Protein AF-A0A1C3F585-F1 (afdb_monomer)

Radius of gyration: 30.3 Å; Cα contacts (8 Å, |Δi|>4): 1136; chains: 1; bounding box: 67×45×94 Å

Nearest PDB structures (foldseek):
  4rqz-assembly1_B  TM=9.147E-01  e=1.320E-16  Escherichia coli
  2rce-assembly3_I  TM=8.773E-01  e=1.178E-16  Escherichia coli
  3lh3-assembly1_A  TM=8.457E-01  e=7.907E-17  Escherichia coli K-12
  2r3y-assembly1_B  TM=9.034E-01  e=1.808E-15  Escherichia coli
  3gdu-assembly1_B  TM=8.525E-01  e=7.701E-16  Escherichia coli K-12

pLDDT: mean 83.52, std 14.52, range [30.03, 98.19]

Sequence (488 aa):
MKKTYVIGDSSTIEDSVAKQFTNPERIVGADKYELNTVINKEFDDNFNSDSLCLATGEGFADALTGAAYAAKISAPILLVNSVSPTNTKDYYQQRLPNTKNIYVFGGTGVVSDRLIQGLSDLTQDNYPCSNKILSGREIAKLLKPSIVYIEIFDREGNDLGAASGVIATKDGKIFTNYHVIDGVSSAKATLADGRVLDVTNISGYNPKYDAVVLKVNAHDLQPAKFNFSSSAQIGDKIYTLGNPLGLEDTISDGLISTINRVINGMTFIQISAPISPGSSGGALINEQGEVIGITAAGLADGQNLNFAIPYEDFNVIKDQNLNMSLGSTPNQHPIPTSSLAKPVDLNVSQTLEVNGFDSNYSAEVTVEQVIRGAQALTMVKNANESNTLPKSGYEYLLAKINFKLLDIGGGKSLYVFGESDFNLVSQNGLVYNQTGEVEPDPQLDARLYKGASNEGWVVFLVKPDDTKPKISYGVNYDGTGGIWFKAY

Foldseek 3Di:
DDEAEAQEDCVVPNPVRQVVDDNYDYQYDPDPQRSLLSVCVVCVVQADLQEEEEFEPVDCPQVVVVVVVCVVRRYRYHHADPQRDPSSLVSCQVSVVSYNDYHYTPPCVGCNPVRVVNSHPPDCPPDPDDQDQDDLVRLLVQQLLQKKKKWFAAPVRDTPFIAMWGQADQQFKIKFFLVRLQNTQWMWIQGSVRDIWTFQAWFFDDNVQRITITGTGHGRGDGFAADDDPPQDFFAKKKWWGQHPNVRTDIWIWTFHDQFDADPNYGWGWIQTDDDHRHGNTFIAGSSSHGQFGWHPPPDPDHSGTTTRGCVNHVVGNNSGDRHGSNRPPLQQQQALVQADDADEAPDKDKDFFDDPQKTWIKIKGFHDKDKAPVQVVQLCVLPVPFDAADPQKIKMKTKMKMWTADIDDPDFKDWDALVQKWKAFSRRRIFDFDPGRFGPPHGTDIDGHGDMDIGMGMTIDGPPRPWIKMFGSADSSRHDGHIHTND

Solvent-accessible surface area (backbone atoms only — not comparable to full-atom values): 25928 Å² total; per-residue (Å²): 130,76,73,36,80,41,81,46,46,62,88,78,50,43,65,78,61,48,69,75,47,58,66,57,45,76,44,59,46,97,45,75,50,46,30,42,46,48,52,46,62,77,46,45,90,72,33,44,56,46,36,42,30,39,19,37,64,88,56,56,67,41,40,62,59,42,46,61,54,27,59,74,65,29,24,49,72,47,49,35,50,95,81,43,60,68,63,44,27,54,53,46,47,72,44,48,88,56,37,78,43,79,45,71,34,67,46,61,93,62,49,33,69,66,47,58,54,71,33,58,74,72,65,79,84,82,62,100,72,85,79,61,77,47,53,72,68,53,35,50,67,67,43,44,64,15,38,26,31,33,42,30,19,41,89,88,64,50,80,74,52,50,24,11,21,29,27,64,32,37,65,26,37,29,37,28,38,27,75,76,46,55,71,23,40,42,40,36,38,33,40,68,87,68,53,76,39,57,51,68,25,33,22,22,68,38,76,82,65,41,20,27,24,38,27,34,93,47,68,84,47,52,42,54,51,74,55,71,55,98,75,76,47,69,66,40,61,34,34,39,44,22,20,31,82,76,47,77,69,48,69,32,58,33,30,30,70,33,77,69,43,71,56,98,90,29,64,23,31,28,26,47,31,74,77,45,85,19,25,28,8,7,38,27,26,42,44,65,56,26,32,36,21,31,26,41,49,86,82,51,97,53,90,66,54,31,41,20,34,48,42,61,69,43,58,74,28,57,76,64,67,45,85,38,46,44,65,60,42,62,57,49,58,60,22,48,67,88,46,57,70,81,55,38,58,64,67,45,74,45,75,48,78,43,84,49,100,87,42,34,34,31,35,38,40,24,44,64,46,71,40,52,42,74,64,26,46,52,45,35,38,69,50,30,77,84,42,76,77,62,58,92,79,40,28,34,35,33,37,34,36,40,41,32,35,64,40,63,38,85,88,50,71,70,45,83,47,45,57,88,59,52,43,45,28,38,73,78,20,40,54,41,60,73,52,98,53,58,55,33,87,49,57,37,66,42,82,37,40,70,68,34,68,50,50,15,37,36,57,30,50,40,46,81,86,60,72,52,29,30,35,34,36,72,51,44,86,75,36,42,76,50,50,40,27,53,57,106

Mean predicted aligned error: 18.36 Å

Structure (mmCIF, N/CA/C/O backbone):
data_AF-A0A1C3F585-F1
#
_entry.id   AF-A0A1C3F585-F1
#
loop_
_atom_site.group_PDB
_atom_site.id
_atom_site.type_symbol
_atom_site.label_atom_id
_atom_site.label_alt_id
_atom_site.label_comp_id
_atom_site.label_asym_id
_atom_site.label_entity_id
_atom_site.label_seq_id
_atom_site.pdbx_PDB_ins_code
_atom_site.Cartn_x
_atom_site.Cartn_y
_atom_site.Cartn_z
_atom_site.occupancy
_atom_site.B_iso_or_equiv
_atom_site.auth_seq_id
_atom_site.auth_comp_id
_atom_site.auth_asym_id
_atom_site.auth_atom_id
_atom_site.pdbx_PDB_model_num
ATOM 1 N N . MET A 1 1 ? -21.261 14.047 62.425 1.00 61.91 1 MET A N 1
ATOM 2 C CA . MET A 1 1 ? -19.874 13.618 62.727 1.00 61.91 1 MET A CA 1
ATOM 3 C C . MET A 1 1 ? -19.077 13.653 61.430 1.00 61.91 1 MET A C 1
ATOM 5 O O . MET A 1 1 ? -19.695 13.499 60.385 1.00 61.91 1 MET A O 1
ATOM 9 N N . LYS A 1 2 ? -17.762 13.917 61.462 1.00 80.06 2 LYS A N 1
ATOM 10 C CA . LYS A 1 2 ? -16.938 13.865 60.240 1.00 80.06 2 LYS A CA 1
ATOM 11 C C . LYS A 1 2 ? -16.886 12.412 59.750 1.00 80.06 2 LYS A C 1
ATOM 13 O O . LYS A 1 2 ? -16.613 11.528 60.555 1.00 80.06 2 LYS A O 1
ATOM 18 N N . LYS A 1 3 ? -17.209 12.203 58.477 1.00 87.31 3 LYS A N 1
ATOM 19 C CA . LYS A 1 3 ? -17.190 10.916 57.772 1.00 87.31 3 LYS A CA 1
ATOM 20 C C . LYS A 1 3 ? -15.819 10.743 57.111 1.00 87.31 3 LYS A C 1
ATOM 22 O O . LYS A 1 3 ? -15.286 11.724 56.589 1.00 87.31 3 LYS A O 1
ATOM 27 N N . THR A 1 4 ? -15.250 9.541 57.142 1.00 94.00 4 THR A N 1
ATOM 28 C CA . THR A 1 4 ? -13.999 9.226 56.434 1.00 94.00 4 THR A CA 1
ATOM 29 C C . THR A 1 4 ? -14.289 8.262 55.298 1.00 94.00 4 THR A C 1
ATOM 31 O O . THR A 1 4 ? -14.881 7.214 55.523 1.00 94.00 4 THR A O 1
ATOM 34 N N . TYR A 1 5 ? -13.846 8.600 54.090 1.00 94.06 5 TYR A N 1
ATOM 35 C CA . TYR A 1 5 ? -13.958 7.721 52.932 1.00 94.06 5 TYR A CA 1
ATOM 36 C C . TYR A 1 5 ? -12.679 6.910 52.745 1.00 94.06 5 TYR A C 1
ATOM 38 O O . TYR A 1 5 ? -11.582 7.469 52.743 1.00 94.06 5 TYR A O 1
ATOM 46 N N . VAL A 1 6 ? -12.826 5.600 52.577 1.00 95.19 6 VAL A N 1
ATOM 47 C CA . VAL A 1 6 ? -11.735 4.670 52.273 1.00 95.19 6 VAL A CA 1
ATOM 48 C C . VAL A 1 6 ? -11.924 4.184 50.843 1.00 95.19 6 VAL A C 1
ATOM 50 O O . VAL A 1 6 ? -12.917 3.530 50.540 1.00 95.19 6 VAL A O 1
ATOM 53 N N . ILE A 1 7 ? -10.998 4.535 49.954 1.00 94.44 7 ILE A N 1
ATOM 54 C CA . ILE A 1 7 ? -11.112 4.255 48.520 1.00 94.44 7 ILE A CA 1
ATOM 55 C C . ILE A 1 7 ? -10.305 3.003 48.173 1.00 94.44 7 ILE A C 1
ATOM 57 O O . ILE A 1 7 ? -9.100 2.965 48.416 1.00 94.44 7 ILE A O 1
ATOM 61 N N . GLY A 1 8 ? -10.964 2.003 47.592 1.00 88.81 8 GLY A N 1
ATOM 62 C CA . GLY A 1 8 ? -10.365 0.716 47.245 1.00 88.81 8 GLY A CA 1
ATOM 63 C C . GLY A 1 8 ? -10.782 -0.411 48.191 1.00 88.81 8 GLY A C 1
ATOM 64 O O . GLY A 1 8 ? -11.332 -0.196 49.277 1.00 88.81 8 GLY A O 1
ATOM 65 N N . ASP A 1 9 ? -10.545 -1.643 47.753 1.00 89.88 9 ASP A N 1
ATOM 66 C CA . ASP A 1 9 ? -10.907 -2.847 48.497 1.00 89.88 9 ASP A CA 1
ATOM 67 C C . ASP A 1 9 ? -9.975 -3.113 49.697 1.00 89.88 9 ASP A C 1
ATOM 69 O O . ASP A 1 9 ? -9.021 -2.375 49.973 1.00 89.88 9 ASP A O 1
ATOM 73 N N . SER A 1 10 ? -10.262 -4.187 50.435 1.00 92.12 10 SER A N 1
ATOM 74 C CA . SER A 1 10 ? -9.471 -4.591 51.601 1.00 92.12 10 SER A CA 1
ATOM 75 C C . SER A 1 10 ? -8.071 -5.110 51.244 1.00 92.12 10 SER A C 1
ATOM 77 O O . SER A 1 10 ? -7.253 -5.254 52.148 1.00 92.12 10 SER A O 1
ATOM 79 N N . SER A 1 11 ? -7.780 -5.364 49.960 1.00 88.25 11 SER A N 1
ATOM 80 C CA . SER A 1 11 ? -6.429 -5.692 49.485 1.00 88.25 11 SER A CA 1
ATOM 81 C C . SER A 1 11 ? -5.568 -4.440 49.281 1.00 88.25 11 SER A C 1
ATOM 83 O O . SER A 1 11 ? -4.351 -4.496 49.434 1.00 88.25 11 SER A O 1
ATOM 85 N N . THR A 1 12 ? -6.205 -3.299 48.999 1.00 89.00 12 THR A N 1
ATOM 86 C CA . THR A 1 12 ? -5.543 -1.997 48.841 1.00 89.00 12 THR A CA 1
ATOM 87 C C . THR A 1 12 ? -5.352 -1.296 50.187 1.00 89.00 12 THR A C 1
ATOM 89 O O . THR A 1 12 ? -4.272 -0.793 50.489 1.00 89.00 12 THR A O 1
ATOM 92 N N . ILE A 1 13 ? -6.406 -1.258 51.009 1.00 91.50 13 ILE A N 1
ATOM 93 C CA . ILE A 1 13 ? -6.377 -0.707 52.370 1.00 91.50 13 ILE A CA 1
ATOM 94 C C . ILE A 1 13 ? -7.101 -1.690 53.277 1.00 91.50 13 ILE A C 1
ATOM 96 O O . ILE A 1 13 ? -8.321 -1.805 53.189 1.00 91.50 13 ILE A O 1
ATOM 100 N N . GLU A 1 14 ? -6.385 -2.360 54.177 1.00 95.12 14 GLU A N 1
ATOM 101 C CA . GLU A 1 14 ? -6.978 -3.341 55.089 1.00 95.12 14 GLU A CA 1
ATOM 102 C C . GLU A 1 14 ? -8.099 -2.750 55.967 1.00 95.12 14 GLU A C 1
ATOM 104 O O . GLU A 1 14 ? -8.071 -1.584 56.374 1.00 95.12 14 GLU A O 1
ATOM 109 N N . ASP A 1 15 ? -9.081 -3.575 56.339 1.00 93.88 15 ASP A N 1
ATOM 110 C CA . ASP A 1 15 ? -10.180 -3.156 57.225 1.00 93.88 15 ASP A CA 1
ATOM 111 C C . ASP A 1 15 ? -9.699 -2.774 58.630 1.00 93.88 15 ASP A C 1
ATOM 113 O O . ASP A 1 15 ? -10.333 -1.970 59.314 1.00 93.88 15 ASP A O 1
ATOM 117 N N . SER A 1 16 ? -8.573 -3.348 59.059 1.00 95.19 16 SER A N 1
ATOM 118 C CA . SER A 1 16 ? -7.879 -3.006 60.303 1.00 95.19 16 SER A CA 1
ATOM 119 C C . SER A 1 16 ? -7.441 -1.534 60.313 1.00 95.19 16 SER A C 1
ATOM 121 O O . SER A 1 16 ? -7.570 -0.864 61.337 1.00 95.19 16 SER A O 1
ATOM 123 N N . VAL A 1 17 ? -6.982 -1.020 59.168 1.00 94.00 17 VAL A N 1
ATOM 124 C CA . VAL A 1 17 ? -6.558 0.370 58.961 1.00 94.00 17 VAL A CA 1
ATOM 125 C C . VAL A 1 17 ? -7.773 1.284 58.832 1.00 94.00 17 VAL A C 1
ATOM 127 O O . VAL A 1 17 ? -7.838 2.312 59.501 1.00 94.00 17 VAL A O 1
ATOM 130 N N . ALA A 1 18 ? -8.780 0.888 58.049 1.00 92.81 18 ALA A N 1
ATOM 131 C CA . ALA A 1 18 ? -10.013 1.662 57.879 1.00 92.81 18 ALA A CA 1
ATOM 132 C C . ALA A 1 18 ? -10.719 1.954 59.218 1.00 92.81 18 ALA A C 1
ATOM 134 O O . ALA A 1 18 ? -11.160 3.077 59.460 1.00 92.81 18 ALA A O 1
ATOM 135 N N . LYS A 1 19 ? -10.769 0.967 60.125 1.00 93.75 19 LYS A N 1
ATOM 136 C CA . LYS A 1 19 ? -11.399 1.082 61.456 1.00 93.75 19 LYS A CA 1
ATOM 137 C C . LYS A 1 19 ? -10.699 2.056 62.411 1.00 93.75 19 LYS A C 1
ATOM 139 O O . LYS A 1 19 ? -11.266 2.365 63.456 1.00 93.75 19 LYS A O 1
ATOM 144 N N . GLN A 1 20 ? -9.500 2.541 62.079 1.00 94.50 20 GLN A N 1
ATOM 145 C CA . GLN A 1 20 ? -8.796 3.551 62.879 1.00 94.50 20 GLN A CA 1
ATOM 146 C C . GLN A 1 20 ? -9.375 4.961 62.690 1.00 94.50 20 GLN A C 1
ATOM 148 O O . GLN A 1 20 ? -9.107 5.847 63.500 1.00 94.50 20 GLN A O 1
ATOM 153 N N . PHE A 1 21 ? -10.171 5.178 61.640 1.00 91.31 21 PHE A N 1
ATOM 154 C CA . PHE A 1 21 ? -10.785 6.467 61.341 1.00 91.31 21 PHE A CA 1
ATOM 155 C C . PHE A 1 21 ? -12.214 6.568 61.885 1.00 91.31 21 PHE A C 1
ATOM 157 O O . PHE A 1 21 ? -12.907 5.572 62.086 1.00 91.31 21 PHE A O 1
ATOM 164 N N . THR A 1 22 ? -12.678 7.796 62.116 1.00 91.62 22 THR A N 1
ATOM 165 C CA . THR A 1 22 ? -14.035 8.061 62.608 1.00 91.62 22 THR A CA 1
ATOM 166 C C . THR A 1 22 ? -15.065 7.821 61.503 1.00 91.62 22 THR A C 1
ATOM 168 O O . THR A 1 22 ? -15.020 8.485 60.473 1.00 91.62 22 THR A O 1
ATOM 171 N N . ASN A 1 23 ? -16.030 6.927 61.749 1.00 93.06 23 ASN A N 1
ATOM 172 C CA . ASN A 1 23 ? -17.125 6.602 60.823 1.00 93.06 23 ASN A CA 1
ATOM 173 C C . ASN A 1 23 ? -16.633 6.305 59.384 1.00 93.06 23 ASN A C 1
ATOM 175 O O . ASN A 1 23 ? -16.937 7.084 58.471 1.00 93.06 23 ASN A O 1
ATOM 179 N N . PRO A 1 24 ? -15.823 5.241 59.193 1.00 93.75 24 PRO A N 1
ATOM 180 C CA . PRO A 1 24 ? -15.245 4.924 57.899 1.00 93.75 24 PRO A CA 1
ATOM 181 C C . PRO A 1 24 ? -16.301 4.315 56.976 1.00 93.75 24 PRO A C 1
ATOM 183 O O . PRO A 1 24 ? -16.970 3.347 57.336 1.00 93.75 24 PRO A O 1
ATOM 186 N N . GLU A 1 25 ? -16.405 4.846 55.765 1.00 94.31 25 GLU A N 1
ATOM 187 C CA . GLU A 1 25 ? -17.199 4.271 54.686 1.00 94.31 25 GLU A CA 1
ATOM 188 C C . GLU A 1 25 ? -16.290 3.922 53.515 1.00 94.31 25 GLU A C 1
ATOM 190 O O . GLU A 1 25 ? -15.507 4.747 53.039 1.00 94.31 25 GLU A O 1
ATOM 195 N N . ARG A 1 26 ? -16.363 2.665 53.081 1.00 94.50 26 ARG A N 1
ATOM 196 C CA . ARG A 1 26 ? -15.505 2.144 52.024 1.00 94.50 26 ARG A CA 1
ATOM 197 C C . ARG A 1 26 ? -16.215 2.226 50.680 1.00 94.50 26 ARG A C 1
ATOM 199 O O . ARG A 1 26 ? -17.339 1.753 50.551 1.00 94.50 26 ARG A O 1
ATOM 206 N N . ILE A 1 27 ? -15.514 2.756 49.685 1.00 95.94 27 ILE A N 1
ATOM 207 C CA . ILE A 1 27 ? -15.936 2.772 48.287 1.00 95.94 27 ILE A CA 1
ATOM 208 C C . ILE A 1 27 ? -15.078 1.767 47.523 1.00 95.94 27 ILE A C 1
ATOM 210 O O . ILE A 1 27 ? -13.849 1.855 47.536 1.00 95.94 27 ILE A O 1
ATOM 214 N N . VAL A 1 28 ? -15.732 0.812 46.868 1.00 94.31 28 VAL A N 1
ATOM 215 C CA . VAL A 1 28 ? -15.095 -0.276 46.117 1.00 94.31 28 VAL A CA 1
ATOM 216 C C . VAL A 1 28 ? -15.593 -0.298 44.673 1.00 94.31 28 VAL A C 1
ATOM 218 O O . VAL A 1 28 ? -16.687 0.179 44.382 1.00 94.31 28 VAL A O 1
ATOM 221 N N . GLY A 1 29 ? -14.790 -0.875 43.785 1.00 90.19 29 GLY A N 1
ATOM 222 C CA . GLY A 1 29 ? -15.149 -1.213 42.409 1.00 90.19 29 GLY A CA 1
ATOM 223 C C . GLY A 1 29 ? -14.294 -2.395 41.954 1.00 90.19 29 GLY A C 1
ATOM 224 O O . GLY A 1 29 ? -13.194 -2.576 42.480 1.00 90.19 29 GLY A O 1
ATOM 225 N N . ALA A 1 30 ? -14.793 -3.216 41.029 1.00 84.81 30 ALA A N 1
ATOM 226 C CA . ALA A 1 30 ? -14.084 -4.400 40.540 1.00 84.81 30 ALA A CA 1
ATOM 227 C C . ALA A 1 30 ? -12.834 -4.040 39.724 1.00 84.81 30 ALA A C 1
ATOM 229 O O . ALA A 1 30 ? -11.882 -4.815 39.662 1.00 84.81 30 ALA A O 1
ATOM 230 N N . ASP A 1 31 ? -12.825 -2.852 39.121 1.00 86.50 31 ASP A N 1
ATOM 231 C CA . ASP A 1 31 ? -11.667 -2.270 38.461 1.00 86.50 31 ASP A CA 1
ATOM 232 C C . ASP A 1 31 ? -11.598 -0.749 38.691 1.00 86.50 31 ASP A C 1
ATOM 234 O O . ASP A 1 31 ? -12.435 -0.145 39.369 1.00 86.50 31 ASP A O 1
ATOM 238 N N . LYS A 1 32 ? -10.571 -0.108 38.123 1.00 88.75 32 LYS A N 1
ATOM 239 C CA . LYS A 1 32 ? -10.354 1.341 38.247 1.00 88.75 32 LYS A CA 1
ATOM 240 C C . LYS A 1 32 ? -11.444 2.196 37.587 1.00 88.75 32 LYS A C 1
ATOM 242 O O . LYS A 1 32 ? -11.634 3.332 38.015 1.00 88.75 32 LYS A O 1
ATOM 247 N N . TYR A 1 33 ? -12.136 1.691 36.564 1.00 92.00 33 TYR A N 1
ATOM 248 C CA . TYR A 1 33 ? -13.211 2.409 35.874 1.00 92.00 33 TYR A CA 1
ATOM 249 C C . TYR A 1 33 ? -14.495 2.341 36.697 1.00 92.00 33 TYR A C 1
ATOM 251 O O . TYR A 1 33 ? -15.119 3.369 36.955 1.00 92.00 33 TYR A O 1
ATOM 259 N N . GLU A 1 34 ? -14.831 1.161 37.218 1.00 91.50 34 GLU A N 1
ATOM 260 C CA . GLU A 1 34 ? -15.943 1.005 38.148 1.00 91.50 34 GLU A CA 1
ATOM 261 C C . GLU A 1 34 ? -15.727 1.839 39.401 1.00 91.50 34 GLU A C 1
ATOM 263 O O . GLU A 1 34 ? -16.580 2.659 39.735 1.00 91.50 34 GLU A O 1
ATOM 268 N N . LEU A 1 35 ? -14.555 1.726 40.027 1.00 94.00 35 LEU A N 1
ATOM 269 C CA . LEU A 1 35 ? -14.208 2.521 41.198 1.00 94.00 35 LEU A CA 1
ATOM 270 C C . LEU A 1 35 ? -14.336 4.026 40.916 1.00 94.00 35 LEU A C 1
ATOM 272 O O . LEU A 1 35 ? -14.920 4.748 41.721 1.00 94.00 35 LEU A O 1
ATOM 276 N N . ASN A 1 36 ? -13.861 4.501 39.757 1.00 95.69 36 ASN A N 1
ATOM 277 C CA . ASN A 1 36 ? -14.018 5.897 39.346 1.00 95.69 36 ASN A CA 1
ATOM 278 C C . ASN A 1 36 ? -15.495 6.310 39.228 1.00 95.69 36 ASN A C 1
ATOM 280 O O . ASN A 1 36 ? -15.870 7.356 39.753 1.00 95.69 36 ASN A O 1
ATOM 284 N N . THR A 1 37 ? -16.345 5.492 38.602 1.00 95.69 37 THR A N 1
ATOM 285 C CA . THR A 1 37 ? -17.778 5.808 38.466 1.00 95.69 37 THR A CA 1
ATOM 286 C C . THR A 1 37 ? -18.526 5.770 39.798 1.00 95.69 37 THR A C 1
ATOM 288 O O . THR A 1 37 ? -19.399 6.605 40.015 1.00 95.69 37 THR A O 1
ATOM 291 N N . VAL A 1 38 ? -18.179 4.863 40.718 1.00 96.31 38 VAL A N 1
ATOM 292 C CA . VAL A 1 38 ? -18.796 4.802 42.054 1.00 96.31 38 VAL A CA 1
ATOM 293 C C . VAL A 1 38 ? -18.395 6.020 42.888 1.00 96.31 38 VAL A C 1
ATOM 295 O O . VAL A 1 38 ? -19.259 6.634 43.508 1.00 96.31 38 VAL A O 1
ATOM 298 N N . ILE A 1 39 ? -17.118 6.421 42.857 1.00 95.69 39 ILE A N 1
ATOM 299 C CA . ILE A 1 39 ? -16.656 7.660 43.503 1.00 95.69 39 ILE A CA 1
ATOM 300 C C . ILE A 1 39 ? -17.412 8.859 42.934 1.00 95.69 39 ILE A C 1
ATOM 302 O O . ILE A 1 39 ? -17.941 9.670 43.689 1.00 95.69 39 ILE A O 1
ATOM 306 N N . ASN A 1 40 ? -17.486 8.963 41.608 1.00 95.94 40 ASN A N 1
ATOM 307 C CA . ASN A 1 40 ? -18.169 10.074 40.962 1.00 95.94 40 ASN A CA 1
ATOM 308 C C . ASN A 1 40 ? -19.660 10.139 41.354 1.00 95.94 40 ASN A C 1
ATOM 310 O O . ASN A 1 40 ? -20.155 11.224 41.637 1.00 95.94 40 ASN A O 1
ATOM 314 N N . LYS A 1 41 ? -20.345 8.992 41.462 1.00 94.94 41 LYS A N 1
ATOM 315 C CA . LYS A 1 41 ? -21.744 8.908 41.920 1.00 94.94 41 LYS A CA 1
ATOM 316 C C . LYS A 1 41 ? -21.925 9.278 43.397 1.00 94.94 41 LYS A C 1
ATOM 318 O O . LYS A 1 41 ? -22.900 9.942 43.725 1.00 94.94 41 LYS A O 1
ATOM 323 N N . GLU A 1 42 ? -21.008 8.884 44.284 1.00 95.25 42 GLU A N 1
ATOM 324 C CA . GLU A 1 42 ? -21.070 9.246 45.716 1.00 95.25 42 GLU A CA 1
ATOM 325 C C . GLU A 1 42 ? -20.967 10.764 45.931 1.00 95.25 42 GLU A C 1
ATOM 327 O O . GLU A 1 42 ? -21.567 11.305 46.858 1.00 95.25 42 GLU A O 1
ATOM 332 N N . PHE A 1 43 ? -20.212 11.461 45.078 1.00 93.81 43 PHE A N 1
ATOM 333 C CA . PHE A 1 43 ? -19.974 12.903 45.188 1.00 93.81 43 PHE A CA 1
ATOM 334 C C . PHE A 1 43 ? -20.731 13.733 44.144 1.00 93.81 43 PHE A C 1
ATOM 336 O O . PHE A 1 43 ? -20.396 14.900 43.946 1.00 93.81 43 PHE A O 1
ATOM 343 N N . ASP A 1 44 ? -21.749 13.164 43.496 1.00 91.75 44 ASP A N 1
ATOM 344 C CA . ASP A 1 44 ? -22.427 13.782 42.351 1.00 91.75 44 ASP A CA 1
ATOM 345 C C . ASP A 1 44 ? -23.046 15.153 42.691 1.00 91.75 44 ASP A C 1
ATOM 347 O O . ASP A 1 44 ? -22.932 16.100 41.909 1.00 91.75 44 ASP A O 1
ATOM 351 N N . ASP A 1 45 ? -23.580 15.285 43.912 1.00 92.38 45 ASP A N 1
ATOM 352 C CA . ASP A 1 45 ? -24.161 16.518 44.469 1.00 92.38 45 ASP A CA 1
ATOM 353 C C . ASP A 1 45 ? -23.133 17.647 44.680 1.00 92.38 45 ASP A C 1
ATOM 355 O O . ASP A 1 45 ? -23.497 18.821 44.774 1.00 92.38 45 ASP A O 1
ATOM 359 N N . ASN A 1 46 ? -21.839 17.316 44.752 1.00 93.12 46 ASN A N 1
ATOM 360 C CA . ASN A 1 46 ? -20.766 18.301 44.908 1.00 93.12 46 ASN A CA 1
ATOM 361 C C . ASN A 1 46 ? -20.282 18.851 43.563 1.00 93.12 46 ASN A C 1
ATOM 363 O O . ASN A 1 46 ? -19.515 19.820 43.533 1.00 93.12 46 ASN A O 1
ATOM 367 N N . PHE A 1 47 ? -20.677 18.220 42.458 1.00 94.81 47 PHE A N 1
ATOM 368 C CA . PHE A 1 47 ? -20.204 18.580 41.138 1.00 94.81 47 PHE A CA 1
ATOM 369 C C . PHE A 1 47 ? -21.163 19.529 40.421 1.00 94.81 47 PHE A C 1
ATOM 371 O O . PHE A 1 47 ? -22.371 19.309 40.354 1.00 94.81 47 PHE A O 1
ATOM 378 N N . ASN A 1 48 ? -20.596 20.537 39.765 1.00 92.00 48 ASN A N 1
ATOM 379 C CA . ASN A 1 48 ? -21.284 21.347 38.776 1.00 92.00 48 ASN A CA 1
ATOM 380 C C . ASN A 1 48 ? -21.850 20.444 37.666 1.00 92.00 48 ASN A C 1
ATOM 382 O O . ASN A 1 48 ? -21.133 19.621 37.087 1.00 92.00 48 ASN A O 1
ATOM 386 N N . SER A 1 49 ? -23.140 20.595 37.368 1.00 89.31 49 SER A N 1
ATOM 387 C CA . SER A 1 49 ? -23.825 19.843 36.318 1.00 89.31 49 SER A CA 1
ATOM 388 C C . SER A 1 49 ? -23.420 20.278 34.907 1.00 89.31 49 SER A C 1
ATOM 390 O O . SER A 1 49 ? -23.488 19.469 33.992 1.00 89.31 49 SER A O 1
ATOM 392 N N . ASP A 1 50 ? -22.958 21.522 34.731 1.00 93.00 50 ASP A N 1
ATOM 393 C CA . ASP A 1 50 ? -22.632 22.109 33.425 1.00 93.00 50 ASP A CA 1
ATOM 394 C C . ASP A 1 50 ? -21.324 21.567 32.819 1.00 93.00 50 ASP A C 1
ATOM 396 O O . ASP A 1 50 ? -21.016 21.884 31.668 1.00 93.00 50 ASP A O 1
ATOM 400 N N . SER A 1 51 ? -20.507 20.828 33.574 1.00 92.75 51 SER A N 1
ATOM 401 C CA . SER A 1 51 ? -19.156 20.436 33.154 1.00 92.75 51 SER A CA 1
ATOM 402 C C . SER A 1 51 ? -18.843 18.971 33.437 1.00 92.75 51 SER A C 1
ATOM 404 O O . SER A 1 51 ? -19.139 18.456 34.514 1.00 92.75 51 SER A O 1
ATOM 406 N N . LEU A 1 52 ? -18.165 18.330 32.485 1.00 94.44 52 LEU A N 1
ATOM 407 C CA . LEU A 1 52 ? -17.643 16.971 32.603 1.00 94.44 52 LEU A CA 1
ATOM 408 C C . LEU A 1 52 ? -16.198 16.933 32.100 1.00 94.44 52 LEU A C 1
ATOM 410 O O . LEU A 1 52 ? -15.905 17.436 31.016 1.00 94.44 52 LEU A O 1
ATOM 414 N N . CYS A 1 53 ? -15.293 16.334 32.871 1.00 95.62 53 CYS A N 1
ATOM 415 C CA . CYS A 1 53 ? -13.913 16.125 32.451 1.00 95.62 53 CYS A CA 1
ATOM 416 C C . CYS A 1 53 ? -13.672 14.662 32.066 1.00 95.62 53 CYS A C 1
ATOM 418 O O . CYS A 1 53 ? -14.111 13.759 32.774 1.00 95.62 53 CYS A O 1
ATOM 420 N N . LEU A 1 54 ? -12.928 14.429 30.986 1.00 94.50 54 LEU A N 1
ATOM 421 C CA . LEU A 1 54 ? -12.531 13.109 30.499 1.00 94.50 54 LEU A CA 1
ATOM 422 C C . LEU A 1 54 ? -11.005 12.981 30.500 1.00 94.50 54 LEU A C 1
ATOM 424 O O . LEU A 1 54 ? -10.300 13.901 30.078 1.00 94.50 54 LEU A O 1
ATOM 428 N N . ALA A 1 55 ? -10.499 11.826 30.925 1.00 94.12 55 ALA A N 1
ATOM 429 C CA . ALA A 1 55 ? -9.091 11.455 30.788 1.00 94.12 55 ALA A CA 1
ATOM 430 C C . ALA A 1 55 ? -8.949 9.945 30.576 1.00 94.12 55 ALA A C 1
ATOM 432 O O . ALA A 1 55 ? -9.771 9.167 31.064 1.00 94.12 55 ALA A O 1
ATOM 433 N N . THR A 1 56 ? -7.892 9.516 29.883 1.00 89.19 56 THR A N 1
ATOM 434 C CA . THR A 1 56 ? -7.607 8.082 29.755 1.00 89.19 56 THR A CA 1
ATOM 435 C C . THR A 1 56 ? -7.349 7.452 31.126 1.00 89.19 56 THR A C 1
ATOM 437 O O . THR A 1 56 ? -6.680 8.036 31.977 1.00 89.19 56 THR A O 1
ATOM 440 N N . GLY A 1 57 ? -7.870 6.247 31.343 1.00 86.81 57 GLY A N 1
ATOM 441 C CA . GLY A 1 57 ? -7.490 5.396 32.463 1.00 86.81 57 GLY A CA 1
ATOM 442 C C . GLY A 1 57 ? -6.242 4.560 32.175 1.00 86.81 57 GLY A C 1
ATOM 443 O O . GLY A 1 57 ? -5.722 3.929 33.092 1.00 86.81 57 GLY A O 1
ATOM 444 N N . GLU A 1 58 ? -5.755 4.509 30.931 1.00 83.06 58 GLU A N 1
ATOM 445 C CA . GLU A 1 58 ? -4.610 3.677 30.513 1.00 83.06 58 GLU A CA 1
ATOM 446 C C . GLU A 1 58 ? -3.251 4.332 30.803 1.00 83.06 58 GLU A C 1
ATOM 448 O O . GLU A 1 58 ? -2.243 3.639 30.916 1.00 83.06 58 GLU A O 1
ATOM 453 N N . GLY A 1 59 ? -3.245 5.646 31.033 1.00 79.31 59 GLY A N 1
ATOM 454 C CA . GLY A 1 59 ? -2.133 6.418 31.585 1.00 79.31 59 GLY A CA 1
ATOM 455 C C . GLY A 1 59 ? -2.614 7.329 32.718 1.00 79.31 59 GLY A C 1
ATOM 456 O O . GLY A 1 59 ? -3.812 7.462 32.941 1.00 79.31 59 GLY A O 1
ATOM 457 N N . PHE A 1 60 ? -1.695 7.952 33.463 1.00 80.19 60 PHE A N 1
ATOM 458 C CA . PHE A 1 60 ? -2.055 8.767 34.638 1.00 80.19 60 PHE A CA 1
ATOM 459 C C . PHE A 1 60 ? -1.683 10.252 34.530 1.00 80.19 60 PHE A C 1
ATOM 461 O O . PHE A 1 60 ? -2.204 11.047 35.305 1.00 80.19 60 PHE A O 1
ATOM 468 N N . ALA A 1 61 ? -0.802 10.650 33.606 1.00 86.06 61 ALA A N 1
ATOM 469 C CA . ALA A 1 61 ? -0.271 12.017 33.558 1.00 86.06 61 ALA A CA 1
ATOM 470 C C . ALA A 1 61 ? -1.366 13.072 33.302 1.00 86.06 61 ALA A C 1
ATOM 472 O O . ALA A 1 61 ? -1.449 14.075 34.018 1.00 86.06 61 ALA A O 1
ATOM 473 N N . ASP A 1 62 ? -2.248 12.807 32.338 1.00 89.19 62 ASP A N 1
ATOM 474 C CA . ASP A 1 62 ? -3.344 13.710 31.972 1.00 89.19 62 ASP A CA 1
ATOM 475 C C . ASP A 1 62 ? -4.444 13.744 33.032 1.00 89.19 62 ASP A C 1
ATOM 477 O O . ASP A 1 62 ? -4.950 14.810 33.369 1.00 89.19 62 ASP A O 1
ATOM 481 N N . ALA A 1 63 ? -4.779 12.593 33.622 1.00 89.06 63 ALA A N 1
ATOM 482 C CA . ALA A 1 63 ? -5.744 12.529 34.716 1.00 89.06 63 ALA A CA 1
ATOM 483 C C . ALA A 1 63 ? -5.227 13.260 35.967 1.00 89.06 63 ALA A C 1
ATOM 485 O O . ALA A 1 63 ? -5.973 14.005 36.601 1.00 89.06 63 ALA A O 1
ATOM 486 N N . LEU A 1 64 ? -3.942 13.096 36.301 1.00 89.69 64 LEU A N 1
ATOM 487 C CA . LEU A 1 64 ? -3.313 13.718 37.467 1.00 89.69 64 LEU A CA 1
ATOM 488 C C . LEU A 1 64 ? -3.273 15.245 37.346 1.00 89.69 64 LEU A C 1
ATOM 490 O O . LEU A 1 64 ? -3.613 15.955 38.291 1.00 89.69 64 LEU A O 1
ATOM 494 N N . THR A 1 65 ? -2.874 15.755 36.182 1.00 88.81 65 THR A N 1
ATOM 495 C CA . THR A 1 65 ? -2.821 17.202 35.925 1.00 88.81 65 THR A CA 1
ATOM 496 C C . THR A 1 65 ? -4.218 17.792 35.717 1.00 88.81 65 THR A C 1
ATOM 498 O O . THR A 1 65 ? -4.539 18.842 36.278 1.00 88.81 65 THR A O 1
ATOM 501 N N . GLY A 1 66 ? -5.086 17.087 34.990 1.00 91.75 66 GLY A N 1
ATOM 502 C CA . GLY A 1 66 ? -6.473 17.462 34.738 1.00 91.75 66 GLY A CA 1
ATOM 503 C C . GLY A 1 66 ? -7.338 17.518 35.997 1.00 91.75 66 GLY A C 1
ATOM 504 O O . GLY A 1 66 ? -8.201 18.389 36.100 1.00 91.75 66 GLY A O 1
ATOM 505 N N . ALA A 1 67 ? -7.072 16.676 37.002 1.00 93.19 67 ALA A N 1
ATOM 506 C CA . ALA A 1 67 ? -7.808 16.676 38.269 1.00 93.19 67 ALA A CA 1
ATOM 507 C C . ALA A 1 67 ? -7.734 18.024 39.010 1.00 93.19 67 ALA A C 1
ATOM 509 O O . ALA A 1 67 ? -8.722 18.451 39.608 1.00 93.19 67 ALA A O 1
ATOM 510 N N . ALA A 1 68 ? -6.606 18.740 38.927 1.00 94.56 68 ALA A N 1
ATOM 511 C CA . ALA A 1 68 ? -6.485 20.076 39.513 1.00 94.56 68 ALA A CA 1
ATOM 512 C C . ALA A 1 68 ? -7.424 21.090 38.832 1.00 94.56 68 ALA A C 1
ATOM 514 O O . ALA A 1 68 ? -8.032 21.929 39.499 1.00 94.56 68 ALA A O 1
ATOM 515 N N . TYR A 1 69 ? -7.575 20.997 37.506 1.00 93.94 69 TYR A N 1
ATOM 516 C CA . TYR A 1 69 ? -8.521 21.826 36.760 1.00 93.94 69 TYR A CA 1
ATOM 517 C C . TYR A 1 69 ? -9.971 21.413 37.030 1.00 93.94 69 TYR A C 1
ATOM 519 O O . TYR A 1 69 ? -10.798 22.279 37.306 1.00 93.94 69 TYR A O 1
ATOM 527 N N . ALA A 1 70 ? -10.265 20.109 37.029 1.00 95.94 70 ALA A N 1
ATOM 528 C CA . ALA A 1 70 ? -11.587 19.568 37.338 1.00 95.94 70 ALA A CA 1
ATOM 529 C C . ALA A 1 70 ? -12.074 20.041 38.718 1.00 95.94 70 ALA A C 1
ATOM 531 O O . ALA A 1 70 ? -13.182 20.558 38.837 1.00 95.94 70 ALA A O 1
ATOM 532 N N . ALA A 1 71 ? -11.208 20.002 39.737 1.00 95.00 71 ALA A N 1
ATOM 533 C CA . ALA A 1 71 ? -11.509 20.527 41.068 1.00 95.00 71 ALA A CA 1
ATOM 534 C C . ALA A 1 71 ? -11.811 22.037 41.059 1.00 95.00 71 ALA A C 1
ATOM 536 O O . ALA A 1 71 ? -12.743 22.482 41.728 1.00 95.00 71 ALA A O 1
ATOM 537 N N . LYS A 1 72 ? -11.066 22.830 40.273 1.00 95.19 72 LYS A N 1
ATOM 538 C CA . LYS A 1 72 ? -11.276 24.283 40.144 1.00 95.19 72 LYS A CA 1
ATOM 539 C C . LYS A 1 72 ? -12.650 24.634 39.568 1.00 95.19 72 LYS A C 1
ATOM 541 O O . LYS A 1 72 ? -13.215 25.652 39.957 1.00 95.19 72 LYS A O 1
ATOM 546 N N . ILE A 1 73 ? -13.162 23.827 38.640 1.00 95.25 73 ILE A N 1
ATOM 547 C CA . ILE A 1 73 ? -14.483 24.030 38.021 1.00 95.25 73 ILE A CA 1
ATOM 548 C C . ILE A 1 73 ? -15.587 23.187 38.677 1.00 95.25 73 ILE A C 1
ATOM 550 O O . ILE A 1 73 ? -16.718 23.173 38.191 1.00 95.25 73 ILE A O 1
ATOM 554 N N . SER A 1 74 ? -15.252 22.487 39.766 1.00 95.69 74 SER A N 1
ATOM 555 C CA . SER A 1 74 ? -16.126 21.540 40.458 1.00 95.69 74 SER A CA 1
ATOM 556 C C . SER A 1 74 ? -16.727 20.487 39.516 1.00 95.69 74 SER A C 1
ATOM 558 O O . SER A 1 74 ? -17.892 20.150 39.650 1.00 95.69 74 SER A O 1
ATOM 560 N N . ALA A 1 75 ? -15.969 19.973 38.547 1.00 96.25 75 ALA A N 1
ATOM 561 C CA . ALA A 1 75 ? -16.421 18.926 37.627 1.00 96.25 75 ALA A CA 1
ATOM 562 C C . ALA A 1 75 ? -15.897 17.542 38.050 1.00 96.25 75 ALA A C 1
ATOM 564 O O . ALA A 1 75 ? -14.789 17.452 38.590 1.00 96.25 75 ALA A O 1
ATOM 565 N N . PRO A 1 76 ? -16.637 16.454 37.764 1.00 96.50 76 PRO A N 1
ATOM 566 C CA . PRO A 1 76 ? -16.103 15.108 37.906 1.00 96.50 76 PRO A CA 1
ATOM 567 C C . PRO A 1 76 ? -15.076 14.834 36.807 1.00 96.50 76 PRO A C 1
ATOM 569 O O . PRO A 1 76 ? -15.198 15.348 35.691 1.00 96.50 76 PRO A O 1
ATOM 572 N N . ILE A 1 77 ? -14.108 13.963 37.104 1.00 95.50 77 ILE A N 1
ATOM 573 C CA . ILE A 1 77 ? -13.233 13.366 36.092 1.00 95.50 77 ILE A CA 1
ATOM 574 C C . ILE A 1 77 ? -13.651 11.916 35.853 1.00 95.50 77 ILE A C 1
ATOM 576 O O . ILE A 1 77 ? -13.634 11.079 36.760 1.00 95.50 77 ILE A O 1
ATOM 580 N N . LEU A 1 78 ? -14.068 11.632 34.626 1.00 95.75 78 LEU A N 1
ATOM 581 C CA . LEU A 1 78 ? -14.450 10.305 34.181 1.00 95.75 78 LEU A CA 1
ATOM 582 C C . LEU A 1 78 ? -13.267 9.656 33.460 1.00 95.75 78 LEU A C 1
ATOM 584 O O . LEU A 1 78 ? -12.748 10.198 32.480 1.00 95.75 78 LEU A O 1
ATOM 588 N N . LEU A 1 79 ? -12.847 8.496 33.959 1.00 94.38 79 LEU A N 1
ATOM 589 C CA . LEU A 1 79 ? -11.807 7.694 33.331 1.00 94.38 79 LEU A CA 1
ATOM 590 C C . LEU A 1 79 ? -12.396 6.873 32.188 1.00 94.38 79 LEU A C 1
ATOM 592 O O . LEU A 1 79 ? -13.377 6.150 32.363 1.00 94.38 79 LEU A O 1
ATOM 596 N N . VAL A 1 80 ? -11.756 6.969 31.029 1.00 90.69 80 VAL A N 1
ATOM 597 C CA . VAL A 1 80 ? -12.170 6.307 29.788 1.00 90.69 80 VAL A CA 1
ATOM 598 C C . VAL A 1 80 ? -11.038 5.449 29.230 1.00 90.69 80 VAL A C 1
ATOM 600 O O . VAL A 1 80 ? -9.868 5.688 29.514 1.00 90.69 80 VAL A O 1
ATOM 603 N N . ASN A 1 81 ? -11.357 4.448 28.421 1.00 80.75 81 ASN A N 1
ATOM 604 C CA . ASN A 1 81 ? -10.371 3.748 27.591 1.00 80.75 81 ASN A CA 1
ATOM 605 C C . ASN A 1 81 ? -10.950 3.426 26.216 1.00 80.75 81 ASN A C 1
ATOM 607 O O . ASN A 1 81 ? -12.123 3.703 25.958 1.00 80.75 81 ASN A O 1
ATOM 611 N N . SER A 1 82 ? -10.129 2.830 25.351 1.00 65.56 82 SER A N 1
ATOM 612 C CA . SER A 1 82 ? -10.444 2.543 23.944 1.00 65.56 82 SER A CA 1
ATOM 613 C C . SER A 1 82 ? -11.816 1.892 23.714 1.00 65.56 82 SER A C 1
ATOM 615 O O . SER A 1 82 ? -12.453 2.175 22.702 1.00 65.56 82 SER A O 1
ATOM 617 N N . VAL A 1 83 ? -12.303 1.081 24.663 1.00 64.25 83 VAL A N 1
ATOM 618 C CA . VAL A 1 83 ? -13.609 0.399 24.582 1.00 64.25 83 VAL A CA 1
ATOM 619 C C . VAL A 1 83 ? -14.628 0.897 25.625 1.00 64.25 83 VAL A C 1
ATOM 621 O O . VAL A 1 83 ? -15.801 0.571 25.493 1.00 64.25 83 VAL A O 1
ATOM 624 N N . SER A 1 84 ? -14.199 1.713 26.598 1.00 71.12 84 SER A N 1
ATOM 625 C CA . SER A 1 84 ? -14.915 2.267 27.768 1.00 71.12 84 SER A CA 1
ATOM 626 C C . SER A 1 84 ? -16.003 1.349 28.349 1.00 71.12 84 SER A C 1
ATOM 628 O O . SER A 1 84 ? -17.069 1.218 27.748 1.00 71.12 84 SER A O 1
ATOM 630 N N . PRO A 1 85 ? -15.795 0.725 29.525 1.00 73.94 85 PRO A N 1
ATOM 631 C CA . PRO A 1 85 ? -16.751 -0.235 30.076 1.00 73.94 85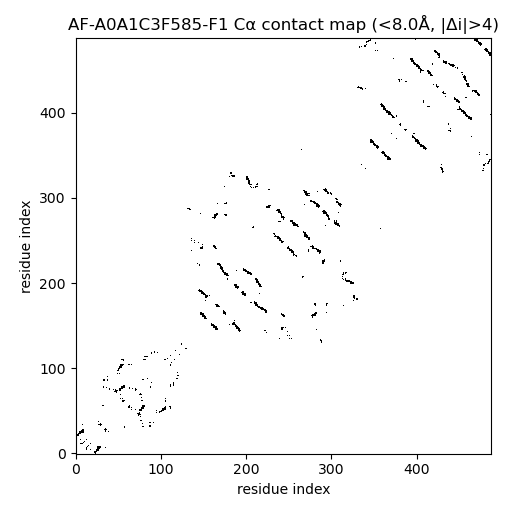 PRO A CA 1
ATOM 632 C C . PRO A 1 85 ? -18.150 0.367 30.300 1.00 73.94 85 PRO A C 1
ATOM 634 O O . PRO A 1 85 ? -18.315 1.584 30.404 1.00 73.94 85 PRO A O 1
ATOM 637 N N . THR A 1 86 ? -19.174 -0.490 30.371 1.00 80.62 86 THR A N 1
ATOM 638 C CA . THR A 1 86 ? -20.591 -0.079 30.421 1.00 80.62 86 THR A CA 1
ATOM 639 C C . THR A 1 86 ? -20.880 0.947 31.517 1.00 80.62 86 THR A C 1
ATOM 641 O O . THR A 1 86 ? -21.514 1.957 31.255 1.00 80.62 86 THR A O 1
ATOM 644 N N . ASN A 1 87 ? -20.331 0.763 32.717 1.00 84.25 87 ASN A N 1
ATOM 645 C CA . ASN A 1 87 ? -20.489 1.700 33.834 1.00 84.25 87 ASN A CA 1
ATOM 646 C C . ASN A 1 87 ? -19.978 3.126 33.534 1.00 84.25 87 ASN A C 1
ATOM 648 O O . ASN A 1 87 ? -20.598 4.101 33.966 1.00 84.25 87 ASN A O 1
ATOM 652 N N . THR A 1 88 ? -18.875 3.259 32.794 1.00 91.00 88 THR A N 1
ATOM 653 C CA . THR A 1 88 ? -18.324 4.540 32.340 1.00 91.00 88 THR A CA 1
ATOM 654 C C . THR A 1 88 ? -19.278 5.203 31.352 1.00 91.00 88 THR A C 1
ATOM 656 O O . THR A 1 88 ? -19.541 6.401 31.474 1.00 91.00 88 THR A O 1
ATOM 659 N N . LYS A 1 89 ? -19.833 4.433 30.407 1.00 87.44 89 LYS A N 1
ATOM 660 C CA . LYS A 1 89 ? -20.832 4.926 29.446 1.00 87.44 89 LYS A CA 1
ATOM 661 C C . LYS A 1 89 ? -22.107 5.379 30.148 1.00 87.44 89 LYS A C 1
ATOM 663 O O . LYS A 1 89 ? -22.529 6.513 29.947 1.00 87.44 89 LYS A O 1
ATOM 668 N N . ASP A 1 90 ? -22.642 4.553 31.042 1.00 88.75 90 ASP A N 1
ATOM 669 C CA . ASP A 1 90 ? -23.856 4.852 31.802 1.00 88.75 90 ASP A CA 1
ATOM 670 C C . ASP A 1 90 ? -23.708 6.162 32.586 1.00 88.75 90 ASP A C 1
ATOM 672 O O . ASP A 1 90 ? -24.592 7.018 32.564 1.00 88.75 90 ASP A O 1
ATOM 676 N N . TYR A 1 91 ? -22.566 6.355 33.258 1.00 92.94 91 TYR A N 1
ATOM 677 C CA . TYR A 1 91 ? -22.298 7.588 33.997 1.00 92.94 91 TYR A CA 1
ATOM 678 C C . TYR A 1 91 ? -22.178 8.806 33.068 1.00 92.94 91 TYR A C 1
ATOM 680 O O . TYR A 1 91 ? -22.744 9.862 33.356 1.00 92.94 91 TYR A O 1
ATOM 688 N N . TYR A 1 92 ? -21.470 8.668 31.941 1.00 93.00 92 TYR A N 1
ATOM 689 C CA . TYR A 1 92 ? -21.368 9.730 30.939 1.00 93.00 92 TYR A CA 1
ATOM 690 C C . TYR A 1 92 ? -22.756 10.157 30.441 1.00 93.00 92 TYR A C 1
ATOM 692 O O . TYR A 1 92 ? -23.085 11.342 30.459 1.00 93.00 92 TYR A O 1
ATOM 700 N N . GLN A 1 93 ? -23.595 9.194 30.059 1.00 89.88 93 GLN A N 1
ATOM 701 C CA . GLN A 1 93 ? -24.939 9.431 29.528 1.00 89.88 93 GLN A CA 1
ATOM 702 C C . GLN A 1 93 ? -25.885 10.021 30.561 1.00 89.88 93 GLN A C 1
ATOM 704 O O . GLN A 1 93 ? -26.683 10.892 30.230 1.00 89.88 93 GLN A O 1
ATOM 709 N N . GLN A 1 94 ? -25.783 9.589 31.818 1.00 90.31 94 GLN A N 1
ATOM 710 C CA . GLN A 1 94 ? -26.566 10.154 32.911 1.00 90.31 94 GLN A CA 1
ATOM 711 C C . GLN A 1 94 ? -26.294 11.657 33.080 1.00 90.31 94 GLN A C 1
ATOM 713 O O . GLN A 1 94 ? -27.206 12.424 33.394 1.00 90.31 94 GLN A O 1
ATOM 718 N N . ARG A 1 95 ? -25.046 12.088 32.865 1.00 90.56 95 ARG A N 1
ATOM 719 C CA . ARG A 1 95 ? -24.608 13.467 33.111 1.00 90.56 95 ARG A CA 1
ATOM 720 C C . ARG A 1 95 ? -24.710 14.370 31.879 1.00 90.56 95 ARG A C 1
ATOM 722 O O . ARG A 1 95 ? -24.910 15.581 32.019 1.00 90.56 95 ARG A O 1
ATOM 729 N N . LEU A 1 96 ? -24.626 13.788 30.682 1.00 89.69 96 LEU A N 1
ATOM 730 C CA . LEU A 1 96 ? -24.637 14.492 29.398 1.00 89.69 96 LEU A CA 1
ATOM 731 C C . LEU A 1 96 ? -25.811 15.484 29.224 1.00 89.69 96 LEU A C 1
ATOM 733 O O . LEU A 1 96 ? -25.532 16.606 28.808 1.00 89.69 96 LEU A O 1
ATOM 737 N N . PRO A 1 97 ? -27.079 15.176 29.585 1.00 89.38 97 PRO A N 1
ATOM 738 C CA . PRO A 1 97 ? -28.211 16.088 29.376 1.00 89.38 97 PRO A CA 1
ATOM 739 C C . PRO A 1 97 ? -28.078 17.448 30.068 1.00 89.38 97 PRO A C 1
ATOM 741 O O . PRO A 1 97 ? -28.651 18.431 29.604 1.00 89.38 97 PRO A O 1
ATOM 744 N N . ASN A 1 98 ? -27.329 17.506 31.172 1.00 88.75 98 ASN A N 1
ATOM 745 C CA . ASN A 1 98 ? -27.118 18.731 31.941 1.00 88.75 98 ASN A CA 1
ATOM 746 C C . ASN A 1 98 ? -25.751 19.376 31.663 1.00 88.75 98 ASN A C 1
ATOM 748 O O . ASN A 1 98 ? -25.494 20.487 32.124 1.00 88.75 98 ASN A O 1
ATOM 752 N N . THR A 1 99 ? -24.884 18.699 30.905 1.00 89.62 99 THR A N 1
ATOM 753 C CA . THR A 1 99 ? -23.513 19.134 30.634 1.00 89.62 99 THR A CA 1
ATOM 754 C C . THR A 1 99 ? -23.480 20.090 29.444 1.00 89.62 99 THR A C 1
ATOM 756 O O . THR A 1 99 ? -23.934 19.761 28.352 1.00 89.62 99 THR A O 1
ATOM 759 N N . LYS A 1 100 ? -22.884 21.272 29.627 1.00 91.56 100 LYS A N 1
ATOM 760 C CA . LYS A 1 100 ? -22.652 22.256 28.554 1.00 91.56 100 LYS A CA 1
ATOM 761 C C . LYS A 1 100 ? -21.239 22.171 27.990 1.00 91.56 100 LYS A C 1
ATOM 763 O O . LYS A 1 100 ? -21.040 22.429 26.808 1.00 91.56 100 LYS A O 1
ATOM 768 N N . ASN A 1 101 ? -20.266 21.836 28.837 1.00 89.31 101 ASN A N 1
ATOM 769 C CA . ASN A 1 101 ? -18.852 21.802 28.484 1.00 89.31 101 ASN A CA 1
ATOM 770 C C . ASN A 1 101 ? -18.249 20.432 28.801 1.00 89.31 101 ASN A C 1
ATOM 772 O O . ASN A 1 101 ? -18.320 19.962 29.937 1.00 89.31 101 ASN A O 1
ATOM 776 N N . ILE A 1 102 ? -17.604 19.824 27.807 1.00 91.00 102 ILE A N 1
ATOM 777 C CA . ILE A 1 102 ? -16.806 18.610 27.985 1.00 91.00 102 ILE A CA 1
ATOM 778 C C . ILE A 1 102 ? -15.338 18.988 27.816 1.00 91.00 102 ILE A C 1
ATOM 780 O O . ILE A 1 102 ? -14.936 19.497 26.771 1.00 91.00 102 ILE A O 1
ATOM 784 N N . TYR A 1 103 ? -14.540 18.740 28.849 1.00 91.25 103 TYR A N 1
ATOM 785 C CA . TYR A 1 103 ? -13.103 18.991 28.850 1.00 91.25 103 TYR A CA 1
ATOM 786 C C . TYR A 1 103 ? -12.358 17.672 28.699 1.00 91.25 103 TYR A C 1
ATOM 788 O O . TYR A 1 103 ? -12.562 16.755 29.489 1.00 91.25 103 TYR A O 1
ATOM 796 N N . VAL A 1 104 ? -11.482 17.577 27.703 1.00 91.81 104 VAL A N 1
ATOM 797 C CA . VAL A 1 104 ? -10.753 16.346 27.377 1.00 91.81 104 VAL A CA 1
ATOM 798 C C . VAL A 1 104 ? -9.265 16.564 27.618 1.00 91.81 104 VAL A C 1
ATOM 800 O O . VAL A 1 104 ? -8.659 17.442 27.004 1.00 91.81 104 VAL A O 1
ATOM 803 N N . PHE A 1 105 ? -8.672 15.777 28.514 1.00 88.56 105 PHE A N 1
ATOM 804 C CA . PHE A 1 105 ? -7.247 15.852 28.837 1.00 88.56 105 PHE A CA 1
ATOM 805 C C . PHE A 1 105 ? -6.442 14.815 28.036 1.00 88.56 105 PHE A C 1
ATOM 807 O O . PHE A 1 105 ? -6.894 13.686 27.855 1.00 88.56 105 PHE A O 1
ATOM 814 N N . GLY A 1 106 ? -5.257 15.205 27.550 1.00 76.44 106 GLY A N 1
ATOM 815 C CA . GLY A 1 106 ? -4.369 14.364 26.723 1.00 76.44 106 GLY A CA 1
ATOM 816 C C . GLY A 1 106 ? -4.522 14.534 25.203 1.00 76.44 106 GLY A C 1
ATOM 817 O O . GLY A 1 106 ? -3.714 14.015 24.437 1.00 76.44 106 GLY A O 1
ATOM 818 N N . GLY A 1 107 ? -5.516 15.304 24.745 1.00 75.56 107 GLY A N 1
ATOM 819 C CA . GLY A 1 107 ? -5.777 15.541 23.320 1.00 75.56 107 GLY A CA 1
ATOM 820 C C . GLY A 1 107 ? -6.397 14.342 22.588 1.00 75.56 107 GLY A C 1
ATOM 821 O O . GLY A 1 107 ? -6.587 13.264 23.153 1.00 75.56 107 GLY A O 1
ATOM 822 N N . THR A 1 108 ? -6.706 14.525 21.300 1.00 72.56 108 THR A N 1
ATOM 823 C CA . THR A 1 108 ? -7.448 13.540 20.483 1.00 72.56 108 THR A CA 1
ATOM 824 C C . THR A 1 108 ? -6.662 12.264 20.168 1.00 72.56 108 THR A C 1
ATOM 826 O O . THR A 1 108 ? -7.258 11.258 19.790 1.00 72.56 108 THR A O 1
ATOM 829 N N . GLY A 1 109 ? -5.338 12.273 20.357 1.00 61.56 109 GLY A N 1
ATOM 830 C CA . GLY A 1 109 ? -4.496 11.076 20.257 1.00 61.56 109 GLY A CA 1
ATOM 831 C C . GLY A 1 109 ? -4.599 10.137 21.465 1.00 61.56 109 GLY A C 1
ATOM 832 O O . GLY A 1 109 ? -4.258 8.967 21.342 1.00 61.56 109 GLY A O 1
ATOM 833 N N . VAL A 1 110 ? -5.076 10.630 22.615 1.00 75.31 110 VAL A N 1
ATOM 834 C CA . VAL A 1 110 ? -5.196 9.864 23.872 1.00 75.31 110 VAL A CA 1
ATOM 835 C C . VAL A 1 110 ? -6.661 9.578 24.209 1.00 75.31 110 VAL A C 1
ATOM 837 O O . VAL A 1 110 ? -7.003 8.478 24.639 1.00 75.31 110 VAL A O 1
ATOM 840 N N . VAL A 1 111 ? -7.542 10.553 23.979 1.00 79.31 111 VAL A N 1
ATOM 841 C CA . VAL A 1 111 ? -8.997 10.409 24.084 1.00 79.31 111 VAL A CA 1
ATOM 842 C C . VAL A 1 111 ? -9.599 10.878 22.763 1.00 79.31 111 VAL A C 1
ATOM 844 O O . VAL A 1 111 ? -9.786 12.073 22.543 1.00 79.31 111 VAL A O 1
ATOM 847 N N . SER A 1 112 ? -9.846 9.935 21.856 1.00 71.38 112 SER A N 1
ATOM 848 C CA . SER A 1 112 ? -10.292 10.242 20.495 1.00 71.38 112 SER A CA 1
ATOM 849 C C . SER A 1 112 ? -11.751 10.691 20.438 1.00 71.38 112 SER A C 1
ATOM 851 O O . SER A 1 112 ? -12.582 10.278 21.250 1.00 71.38 112 SER A O 1
ATOM 853 N N . ASP A 1 113 ? -12.101 11.468 19.412 1.00 72.56 113 ASP A N 1
ATOM 854 C CA . ASP A 1 113 ? -13.489 11.881 19.172 1.00 72.56 113 ASP A CA 1
ATOM 855 C C . ASP A 1 113 ? -14.423 10.669 19.028 1.00 72.56 113 ASP A C 1
ATOM 857 O O . ASP A 1 113 ? -15.557 10.693 19.502 1.00 72.56 113 ASP A O 1
ATOM 861 N N . ARG A 1 114 ? -13.924 9.564 18.451 1.00 63.25 114 ARG A N 1
ATOM 862 C CA . ARG A 1 114 ? -14.652 8.288 18.337 1.00 63.25 114 ARG A CA 1
ATOM 863 C C . ARG A 1 114 ? -14.970 7.684 19.702 1.00 63.25 114 ARG A C 1
ATOM 865 O O . ARG A 1 114 ? -16.067 7.165 19.894 1.00 63.25 114 ARG A O 1
ATOM 872 N N . LEU A 1 115 ? -14.026 7.743 20.639 1.00 73.19 115 LEU A N 1
ATOM 873 C CA . LEU A 1 115 ? -14.254 7.290 22.007 1.00 73.19 115 LEU A CA 1
ATOM 874 C C . LEU A 1 115 ? -15.369 8.119 22.647 1.00 73.19 115 LEU A C 1
ATOM 876 O O . LEU A 1 115 ? -16.302 7.544 23.195 1.00 73.19 115 LEU A O 1
ATOM 880 N N . ILE A 1 116 ? -15.307 9.450 22.524 1.00 76.88 116 ILE A N 1
ATOM 881 C CA . ILE A 1 116 ? -16.303 10.366 23.105 1.00 76.88 116 ILE A CA 1
ATOM 882 C C . ILE A 1 116 ? -17.689 10.108 22.502 1.00 76.88 116 ILE A C 1
ATOM 884 O O . ILE A 1 116 ? -18.674 10.012 23.231 1.00 76.88 116 ILE A O 1
ATOM 888 N N . GLN A 1 117 ? -17.764 9.910 21.185 1.00 66.12 117 GLN A N 1
ATOM 889 C CA . GLN A 1 117 ? -18.995 9.507 20.500 1.00 66.12 117 GLN A CA 1
ATOM 890 C C . GLN A 1 117 ? -19.539 8.183 21.055 1.00 66.12 117 GLN A C 1
ATOM 892 O O . GLN A 1 117 ? -20.727 8.089 21.364 1.00 66.12 117 GLN A O 1
ATOM 897 N N . GLY A 1 118 ? -18.668 7.189 21.252 1.00 67.00 118 GLY A N 1
ATOM 898 C CA . GLY A 1 118 ? -19.014 5.875 21.798 1.00 67.00 118 GLY A CA 1
ATOM 899 C C . GLY A 1 118 ? -19.490 5.876 23.255 1.00 67.00 118 GLY A C 1
ATOM 900 O O . GLY A 1 118 ? -20.007 4.855 23.708 1.00 67.00 118 GLY A O 1
ATOM 901 N N . LEU A 1 119 ? -19.341 6.989 23.983 1.00 78.50 119 LEU A N 1
ATOM 902 C CA . LEU A 1 119 ? -19.909 7.157 25.322 1.00 78.50 119 LEU A CA 1
ATOM 903 C C . LEU A 1 119 ? -21.383 7.590 25.288 1.00 78.50 119 LEU A C 1
ATOM 905 O O . LEU A 1 119 ? -22.100 7.347 26.249 1.00 78.50 119 LEU A O 1
ATOM 909 N N . SER A 1 120 ? -21.851 8.228 24.211 1.00 64.75 120 SER A N 1
ATOM 910 C CA . SER A 1 120 ? -23.125 8.968 24.182 1.00 64.75 120 SER A CA 1
ATOM 911 C C . SER A 1 120 ? -24.376 8.168 23.773 1.00 64.75 120 SER A C 1
ATOM 913 O O . SER A 1 120 ? -25.452 8.757 23.743 1.00 64.75 120 SER A O 1
ATOM 915 N N . ASP A 1 121 ? -24.259 6.871 23.443 1.00 57.41 121 ASP A N 1
ATOM 916 C CA . ASP A 1 121 ? -25.332 6.001 22.903 1.00 57.41 121 ASP A CA 1
ATOM 917 C C . ASP A 1 121 ? -26.315 6.703 21.950 1.00 57.41 121 ASP A C 1
ATOM 919 O O . ASP A 1 121 ? -27.522 6.447 21.929 1.00 57.41 121 ASP A O 1
ATOM 923 N N . LEU A 1 122 ? -25.788 7.577 21.090 1.00 43.06 122 LEU A N 1
ATOM 924 C CA . LEU A 1 122 ? -26.510 8.015 19.909 1.00 43.06 122 LEU A CA 1
ATOM 925 C C . LEU A 1 122 ? -26.720 6.780 19.027 1.00 43.06 122 LEU A C 1
ATOM 927 O O . LEU A 1 122 ? -25.826 6.342 18.303 1.00 43.06 122 LEU A O 1
ATOM 931 N N . THR A 1 123 ? -27.905 6.181 19.153 1.00 36.00 123 THR A N 1
ATOM 932 C CA . THR A 1 123 ? -28.386 5.107 18.278 1.00 36.00 123 THR A CA 1
ATOM 933 C C . THR A 1 123 ? -28.130 5.476 16.815 1.00 36.00 123 THR A C 1
ATOM 935 O O . THR A 1 123 ? -28.326 6.624 16.412 1.00 36.00 123 THR A O 1
ATOM 938 N N . GLN A 1 124 ? -27.671 4.497 16.032 1.00 36.72 124 GLN A N 1
ATOM 939 C CA . GLN A 1 124 ? -27.154 4.653 14.664 1.00 36.72 124 GLN A CA 1
ATOM 940 C C . GLN A 1 124 ? -28.156 5.202 13.625 1.00 36.72 124 GLN A C 1
ATOM 942 O O . GLN A 1 124 ? -27.812 5.296 12.449 1.00 36.72 124 GLN A O 1
ATOM 947 N N . ASP A 1 125 ? -29.369 5.585 14.022 1.00 31.09 125 ASP A N 1
ATOM 948 C CA . ASP A 1 125 ? -30.487 5.750 13.094 1.00 31.09 125 ASP A CA 1
ATOM 949 C C . ASP A 1 125 ? -30.767 7.195 12.648 1.00 31.09 125 ASP A C 1
ATOM 951 O O . ASP A 1 125 ? -31.564 7.378 11.735 1.00 31.09 125 ASP A O 1
ATOM 955 N N . ASN A 1 126 ? -30.119 8.229 13.209 1.00 30.03 126 ASN A N 1
ATOM 956 C CA . ASN A 1 126 ? -30.446 9.627 12.853 1.00 30.03 126 ASN A CA 1
ATOM 957 C C . ASN A 1 126 ? -29.283 10.554 12.456 1.00 30.03 126 ASN A C 1
ATOM 959 O O . ASN A 1 126 ? -29.507 11.750 12.295 1.00 30.03 126 ASN A O 1
ATOM 963 N N . TYR A 1 127 ? -28.086 10.028 12.184 1.00 30.19 127 TYR A N 1
ATOM 964 C CA . TYR A 1 127 ? -27.090 10.703 11.335 1.00 30.19 127 TYR A CA 1
ATOM 965 C C . TYR A 1 127 ? -26.318 9.663 10.501 1.00 30.19 127 TYR A C 1
ATOM 967 O O . TYR A 1 127 ? -25.971 8.600 11.016 1.00 30.19 127 TYR A O 1
ATOM 975 N N . PRO A 1 128 ? -26.049 9.928 9.209 1.00 31.28 128 PRO A N 1
ATOM 976 C CA . PRO A 1 128 ? -25.546 8.929 8.277 1.00 31.28 128 PRO A CA 1
ATOM 977 C C . PRO A 1 128 ? -24.037 8.736 8.458 1.00 31.28 128 PRO A C 1
ATOM 979 O O . PRO A 1 128 ? -23.262 9.415 7.801 1.00 31.28 128 PRO A O 1
ATOM 982 N N . CYS A 1 129 ? -23.614 7.833 9.345 1.00 32.66 129 CYS A N 1
ATOM 983 C CA . CYS A 1 129 ? -22.308 7.161 9.265 1.00 32.66 129 CYS A CA 1
ATOM 984 C C . CYS A 1 129 ? -22.240 5.983 10.253 1.00 32.66 129 CYS A C 1
ATOM 986 O O . CYS A 1 129 ? -21.846 6.114 11.409 1.00 32.66 129 CYS A O 1
ATOM 988 N N . SER A 1 130 ? -22.626 4.805 9.771 1.00 37.38 130 SER A N 1
ATOM 989 C CA . SER A 1 130 ? -22.448 3.516 10.435 1.00 37.38 130 SER A CA 1
ATOM 990 C C . SER A 1 130 ? -20.961 3.128 10.491 1.00 37.38 130 SER A C 1
ATOM 992 O O . SER A 1 130 ? -20.397 2.773 9.459 1.00 37.38 130 SER A O 1
ATOM 994 N N . ASN A 1 131 ? -20.332 3.096 11.668 1.00 51.53 131 ASN A N 1
ATOM 995 C CA . ASN A 1 131 ? -19.019 2.449 11.842 1.00 51.53 131 ASN A CA 1
ATOM 996 C C . ASN A 1 131 ? -19.169 1.113 12.578 1.00 51.53 131 ASN A C 1
ATOM 998 O O . ASN A 1 131 ? -18.623 0.898 13.661 1.00 51.53 131 ASN A O 1
ATOM 1002 N N . LYS A 1 132 ? -19.944 0.210 11.966 1.00 64.88 132 LYS A N 1
ATOM 1003 C CA . LYS A 1 132 ? -19.953 -1.218 12.298 1.00 64.88 132 LYS A CA 1
ATOM 1004 C C . LYS A 1 132 ? -18.535 -1.767 12.085 1.00 64.88 132 LYS A C 1
ATOM 1006 O O . LYS A 1 132 ? -18.000 -1.636 10.990 1.00 64.88 132 LYS A O 1
ATOM 1011 N N . ILE A 1 133 ? -17.941 -2.367 13.117 1.00 78.19 133 ILE A N 1
ATOM 1012 C CA . ILE A 1 133 ? -16.713 -3.158 12.965 1.00 78.19 133 ILE A CA 1
ATOM 1013 C C . ILE A 1 133 ? -17.107 -4.499 12.351 1.00 78.19 133 ILE A C 1
ATOM 1015 O O . ILE A 1 133 ? -17.990 -5.189 12.863 1.00 78.19 133 ILE A O 1
ATOM 1019 N N . LEU A 1 134 ? -16.494 -4.827 11.223 1.00 78.62 134 LEU A N 1
ATOM 1020 C CA . LEU A 1 134 ? -16.754 -6.031 10.457 1.00 78.62 134 LEU A CA 1
ATOM 1021 C C . LEU A 1 134 ? -15.690 -7.080 10.773 1.00 78.62 134 LEU A C 1
ATOM 1023 O O . LEU A 1 134 ? -14.495 -6.795 10.812 1.00 78.62 134 LEU A O 1
ATOM 1027 N N . SER A 1 135 ? -16.123 -8.324 10.950 1.00 86.69 135 SER A N 1
ATOM 1028 C CA . SER A 1 135 ? -15.208 -9.466 10.935 1.00 86.69 135 SER A CA 1
ATOM 1029 C C . SER A 1 135 ? -14.581 -9.643 9.547 1.00 86.69 135 SER A C 1
ATOM 1031 O O . SER A 1 135 ? -15.190 -9.279 8.540 1.00 86.69 135 SER A O 1
ATOM 1033 N N . GLY A 1 136 ? -13.422 -10.304 9.455 1.00 85.25 136 GLY A N 1
ATOM 1034 C CA . GLY A 1 136 ? -12.807 -10.631 8.158 1.00 85.25 136 GLY A CA 1
ATOM 1035 C C . GLY A 1 136 ? -13.762 -11.353 7.194 1.00 85.25 136 GLY A C 1
ATOM 1036 O O . GLY A 1 136 ? -13.781 -11.068 6.001 1.00 85.25 136 GLY A O 1
ATOM 1037 N N . ARG A 1 137 ? -14.656 -12.209 7.710 1.00 87.00 137 ARG A N 1
ATOM 1038 C CA . ARG A 1 137 ? -15.714 -12.854 6.910 1.00 87.00 137 ARG A CA 1
ATOM 1039 C C . ARG A 1 137 ? -16.694 -11.842 6.315 1.00 87.00 137 ARG A C 1
ATOM 1041 O O . ARG A 1 137 ? -17.098 -11.978 5.162 1.00 87.00 137 ARG A O 1
ATOM 1048 N N . GLU A 1 138 ? -17.138 -10.879 7.114 1.00 88.06 138 GLU A N 1
ATOM 1049 C CA . GLU A 1 138 ? -18.059 -9.841 6.651 1.00 88.06 138 GLU A CA 1
ATOM 1050 C C . GLU A 1 138 ? -17.380 -8.904 5.656 1.00 88.06 138 GLU A C 1
ATOM 1052 O O . GLU A 1 138 ? -18.011 -8.547 4.667 1.00 88.06 138 GLU A O 1
ATOM 1057 N N . ILE A 1 139 ? -16.101 -8.581 5.868 1.00 91.38 139 ILE A N 1
ATOM 1058 C CA . ILE A 1 139 ? -15.287 -7.796 4.933 1.00 91.38 139 ILE A CA 1
ATOM 1059 C C . ILE A 1 139 ? -15.142 -8.523 3.598 1.00 91.38 139 ILE A C 1
ATOM 1061 O O . ILE A 1 139 ? -15.450 -7.939 2.563 1.00 91.38 139 ILE A O 1
ATOM 1065 N N . ALA A 1 140 ? -14.759 -9.804 3.610 1.00 91.12 140 ALA A N 1
ATOM 1066 C CA . ALA A 1 140 ? -14.659 -10.610 2.395 1.00 91.12 140 ALA A CA 1
ATOM 1067 C C . ALA A 1 140 ? -15.989 -10.625 1.631 1.00 91.12 140 ALA A C 1
ATOM 1069 O O . ALA A 1 140 ? -16.031 -10.352 0.435 1.00 91.12 140 ALA A O 1
ATOM 1070 N N . LYS A 1 141 ? -17.104 -10.872 2.331 1.00 90.94 141 LYS A N 1
ATOM 1071 C CA . LYS A 1 141 ? -18.438 -10.876 1.716 1.00 90.94 141 LYS A CA 1
ATOM 1072 C C . LYS A 1 141 ? -18.826 -9.507 1.149 1.00 90.94 141 LYS A C 1
ATOM 1074 O O . LYS A 1 141 ? -19.477 -9.456 0.109 1.00 90.94 141 LYS A O 1
ATOM 1079 N N . LEU A 1 142 ? -18.479 -8.430 1.850 1.00 91.44 142 LEU A N 1
ATOM 1080 C CA . LEU A 1 142 ? -18.802 -7.063 1.459 1.00 91.44 142 LEU A CA 1
ATOM 1081 C C . LEU A 1 142 ? -18.011 -6.627 0.224 1.00 91.44 142 LEU A C 1
ATOM 1083 O O . LEU A 1 142 ? -18.600 -6.048 -0.682 1.00 91.44 142 LEU A O 1
ATOM 1087 N N . LEU A 1 143 ? -16.702 -6.892 0.194 1.00 94.06 143 LEU A N 1
ATOM 1088 C CA . LEU A 1 143 ? -15.815 -6.374 -0.847 1.00 94.06 143 LEU A CA 1
ATOM 1089 C C . LEU A 1 143 ? -15.555 -7.329 -2.004 1.00 94.06 143 LEU A C 1
ATOM 1091 O O . LEU A 1 143 ? -15.115 -6.848 -3.041 1.00 94.06 143 LEU A O 1
ATOM 1095 N N . LYS A 1 144 ? -15.873 -8.626 -1.900 1.00 92.75 144 LYS A N 1
ATOM 1096 C CA . LYS A 1 144 ? -15.738 -9.578 -3.019 1.00 92.75 144 LYS A CA 1
ATOM 1097 C C . LYS A 1 144 ? -16.282 -9.024 -4.353 1.00 92.75 144 LYS A C 1
ATOM 1099 O O . LYS A 1 144 ? -15.548 -9.067 -5.334 1.00 92.75 144 LYS A O 1
ATOM 1104 N N . PRO A 1 145 ? -17.489 -8.422 -4.431 1.00 94.06 145 PRO A N 1
ATOM 1105 C CA . PRO A 1 145 ? -17.999 -7.845 -5.683 1.00 94.06 145 PRO A CA 1
ATOM 1106 C C . PRO A 1 145 ? -17.188 -6.665 -6.241 1.00 94.06 145 PRO A C 1
ATOM 1108 O O . PRO A 1 145 ? -17.363 -6.308 -7.405 1.00 94.06 145 PRO A O 1
ATOM 1111 N N . SER A 1 146 ? -16.347 -6.038 -5.415 1.00 96.38 146 SER A N 1
ATOM 1112 C CA . SER A 1 146 ? -15.493 -4.900 -5.764 1.00 96.38 146 SER A CA 1
ATOM 1113 C C . SER A 1 146 ? -14.063 -5.294 -6.137 1.00 96.38 146 SER A C 1
ATOM 1115 O O . SER A 1 146 ? -13.300 -4.409 -6.518 1.00 96.38 146 SER A O 1
ATOM 1117 N N . ILE A 1 147 ? -13.677 -6.567 -6.019 1.00 95.56 147 ILE A N 1
ATOM 1118 C CA . ILE A 1 147 ? -12.336 -7.047 -6.374 1.00 95.56 147 ILE A CA 1
ATOM 1119 C C . ILE A 1 147 ? -12.389 -7.762 -7.721 1.00 95.56 147 ILE A C 1
ATOM 1121 O O . ILE A 1 147 ? -13.329 -8.502 -8.014 1.00 95.56 147 ILE A O 1
ATOM 1125 N N . VAL A 1 148 ? -11.377 -7.527 -8.551 1.00 94.88 148 VAL A N 1
ATOM 1126 C CA . VAL A 1 148 ? -11.240 -8.153 -9.868 1.00 94.88 148 VAL A CA 1
ATOM 1127 C C . VAL A 1 148 ? -9.917 -8.893 -9.990 1.00 94.88 148 VAL A C 1
ATOM 1129 O O . VAL A 1 148 ? -8.915 -8.500 -9.392 1.00 94.88 148 VAL A O 1
ATOM 1132 N N . TYR A 1 149 ? -9.925 -9.947 -10.798 1.00 94.38 149 TYR A N 1
ATOM 1133 C CA . TYR A 1 149 ? -8.725 -10.616 -11.287 1.00 94.38 149 TYR A CA 1
ATOM 1134 C C . TYR A 1 149 ? -8.310 -9.988 -12.615 1.00 94.38 149 TYR A C 1
ATOM 1136 O O . TYR A 1 149 ? -9.159 -9.817 -13.488 1.00 94.38 149 TYR A O 1
ATOM 1144 N N . ILE A 1 150 ? -7.043 -9.614 -12.762 1.00 93.69 150 ILE A N 1
ATOM 1145 C CA . ILE A 1 150 ? -6.515 -8.976 -13.969 1.00 93.69 150 ILE A CA 1
ATOM 1146 C C . ILE A 1 150 ? -5.514 -9.917 -14.626 1.00 93.69 150 ILE A C 1
ATOM 1148 O O . ILE A 1 150 ? -4.484 -10.218 -14.035 1.00 93.69 150 ILE A O 1
ATOM 1152 N N . GLU A 1 151 ? -5.800 -10.325 -15.857 1.00 91.62 151 GLU A N 1
ATOM 1153 C CA . GLU A 1 151 ? -4.885 -11.069 -16.728 1.00 91.62 151 GLU A CA 1
ATOM 1154 C C . GLU A 1 151 ? -4.252 -10.104 -17.724 1.00 91.62 151 GLU A C 1
ATOM 1156 O O . GLU A 1 151 ? -4.950 -9.256 -18.295 1.00 91.62 151 GLU A O 1
ATOM 1161 N N . ILE A 1 152 ? -2.946 -10.227 -17.943 1.00 88.12 152 ILE A N 1
ATOM 1162 C CA . ILE A 1 152 ? -2.179 -9.332 -18.811 1.00 88.12 152 ILE A CA 1
ATOM 1163 C C . ILE A 1 152 ? -1.519 -10.107 -19.948 1.00 88.12 152 ILE A C 1
ATOM 1165 O O . ILE A 1 152 ? -1.014 -11.209 -19.760 1.00 88.12 152 ILE A O 1
ATOM 1169 N N . PHE A 1 153 ? -1.516 -9.514 -21.140 1.00 82.38 153 PHE A N 1
ATOM 1170 C CA . PHE A 1 153 ? -1.074 -10.176 -22.362 1.00 82.38 153 PHE A CA 1
ATOM 1171 C C . PHE A 1 153 ? -0.113 -9.307 -23.175 1.00 82.38 153 PHE A C 1
ATOM 1173 O O . PHE A 1 153 ? -0.231 -8.072 -23.230 1.00 82.38 153 PHE A O 1
ATOM 1180 N N . ASP A 1 154 ? 0.820 -9.965 -23.861 1.00 74.88 154 ASP A N 1
ATOM 1181 C CA . ASP A 1 154 ? 1.689 -9.329 -24.850 1.00 74.88 154 ASP A CA 1
ATOM 1182 C C . ASP A 1 154 ? 0.960 -9.055 -26.185 1.00 74.88 154 ASP A C 1
ATOM 1184 O O . ASP A 1 154 ? -0.257 -9.217 -26.315 1.00 74.88 154 ASP A O 1
ATOM 1188 N N . ARG A 1 155 ? 1.699 -8.582 -27.199 1.00 72.00 155 ARG A N 1
ATOM 1189 C CA . ARG A 1 155 ? 1.143 -8.285 -28.536 1.00 72.00 155 ARG A CA 1
ATOM 1190 C C . ARG A 1 155 ? 0.717 -9.528 -29.311 1.00 72.00 155 ARG A C 1
ATOM 1192 O O . ARG A 1 155 ? -0.082 -9.409 -30.236 1.00 72.00 155 ARG A O 1
ATOM 1199 N N . GLU A 1 156 ? 1.295 -10.676 -28.986 1.00 70.00 156 GLU A N 1
ATOM 1200 C CA . GLU A 1 156 ? 1.022 -11.964 -29.621 1.00 70.00 156 GLU A CA 1
ATOM 1201 C C . GLU A 1 156 ? -0.150 -12.685 -28.931 1.00 70.00 156 GLU A C 1
ATOM 1203 O O . GLU A 1 156 ? -0.684 -13.650 -29.474 1.00 70.00 156 GLU A O 1
ATOM 1208 N N . GLY A 1 157 ? -0.602 -12.163 -27.785 1.00 73.50 157 GLY A N 1
ATOM 1209 C CA . GLY A 1 157 ? -1.686 -12.709 -26.979 1.00 73.50 157 GLY A CA 1
ATOM 1210 C C . GLY A 1 157 ? -1.220 -13.745 -25.958 1.00 73.50 157 GLY A C 1
ATOM 1211 O O . GLY A 1 157 ? -2.060 -14.452 -25.405 1.00 73.50 157 GLY A O 1
ATOM 1212 N N . ASN A 1 158 ? 0.088 -13.852 -25.708 1.00 74.44 158 ASN A N 1
ATOM 1213 C CA . ASN A 1 158 ? 0.616 -14.730 -24.671 1.00 74.44 158 ASN A CA 1
ATOM 1214 C C . ASN A 1 158 ? 0.375 -14.113 -23.290 1.00 74.44 158 ASN A C 1
ATOM 1216 O O . ASN A 1 158 ? 0.512 -12.900 -23.113 1.00 74.44 158 ASN A O 1
ATOM 1220 N N . ASP A 1 159 ? 0.038 -14.962 -22.322 1.00 79.88 159 ASP A N 1
ATOM 1221 C CA . ASP A 1 159 ? -0.132 -14.596 -20.915 1.00 79.88 159 ASP A CA 1
ATOM 1222 C C . ASP A 1 159 ? 1.218 -14.171 -20.306 1.00 79.88 159 ASP A C 1
ATOM 1224 O O . ASP A 1 159 ? 2.216 -14.890 -20.412 1.00 79.88 159 ASP A O 1
ATOM 1228 N N . LEU A 1 160 ? 1.248 -12.980 -19.705 1.00 70.19 160 LEU A N 1
ATOM 1229 C CA . LEU A 1 160 ? 2.410 -12.409 -19.018 1.00 70.19 160 LEU A CA 1
ATOM 1230 C C . LEU A 1 160 ? 2.320 -12.537 -17.493 1.00 70.19 160 LEU A C 1
ATOM 1232 O O . LEU A 1 160 ? 3.295 -12.255 -16.796 1.00 70.19 160 LEU A O 1
ATOM 1236 N N . GLY A 1 161 ? 1.168 -12.951 -16.974 1.00 81.12 161 GLY A N 1
ATOM 1237 C CA . GLY A 1 161 ? 0.890 -13.079 -15.559 1.00 81.12 161 GLY A CA 1
ATOM 1238 C C . GLY A 1 161 ? -0.446 -12.461 -15.176 1.00 81.12 161 GLY A C 1
ATOM 1239 O O . GLY A 1 161 ? -1.299 -12.126 -16.003 1.00 81.12 161 GLY A O 1
ATOM 1240 N N . ALA A 1 162 ? -0.615 -12.297 -13.869 1.00 85.81 162 ALA A N 1
ATOM 1241 C CA . ALA A 1 162 ? -1.857 -11.800 -13.324 1.00 85.81 162 ALA A CA 1
ATOM 1242 C C . ALA A 1 162 ? -1.680 -10.977 -12.055 1.00 85.81 162 ALA A C 1
ATOM 1244 O O . ALA A 1 162 ? -0.689 -11.090 -11.329 1.00 85.81 162 ALA A O 1
ATOM 1245 N N . ALA A 1 163 ? -2.693 -10.168 -11.785 1.00 90.06 163 ALA A N 1
ATOM 1246 C CA . ALA A 1 163 ? -2.762 -9.265 -10.656 1.00 90.06 163 ALA A CA 1
ATOM 1247 C C . ALA A 1 163 ? -4.200 -9.138 -10.148 1.00 90.06 163 ALA A C 1
ATOM 1249 O O . ALA A 1 163 ? -5.144 -9.727 -10.677 1.00 90.06 163 ALA A O 1
ATOM 1250 N N . SER A 1 164 ? -4.367 -8.327 -9.114 1.00 94.94 164 SER A N 1
ATOM 1251 C CA . SER A 1 164 ? -5.663 -7.937 -8.579 1.00 94.94 164 SER A CA 1
ATOM 1252 C C . SER A 1 164 ? -6.010 -6.504 -8.997 1.00 94.94 164 SER A C 1
ATOM 1254 O O . SER A 1 164 ? -5.158 -5.721 -9.422 1.00 94.94 164 SER A O 1
ATOM 1256 N N . GLY A 1 165 ? -7.279 -6.139 -8.861 1.00 95.94 165 GLY A N 1
ATOM 1257 C CA . GLY A 1 165 ? -7.737 -4.761 -8.993 1.00 95.94 165 GLY A CA 1
ATOM 1258 C C . GLY A 1 165 ? -8.924 -4.470 -8.086 1.00 95.94 165 GLY A C 1
ATOM 1259 O O . GLY A 1 165 ? -9.646 -5.382 -7.679 1.00 95.94 165 GLY A O 1
ATOM 1260 N N . VAL A 1 166 ? -9.160 -3.190 -7.811 1.00 98.00 166 VAL A N 1
ATOM 1261 C CA . VAL A 1 166 ? -10.290 -2.719 -7.000 1.00 98.00 166 VAL A CA 1
ATOM 1262 C C . VAL A 1 166 ? -11.188 -1.814 -7.835 1.00 98.00 166 VAL A C 1
ATOM 1264 O O . VAL A 1 166 ? -10.748 -0.796 -8.369 1.00 98.00 166 VAL A O 1
ATOM 1267 N N . ILE A 1 167 ? -12.470 -2.151 -7.944 1.00 98.00 167 ILE A N 1
ATOM 1268 C CA . ILE A 1 167 ? -13.464 -1.346 -8.657 1.00 98.00 167 ILE A CA 1
ATOM 1269 C C . ILE A 1 167 ? -13.654 -0.017 -7.916 1.00 98.00 167 ILE A C 1
ATOM 1271 O O . ILE A 1 167 ? -14.099 0.024 -6.769 1.00 98.00 167 ILE A O 1
ATOM 1275 N N . ALA A 1 168 ? -13.350 1.084 -8.600 1.00 96.88 168 ALA A N 1
ATOM 1276 C CA . ALA A 1 168 ? -13.368 2.438 -8.057 1.00 96.88 168 ALA A CA 1
ATOM 1277 C C . ALA A 1 168 ? -14.642 3.224 -8.397 1.00 96.88 168 ALA A C 1
ATOM 1279 O O . ALA A 1 168 ? -14.955 4.219 -7.733 1.00 96.88 168 ALA A O 1
ATOM 1280 N N . THR A 1 169 ? -15.362 2.829 -9.451 1.00 96.50 169 THR A N 1
ATOM 1281 C CA . THR A 1 169 ? -16.615 3.472 -9.871 1.00 96.50 169 THR A CA 1
ATOM 1282 C C . THR A 1 169 ? -17.601 2.486 -10.497 1.00 96.50 169 THR A C 1
ATOM 1284 O O . THR A 1 169 ? -17.218 1.457 -11.052 1.00 96.50 169 THR A O 1
ATOM 1287 N N . LYS A 1 170 ? -18.895 2.836 -10.456 1.00 96.19 170 LYS A N 1
ATOM 1288 C CA . LYS A 1 170 ? -19.975 2.047 -11.078 1.00 96.19 170 LYS A CA 1
ATOM 1289 C C . LYS A 1 170 ? -19.844 1.926 -12.596 1.00 96.19 170 LYS A C 1
ATOM 1291 O O . LYS A 1 170 ? -20.325 0.955 -13.170 1.00 96.19 170 LYS A O 1
ATOM 1296 N N . ASP A 1 171 ? -19.228 2.917 -13.235 1.00 94.44 171 ASP A N 1
ATOM 1297 C CA . ASP A 1 171 ? -19.007 2.963 -14.677 1.00 94.44 171 ASP A CA 1
ATOM 1298 C C . ASP A 1 171 ? -17.715 2.257 -15.107 1.00 94.44 171 ASP A C 1
ATOM 1300 O O . ASP A 1 171 ? -17.359 2.347 -16.272 1.00 94.44 171 ASP A O 1
ATOM 1304 N N . GLY A 1 172 ? -17.005 1.549 -14.222 1.00 95.62 172 GLY A N 1
ATOM 1305 C CA . GLY A 1 172 ? -15.917 0.660 -14.638 1.00 95.62 172 GLY A CA 1
ATOM 1306 C C . GLY A 1 172 ? -14.514 1.252 -14.608 1.00 95.62 172 GLY A C 1
ATOM 1307 O O . GLY A 1 172 ? -13.685 0.830 -15.411 1.00 95.62 172 GLY A O 1
ATOM 1308 N N . LYS A 1 173 ? -14.226 2.202 -13.711 1.00 97.69 173 LYS A N 1
ATOM 1309 C CA . LYS A 1 173 ? -12.837 2.515 -13.337 1.00 97.69 173 LYS A CA 1
ATOM 1310 C C . LYS A 1 173 ? -12.341 1.500 -12.308 1.00 97.69 173 LYS A C 1
ATOM 1312 O O . LYS A 1 173 ? -13.061 1.200 -11.355 1.00 97.69 173 LYS A O 1
ATOM 1317 N N . ILE A 1 174 ? -11.123 1.001 -12.486 1.00 98.19 174 ILE A N 1
ATOM 1318 C CA . ILE A 1 174 ? -10.482 -0.007 -11.632 1.00 98.19 174 ILE A CA 1
ATOM 1319 C C . ILE A 1 174 ? -9.102 0.514 -11.223 1.00 98.19 174 ILE A C 1
ATOM 1321 O O . ILE A 1 174 ? -8.327 0.930 -12.080 1.00 98.19 174 ILE A O 1
ATOM 1325 N N . PHE A 1 175 ? -8.801 0.502 -9.928 1.00 98.12 175 PHE A N 1
ATOM 1326 C CA . PHE A 1 175 ? -7.471 0.795 -9.394 1.00 98.12 175 PHE A CA 1
ATOM 1327 C C . PHE A 1 175 ? -6.626 -0.478 -9.376 1.00 98.12 175 PHE A C 1
ATOM 1329 O O . PHE A 1 175 ? -7.108 -1.532 -8.966 1.00 98.12 175 PHE A O 1
ATOM 1336 N N . THR A 1 176 ? -5.378 -0.377 -9.819 1.00 96.62 176 THR A N 1
ATOM 1337 C CA . THR A 1 176 ? -4.349 -1.422 -9.697 1.00 96.62 176 THR A CA 1
ATOM 1338 C C . THR A 1 176 ? -2.971 -0.768 -9.788 1.00 96.62 176 THR A C 1
ATOM 1340 O O . THR A 1 176 ? -2.890 0.436 -10.017 1.00 96.62 176 THR A O 1
ATOM 1343 N N . ASN A 1 177 ? -1.885 -1.512 -9.617 1.00 92.75 177 ASN A N 1
ATOM 1344 C CA . ASN A 1 177 ? -0.545 -0.937 -9.686 1.00 92.75 177 ASN A CA 1
ATOM 1345 C C . ASN A 1 177 ? -0.101 -0.622 -11.121 1.00 92.75 177 ASN A C 1
ATOM 1347 O O . ASN A 1 177 ? -0.496 -1.298 -12.068 1.00 92.75 177 ASN A O 1
ATOM 1351 N N . TYR A 1 178 ? 0.739 0.398 -11.294 1.00 88.06 178 TYR A N 1
ATOM 1352 C CA . TYR A 1 178 ? 1.273 0.758 -12.610 1.00 88.06 178 TYR A CA 1
ATOM 1353 C C . TYR A 1 178 ? 2.166 -0.354 -13.174 1.00 88.06 178 TYR A C 1
ATOM 1355 O O . TYR A 1 178 ? 2.018 -0.709 -14.341 1.00 88.06 178 TYR A O 1
ATOM 1363 N N . HIS A 1 179 ? 3.019 -0.965 -12.346 1.00 82.81 179 HIS A N 1
ATOM 1364 C CA . HIS A 1 179 ? 3.916 -2.048 -12.758 1.00 82.81 179 HIS A CA 1
ATOM 1365 C C . HIS A 1 179 ? 3.171 -3.273 -13.311 1.00 82.81 179 HIS A C 1
ATOM 1367 O O . HIS A 1 179 ? 3.739 -4.030 -14.090 1.00 82.81 179 HIS A O 1
ATOM 1373 N N . VAL A 1 180 ? 1.896 -3.463 -12.946 1.00 86.19 180 VAL A N 1
ATOM 1374 C CA . VAL A 1 180 ? 1.050 -4.547 -13.474 1.00 86.19 180 VAL A CA 1
ATOM 1375 C C . VAL A 1 180 ? 0.781 -4.363 -14.966 1.00 86.19 180 VAL A C 1
ATOM 1377 O O . VAL A 1 180 ? 0.642 -5.344 -15.684 1.00 86.19 180 VAL A O 1
ATOM 1380 N N . ILE A 1 181 ? 0.685 -3.122 -15.442 1.00 84.38 181 ILE A N 1
ATOM 1381 C CA . ILE A 1 181 ? 0.342 -2.803 -16.836 1.00 84.38 181 ILE A CA 1
ATOM 1382 C C . ILE A 1 181 ? 1.510 -2.205 -17.620 1.00 84.38 181 ILE A C 1
ATOM 1384 O O . ILE A 1 181 ? 1.343 -1.826 -18.783 1.00 84.38 181 ILE A O 1
ATOM 1388 N N . ASP A 1 182 ? 2.689 -2.127 -17.006 1.00 74.31 182 ASP A N 1
ATOM 1389 C CA . ASP A 1 182 ? 3.890 -1.636 -17.666 1.00 74.31 182 ASP A CA 1
ATOM 1390 C C . ASP A 1 182 ? 4.347 -2.626 -18.747 1.00 74.31 182 ASP A C 1
ATOM 1392 O O . ASP A 1 182 ? 4.489 -3.826 -18.520 1.00 74.31 182 ASP A O 1
ATOM 1396 N N . GLY A 1 183 ? 4.497 -2.128 -19.972 1.00 65.75 183 GLY A N 1
ATOM 1397 C CA . GLY A 1 183 ? 4.817 -2.936 -21.152 1.00 65.75 183 GLY A CA 1
ATOM 1398 C C . GLY A 1 183 ? 3.764 -3.953 -21.601 1.00 65.75 183 GLY A C 1
ATOM 1399 O O . GLY A 1 183 ? 3.993 -4.676 -22.576 1.00 65.75 183 GLY A O 1
ATOM 1400 N N . VAL A 1 184 ? 2.593 -3.967 -20.965 1.00 73.75 184 VAL A N 1
ATOM 1401 C CA . VAL A 1 184 ? 1.464 -4.830 -21.324 1.00 73.75 184 VAL A CA 1
ATOM 1402 C C . VAL A 1 184 ? 0.745 -4.288 -22.558 1.00 73.75 184 VAL A C 1
ATOM 1404 O O . VAL A 1 184 ? 0.525 -3.088 -22.705 1.00 73.75 184 VAL A O 1
ATOM 1407 N N . SER A 1 185 ? 0.357 -5.176 -23.476 1.00 78.94 185 SER A N 1
ATOM 1408 C CA . SER A 1 185 ? -0.323 -4.775 -24.717 1.00 78.94 185 SER A CA 1
ATOM 1409 C C . SER A 1 185 ? -1.841 -4.817 -24.602 1.00 78.94 185 SER A C 1
ATOM 1411 O O . SER A 1 185 ? -2.523 -3.969 -25.179 1.00 78.94 185 SER A O 1
ATOM 1413 N N . SER A 1 186 ? -2.373 -5.779 -23.851 1.00 87.69 186 SER A N 1
ATOM 1414 C CA . SER A 1 186 ? -3.798 -5.865 -23.531 1.00 87.69 186 SER A CA 1
ATOM 1415 C C . SER A 1 186 ? -4.010 -6.534 -22.177 1.00 87.69 186 SER A C 1
ATOM 1417 O O . SER A 1 186 ? -3.136 -7.251 -21.698 1.00 87.69 186 SER A O 1
ATOM 1419 N N . ALA A 1 187 ? -5.160 -6.289 -21.555 1.00 94.12 187 ALA A N 1
ATOM 1420 C CA . ALA A 1 187 ? -5.514 -6.893 -20.280 1.00 94.12 187 ALA A CA 1
ATOM 1421 C C . ALA A 1 187 ? -7.008 -7.213 -20.225 1.00 94.12 187 ALA A C 1
ATOM 1423 O O . ALA A 1 187 ? -7.822 -6.549 -20.878 1.00 94.12 187 ALA A O 1
ATOM 1424 N N . LYS A 1 188 ? -7.364 -8.205 -19.411 1.00 95.69 188 LYS A N 1
ATOM 1425 C CA . LYS A 1 188 ? -8.745 -8.596 -19.123 1.00 95.69 188 LYS A CA 1
ATOM 1426 C C . LYS A 1 188 ? -8.991 -8.555 -17.627 1.00 95.69 188 LYS A C 1
ATOM 1428 O O . LYS A 1 188 ? -8.147 -8.985 -16.854 1.00 95.69 188 LYS A O 1
ATOM 1433 N N . ALA A 1 189 ? -10.148 -8.039 -17.232 1.00 95.50 189 ALA A N 1
ATOM 1434 C CA . ALA A 1 189 ? -10.611 -8.015 -15.856 1.00 95.50 189 ALA A CA 1
ATOM 1435 C C . ALA A 1 189 ? -11.769 -9.003 -15.680 1.00 95.50 189 ALA A C 1
ATOM 1437 O O . ALA A 1 189 ? -12.837 -8.832 -16.272 1.00 95.50 189 ALA A O 1
ATOM 1438 N N . THR A 1 190 ? -11.571 -10.012 -14.842 1.00 94.50 190 THR A N 1
ATOM 1439 C CA . THR A 1 190 ? -12.595 -10.982 -14.457 1.00 94.50 190 THR A CA 1
ATOM 1440 C C . THR A 1 190 ? -13.228 -10.551 -13.137 1.00 94.50 190 THR A C 1
ATOM 1442 O O . THR A 1 190 ? -12.548 -10.388 -12.122 1.00 94.50 190 THR A O 1
ATOM 1445 N N . LEU A 1 191 ? -14.541 -10.318 -13.164 1.00 92.81 191 LEU A N 1
ATOM 1446 C CA . LEU A 1 191 ? -15.340 -9.914 -12.008 1.00 92.81 191 LEU A CA 1
ATOM 1447 C C . LEU A 1 191 ? -15.693 -11.117 -11.122 1.00 92.81 191 LEU A C 1
ATOM 1449 O O . LEU A 1 191 ? -15.717 -12.257 -11.580 1.00 92.81 191 LEU A O 1
ATOM 1453 N N . ALA A 1 192 ? -16.094 -10.854 -9.876 1.00 89.38 192 ALA A N 1
ATOM 1454 C CA . ALA A 1 192 ? -16.540 -11.889 -8.937 1.00 89.38 192 ALA A CA 1
ATOM 1455 C C . ALA A 1 192 ? -17.798 -12.669 -9.377 1.00 89.38 192 ALA A C 1
ATOM 1457 O O . ALA A 1 192 ? -18.082 -13.733 -8.831 1.00 89.38 192 ALA A O 1
ATOM 1458 N N . ASP A 1 193 ? -18.568 -12.144 -10.336 1.00 89.12 193 ASP A N 1
ATOM 1459 C CA . ASP A 1 193 ? -19.713 -12.834 -10.948 1.00 89.12 193 ASP A CA 1
ATOM 1460 C C . ASP A 1 193 ? -19.330 -13.683 -12.179 1.00 89.12 193 ASP A C 1
ATOM 1462 O O . ASP A 1 193 ? -20.202 -14.274 -12.816 1.00 89.12 193 ASP A O 1
ATOM 1466 N N . GLY A 1 194 ? -18.035 -13.752 -12.509 1.00 89.38 194 GLY A N 1
ATOM 1467 C CA . GLY A 1 194 ? -17.484 -14.520 -13.625 1.00 89.38 194 GLY A CA 1
ATOM 1468 C C . GLY A 1 194 ? -17.486 -13.791 -14.970 1.00 89.38 194 GLY A C 1
ATOM 1469 O O . GLY A 1 194 ? -16.991 -14.343 -15.953 1.00 89.38 194 GLY A O 1
ATOM 1470 N N . ARG A 1 195 ? -18.015 -12.561 -15.063 1.00 92.69 195 ARG A N 1
ATOM 1471 C CA . ARG A 1 195 ? -17.895 -11.766 -16.295 1.00 92.69 195 ARG A CA 1
ATOM 1472 C C . ARG A 1 195 ? -16.436 -11.404 -16.550 1.00 92.69 195 ARG A C 1
ATOM 1474 O O . ARG A 1 195 ? -15.778 -10.840 -15.682 1.00 92.69 195 ARG A O 1
ATOM 1481 N N . VAL A 1 196 ? -15.979 -11.653 -17.773 1.00 95.31 196 VAL A N 1
ATOM 1482 C CA . VAL A 1 196 ? -14.657 -11.248 -18.265 1.00 95.31 196 VAL A CA 1
ATOM 1483 C C . VAL A 1 196 ? -14.826 -10.010 -19.136 1.00 95.31 196 VAL A C 1
ATOM 1485 O O . VAL A 1 196 ? -15.603 -10.024 -20.092 1.00 95.31 196 VAL A O 1
ATOM 1488 N N . LEU A 1 197 ? -14.127 -8.934 -18.790 1.00 95.94 197 LEU A N 1
ATOM 1489 C CA . LEU A 1 197 ? -14.215 -7.641 -19.457 1.00 95.94 197 LEU A CA 1
ATOM 1490 C C . LEU A 1 197 ? -12.853 -7.246 -20.016 1.00 95.94 197 LEU A C 1
ATOM 1492 O O . LEU A 1 197 ? -11.861 -7.256 -19.292 1.00 95.94 197 LEU A O 1
ATOM 1496 N N . ASP A 1 198 ? -12.810 -6.825 -21.275 1.00 96.19 198 ASP A N 1
ATOM 1497 C CA . ASP A 1 198 ? -11.595 -6.233 -21.826 1.00 96.19 198 ASP A CA 1
ATOM 1498 C C . ASP A 1 198 ? -11.326 -4.874 -21.167 1.00 96.19 198 ASP A C 1
ATOM 1500 O O . ASP A 1 198 ? -12.226 -4.033 -21.015 1.00 96.19 198 ASP A O 1
ATOM 1504 N N . VAL A 1 199 ? -10.067 -4.641 -20.798 1.00 96.81 199 VAL A N 1
ATOM 1505 C CA . VAL A 1 199 ? -9.611 -3.317 -20.384 1.00 96.81 199 VAL A CA 1
ATOM 1506 C C . VAL A 1 199 ? -9.472 -2.453 -21.633 1.00 96.81 199 VAL A C 1
ATOM 1508 O O . VAL A 1 199 ? -8.643 -2.707 -22.504 1.00 96.81 199 VAL A O 1
ATOM 1511 N N . THR A 1 200 ? -10.302 -1.418 -21.732 1.00 93.94 200 THR A N 1
ATOM 1512 C CA . THR A 1 200 ? -10.423 -0.590 -22.935 1.00 93.94 200 THR A CA 1
ATOM 1513 C C . THR A 1 200 ? -9.332 0.466 -23.038 1.00 93.94 200 THR A C 1
ATOM 1515 O O . THR A 1 200 ? -8.890 0.783 -24.139 1.00 93.94 200 THR A O 1
ATOM 1518 N N . ASN A 1 201 ? -8.941 1.059 -21.907 1.00 92.56 201 ASN A N 1
ATOM 1519 C CA . ASN A 1 201 ? -7.918 2.098 -21.849 1.00 92.56 201 ASN A CA 1
ATOM 1520 C C . ASN A 1 201 ? -7.389 2.292 -20.419 1.00 92.56 201 ASN A C 1
ATOM 1522 O O . ASN A 1 201 ? -7.915 1.743 -19.447 1.00 92.56 201 ASN A O 1
ATOM 1526 N N . ILE A 1 202 ? -6.371 3.138 -20.319 1.00 93.44 202 ILE A N 1
ATOM 1527 C CA . ILE A 1 202 ? -5.915 3.786 -19.099 1.00 93.44 202 ILE A CA 1
ATOM 1528 C C . ILE A 1 202 ? -6.567 5.160 -19.029 1.00 93.44 202 ILE A C 1
ATOM 1530 O O . ILE A 1 202 ? -6.395 5.994 -19.924 1.00 93.44 202 ILE A O 1
ATOM 1534 N N . SER A 1 203 ? -7.296 5.374 -17.938 1.00 92.38 203 SER A N 1
ATOM 1535 C CA . SER A 1 203 ? -8.043 6.600 -17.654 1.00 92.38 203 SER A CA 1
ATOM 1536 C C . SER A 1 203 ? -7.298 7.581 -16.749 1.00 92.38 203 SER A C 1
ATOM 1538 O O . SER A 1 203 ? -7.670 8.750 -16.672 1.00 92.38 203 SER A O 1
ATOM 1540 N N . GLY A 1 204 ? -6.219 7.133 -16.114 1.00 89.69 204 GLY A N 1
ATOM 1541 C CA . GLY A 1 204 ? -5.301 7.955 -15.336 1.00 89.69 204 GLY A CA 1
ATOM 1542 C C . GLY A 1 204 ? -4.134 7.109 -14.852 1.00 89.69 204 GLY A C 1
ATOM 1543 O O . GLY A 1 204 ? -4.291 5.903 -14.667 1.00 89.69 204 GLY A O 1
ATOM 1544 N N . TYR A 1 205 ? -2.960 7.706 -14.685 1.00 85.50 205 TYR A N 1
ATOM 1545 C CA . TYR A 1 205 ? -1.787 6.989 -14.187 1.00 85.50 205 TYR A CA 1
ATOM 1546 C C . TYR A 1 205 ? -0.782 7.936 -13.534 1.00 85.50 205 TYR A C 1
ATOM 1548 O O . TYR A 1 205 ? -0.718 9.126 -13.850 1.00 85.50 205 TYR A O 1
ATOM 1556 N N . ASN A 1 206 ? 0.007 7.394 -12.614 1.00 77.62 206 ASN A N 1
ATOM 1557 C CA . ASN A 1 206 ? 1.166 8.044 -12.035 1.00 77.62 206 ASN A CA 1
ATOM 1558 C C . ASN A 1 206 ? 2.262 6.996 -11.791 1.00 77.62 206 ASN A C 1
ATOM 1560 O O . ASN A 1 206 ? 2.227 6.311 -10.767 1.00 77.62 206 ASN A O 1
ATOM 1564 N N . PRO A 1 207 ? 3.249 6.878 -12.699 1.00 72.25 207 PRO A N 1
ATOM 1565 C CA . PRO A 1 207 ? 4.325 5.900 -12.560 1.00 72.25 207 PRO A CA 1
ATOM 1566 C C . PRO A 1 207 ? 5.154 6.127 -11.295 1.00 72.25 207 PRO A C 1
ATOM 1568 O O . PRO A 1 207 ? 5.622 5.170 -10.692 1.00 72.25 207 PRO A O 1
ATOM 1571 N N . LYS A 1 208 ? 5.297 7.391 -10.859 1.00 70.44 208 LYS A N 1
ATOM 1572 C CA . LYS A 1 208 ? 6.062 7.739 -9.656 1.00 70.44 208 LYS A CA 1
ATOM 1573 C C . LYS A 1 208 ? 5.471 7.112 -8.398 1.00 70.44 208 LYS A C 1
ATOM 1575 O O . LYS A 1 208 ? 6.233 6.831 -7.493 1.00 70.44 208 LYS A O 1
ATOM 1580 N N . TYR A 1 209 ? 4.153 6.940 -8.328 1.00 73.44 209 TYR A N 1
ATOM 1581 C CA . TYR A 1 209 ? 3.471 6.341 -7.176 1.00 73.44 209 TYR A CA 1
ATOM 1582 C C . TYR A 1 209 ? 2.933 4.949 -7.492 1.00 73.44 209 TYR A C 1
ATOM 1584 O O . TYR A 1 209 ? 1.999 4.513 -6.836 1.00 73.44 209 TYR A O 1
ATOM 1592 N N . ASP A 1 210 ? 3.463 4.295 -8.531 1.00 82.81 210 ASP A N 1
ATOM 1593 C CA . ASP A 1 210 ? 3.047 2.964 -8.976 1.00 82.81 210 ASP A CA 1
ATOM 1594 C C . ASP A 1 210 ? 1.510 2.790 -9.047 1.00 82.81 210 ASP A C 1
ATOM 1596 O O . ASP A 1 210 ? 0.942 1.762 -8.672 1.00 82.81 210 ASP A O 1
ATOM 1600 N N . ALA A 1 211 ? 0.819 3.831 -9.523 1.00 87.19 211 ALA A N 1
ATOM 1601 C CA . ALA A 1 211 ? -0.635 3.924 -9.504 1.00 87.19 211 ALA A CA 1
ATOM 1602 C C . ALA A 1 211 ? -1.213 4.032 -10.918 1.00 87.19 211 ALA A C 1
ATOM 1604 O O . ALA A 1 211 ? -0.774 4.856 -11.726 1.00 87.19 211 ALA A O 1
ATOM 1605 N N . VAL A 1 212 ? -2.247 3.244 -11.220 1.00 94.19 212 VAL A N 1
ATOM 1606 C CA . VAL A 1 212 ? -2.985 3.334 -12.486 1.00 94.19 212 VAL A CA 1
ATOM 1607 C C . VAL A 1 212 ? -4.484 3.127 -12.282 1.00 94.19 212 VAL A C 1
ATOM 1609 O O . VAL A 1 212 ? -4.936 2.387 -11.405 1.00 94.19 212 VAL A O 1
ATOM 1612 N N . VAL A 1 213 ? -5.268 3.797 -13.124 1.00 97.56 213 VAL A N 1
ATOM 1613 C CA . VAL A 1 213 ? -6.722 3.678 -13.199 1.00 97.56 213 VAL A CA 1
ATOM 1614 C C . VAL A 1 213 ? -7.098 3.133 -14.567 1.00 97.56 213 VAL A C 1
ATOM 1616 O O . VAL A 1 213 ? -7.118 3.852 -15.572 1.00 97.56 213 VAL A O 1
ATOM 1619 N N . LEU A 1 214 ? -7.421 1.849 -14.599 1.00 97.44 214 LEU A N 1
ATOM 1620 C CA . LEU A 1 214 ? -7.890 1.147 -15.784 1.00 97.44 214 LEU A CA 1
ATOM 1621 C C . LEU A 1 214 ? -9.372 1.421 -16.025 1.00 97.44 214 LEU A C 1
ATOM 1623 O O . LEU A 1 214 ? -10.134 1.658 -15.085 1.00 97.44 214 LEU A O 1
ATOM 1627 N N . LYS A 1 215 ? -9.792 1.353 -17.287 1.00 97.38 215 LYS A N 1
ATOM 1628 C CA . LYS A 1 215 ? -11.196 1.452 -17.685 1.00 97.38 215 LYS A CA 1
ATOM 1629 C C . LYS A 1 215 ? -11.648 0.168 -18.363 1.00 97.38 215 LYS A C 1
ATOM 1631 O O . LYS A 1 215 ? -10.987 -0.314 -19.275 1.00 97.38 215 LYS A O 1
ATOM 1636 N N . VAL A 1 216 ? -12.817 -0.322 -17.970 1.00 97.12 216 VAL A N 1
ATOM 1637 C CA . VAL A 1 216 ? -13.560 -1.379 -18.672 1.00 97.12 216 VAL A CA 1
ATOM 1638 C C . VAL A 1 216 ? -14.893 -0.836 -19.181 1.00 97.12 216 VAL A C 1
ATOM 1640 O O . VAL A 1 216 ? -15.415 0.158 -18.661 1.00 97.12 216 VAL A O 1
ATOM 1643 N N . ASN A 1 217 ? -15.469 -1.477 -20.197 1.00 93.88 217 ASN A N 1
ATOM 1644 C CA . ASN A 1 217 ? -16.800 -1.125 -20.688 1.00 93.88 217 ASN A CA 1
ATOM 1645 C C . ASN A 1 217 ? -17.889 -1.903 -19.935 1.00 93.88 217 ASN A C 1
ATOM 1647 O O . ASN A 1 217 ? -18.393 -2.915 -20.417 1.00 93.88 217 ASN A O 1
ATOM 1651 N N . ALA A 1 218 ? -18.230 -1.439 -18.734 1.00 91.06 218 ALA A N 1
ATOM 1652 C CA . ALA A 1 218 ? -19.319 -1.994 -17.942 1.00 91.06 218 ALA A CA 1
ATOM 1653 C C . ALA A 1 218 ? -20.039 -0.908 -17.137 1.00 91.06 218 ALA A C 1
ATOM 1655 O O . ALA A 1 218 ? -19.471 0.132 -16.798 1.00 91.06 218 ALA A O 1
ATOM 1656 N N . HIS A 1 219 ? -21.301 -1.181 -16.821 1.00 87.44 219 HIS A N 1
ATOM 1657 C CA . HIS A 1 219 ? -22.139 -0.365 -15.953 1.00 87.44 219 HIS A CA 1
ATOM 1658 C C . HIS A 1 219 ? -22.627 -1.207 -14.773 1.00 87.44 219 HIS A C 1
ATOM 1660 O O . HIS A 1 219 ? -22.499 -2.435 -14.780 1.00 87.44 219 HIS A O 1
ATOM 1666 N N . ASP A 1 220 ? -23.155 -0.531 -13.753 1.00 88.75 220 ASP A N 1
ATOM 1667 C CA . ASP A 1 220 ? -23.720 -1.147 -12.548 1.00 88.75 220 ASP A CA 1
ATOM 1668 C C . ASP A 1 220 ? -22.735 -2.033 -11.769 1.00 88.75 220 ASP A C 1
ATOM 1670 O O . ASP A 1 220 ? -23.129 -2.964 -11.065 1.00 88.75 220 ASP A O 1
ATOM 1674 N N . LEU A 1 221 ? -21.437 -1.726 -11.861 1.00 94.56 221 LEU A N 1
ATOM 1675 C CA . LEU A 1 221 ? -20.440 -2.364 -11.007 1.00 94.56 221 LEU A CA 1
ATOM 1676 C C . LEU A 1 221 ? -20.609 -1.920 -9.547 1.00 94.56 221 LEU A C 1
ATOM 1678 O O . LEU A 1 221 ? -21.145 -0.844 -9.269 1.00 94.56 221 LEU A O 1
ATOM 1682 N N . GLN A 1 222 ? -20.120 -2.735 -8.611 1.00 95.06 222 GLN A N 1
ATOM 1683 C CA . GLN A 1 222 ? -20.117 -2.412 -7.183 1.00 95.06 222 GLN A CA 1
ATOM 1684 C C . GLN A 1 222 ? -18.758 -1.829 -6.774 1.00 95.06 222 GLN A C 1
ATOM 1686 O O . GLN A 1 222 ? -17.836 -2.596 -6.496 1.00 95.06 222 GLN A O 1
ATOM 1691 N N . PRO A 1 223 ? -18.592 -0.492 -6.748 1.00 96.56 223 PRO A N 1
ATOM 1692 C CA . PRO A 1 223 ? -17.340 0.100 -6.306 1.00 96.56 223 PRO A CA 1
ATOM 1693 C C . PRO A 1 223 ? -17.109 -0.167 -4.821 1.00 96.56 223 PRO A C 1
ATOM 1695 O O . PRO A 1 223 ? -18.058 -0.164 -4.031 1.00 96.56 223 PRO A O 1
ATOM 1698 N N . ALA A 1 224 ? -15.843 -0.323 -4.444 1.00 96.19 224 ALA A N 1
ATOM 1699 C CA . ALA A 1 224 ? -15.469 -0.327 -3.041 1.00 96.19 224 ALA A CA 1
ATOM 1700 C C . ALA A 1 224 ? -15.711 1.061 -2.424 1.00 96.19 224 ALA A C 1
ATOM 1702 O O . ALA A 1 224 ? -15.722 2.087 -3.115 1.00 96.19 224 ALA A O 1
ATOM 1703 N N . LYS A 1 225 ? -15.889 1.106 -1.101 1.00 93.19 225 LYS A N 1
ATOM 1704 C CA . LYS A 1 225 ? -15.872 2.367 -0.357 1.00 93.19 225 LYS A CA 1
ATOM 1705 C C . LYS A 1 225 ? -14.421 2.699 -0.027 1.00 93.19 225 LYS A C 1
ATOM 1707 O O . LYS A 1 225 ? -13.754 1.893 0.609 1.00 93.19 225 LYS A O 1
ATOM 1712 N N . PHE A 1 226 ? -13.950 3.867 -0.446 1.00 88.12 226 PHE A N 1
ATOM 1713 C CA . PHE A 1 226 ? -12.588 4.324 -0.179 1.00 88.12 226 PHE A CA 1
ATOM 1714 C C . PHE A 1 226 ? -12.603 5.412 0.884 1.00 88.12 226 PHE A C 1
ATOM 1716 O O . PHE A 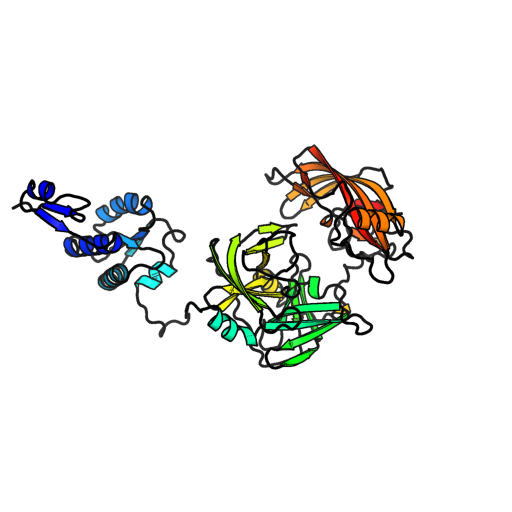1 226 ? -13.409 6.340 0.791 1.00 88.12 226 PHE A O 1
ATOM 1723 N N . ASN A 1 227 ? -11.736 5.280 1.883 1.00 76.75 227 ASN A N 1
ATOM 1724 C CA . ASN A 1 227 ? -11.595 6.260 2.950 1.00 76.75 227 ASN A CA 1
ATOM 1725 C C . ASN A 1 227 ? -10.304 6.005 3.732 1.00 76.75 227 ASN A C 1
ATOM 1727 O O . ASN A 1 227 ? -10.284 5.164 4.625 1.00 76.75 227 ASN A O 1
ATOM 1731 N N . PHE A 1 228 ? -9.245 6.755 3.455 1.00 59.50 228 PHE A N 1
ATOM 1732 C CA . PHE A 1 228 ? -8.147 6.901 4.405 1.00 59.50 228 PHE A CA 1
ATOM 1733 C C . PHE A 1 228 ? -8.524 8.044 5.333 1.00 59.50 228 PHE A C 1
ATOM 1735 O O . PHE A 1 228 ? -8.389 9.231 5.031 1.00 59.50 228 PHE A O 1
ATOM 1742 N N . SER A 1 229 ? -9.086 7.671 6.469 1.00 51.25 229 SER A N 1
ATOM 1743 C CA . SER A 1 229 ? -9.224 8.621 7.551 1.00 51.25 229 SER A CA 1
ATOM 1744 C C . SER A 1 229 ? -7.821 9.040 8.001 1.00 51.25 229 SER A C 1
ATOM 1746 O O . SER A 1 229 ? -6.939 8.194 8.154 1.00 51.25 229 SER A O 1
ATOM 1748 N N . SER A 1 230 ? -7.638 10.314 8.353 1.00 47.34 230 SER A N 1
ATOM 1749 C CA . SER A 1 230 ? -6.481 10.801 9.125 1.00 47.34 230 SER A CA 1
ATOM 1750 C C . SER A 1 230 ? -6.323 10.113 10.498 1.00 47.34 230 SER A C 1
ATOM 1752 O O . SER A 1 230 ? -5.437 10.466 11.273 1.00 47.34 230 SER A O 1
ATOM 1754 N N . SER A 1 231 ? -7.183 9.134 10.804 1.00 48.44 231 SER A N 1
ATOM 1755 C CA . SER A 1 231 ? -7.174 8.280 11.984 1.00 48.44 231 SER A CA 1
ATOM 1756 C C . SER A 1 231 ? -6.506 6.914 11.800 1.00 48.44 231 SER A C 1
ATOM 1758 O O . SER A 1 231 ? -6.540 6.157 12.762 1.00 48.44 231 SER A O 1
ATOM 1760 N N . ALA A 1 232 ? -5.981 6.544 10.623 1.00 65.81 232 ALA A N 1
ATOM 1761 C CA . ALA A 1 232 ? -5.230 5.291 10.493 1.00 65.81 232 ALA A CA 1
ATOM 1762 C C . ALA A 1 232 ? -3.950 5.367 11.342 1.00 65.81 232 ALA A C 1
ATOM 1764 O O . ALA A 1 232 ? -3.146 6.289 11.185 1.00 65.81 232 ALA A O 1
ATOM 1765 N N . GLN A 1 233 ? -3.767 4.421 12.259 1.00 75.12 233 GLN A N 1
ATOM 1766 C CA . GLN A 1 233 ? -2.682 4.420 13.236 1.00 75.12 233 GLN A CA 1
ATOM 1767 C C . GLN A 1 233 ? -1.860 3.136 13.176 1.00 75.12 233 GLN A C 1
ATOM 1769 O O . GLN A 1 233 ? -2.320 2.068 12.777 1.00 75.12 233 GLN A O 1
ATOM 1774 N N . ILE A 1 234 ? -0.600 3.247 13.595 1.00 81.94 234 ILE A N 1
ATOM 1775 C CA . ILE A 1 234 ? 0.251 2.078 13.815 1.00 81.94 234 ILE A CA 1
ATOM 1776 C C . ILE A 1 234 ? -0.423 1.183 14.859 1.00 81.94 234 ILE A C 1
ATOM 1778 O O . ILE A 1 234 ? -0.789 1.650 15.933 1.00 81.94 234 ILE A O 1
ATOM 1782 N N . GLY A 1 235 ? -0.548 -0.104 14.544 1.00 84.25 235 GLY A N 1
ATOM 1783 C CA . GLY A 1 235 ? -1.227 -1.094 15.373 1.00 84.25 235 GLY A CA 1
ATOM 1784 C C . GLY A 1 235 ? -2.692 -1.331 15.009 1.00 84.25 235 GLY A C 1
ATOM 1785 O O . GLY A 1 235 ? -3.254 -2.307 15.501 1.00 84.25 235 GLY A O 1
ATOM 1786 N N . ASP A 1 236 ? -3.297 -0.526 14.129 1.00 84.56 236 ASP A N 1
ATOM 1787 C CA . ASP A 1 236 ? -4.667 -0.772 13.673 1.00 84.56 236 ASP A CA 1
ATOM 1788 C C . ASP A 1 236 ? -4.769 -2.113 12.947 1.00 84.56 236 ASP A C 1
ATOM 1790 O O . ASP A 1 236 ? -3.916 -2.468 12.124 1.00 84.56 236 ASP A O 1
ATOM 1794 N N . LYS A 1 237 ? -5.848 -2.846 13.234 1.00 91.12 237 LYS A N 1
ATOM 1795 C CA . LYS A 1 237 ? -6.176 -4.090 12.545 1.00 91.12 237 LYS A CA 1
ATOM 1796 C C . LYS A 1 237 ? -6.584 -3.788 11.108 1.00 91.12 237 LYS A C 1
ATOM 1798 O O . LYS A 1 237 ? -7.417 -2.921 10.848 1.00 91.12 237 LYS A O 1
ATOM 1803 N N . ILE A 1 238 ? -6.017 -4.5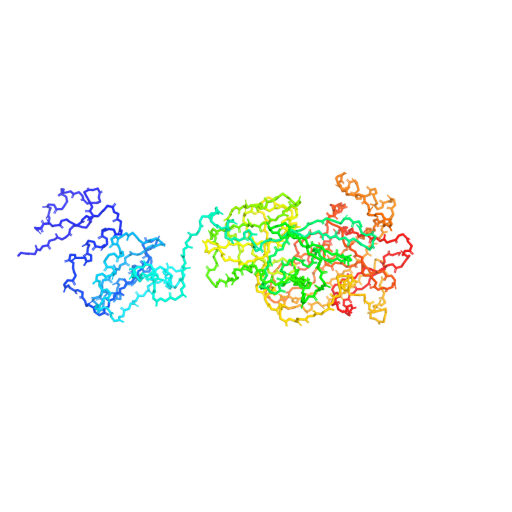45 10.180 1.00 94.62 238 ILE A N 1
ATOM 1804 C CA . ILE A 1 238 ? -6.317 -4.445 8.755 1.00 94.62 238 ILE A CA 1
ATOM 1805 C C . ILE A 1 238 ? -6.550 -5.822 8.150 1.00 94.62 238 ILE A C 1
ATOM 1807 O O . ILE A 1 238 ? -6.179 -6.854 8.721 1.00 94.62 238 ILE A O 1
ATOM 1811 N N . TYR A 1 239 ? -7.152 -5.805 6.969 1.00 95.50 239 TYR A N 1
ATOM 1812 C CA . TYR A 1 239 ? -7.323 -6.963 6.107 1.00 95.50 239 TYR A CA 1
ATOM 1813 C C . TYR A 1 239 ? -6.808 -6.633 4.712 1.00 95.50 239 TYR A C 1
ATOM 1815 O O . TYR A 1 239 ? -6.922 -5.495 4.258 1.00 95.50 239 TYR A O 1
ATOM 1823 N N . THR A 1 240 ? -6.264 -7.622 4.019 1.00 94.50 240 THR A N 1
ATOM 1824 C CA . THR A 1 240 ? -5.976 -7.537 2.588 1.00 94.50 240 THR A CA 1
ATOM 1825 C C . THR A 1 240 ? -6.901 -8.483 1.843 1.00 94.50 240 THR A C 1
ATOM 1827 O O . THR A 1 240 ? -7.188 -9.576 2.328 1.00 94.50 240 THR A O 1
ATOM 1830 N N . LEU A 1 241 ? -7.396 -8.061 0.682 1.00 94.06 241 LEU A N 1
ATOM 1831 C CA . LEU A 1 241 ? -8.221 -8.895 -0.187 1.00 94.06 241 LEU A CA 1
ATOM 1832 C C . LEU A 1 241 ? -7.755 -8.744 -1.632 1.00 94.06 241 LEU A C 1
ATOM 1834 O O . LEU A 1 241 ? -7.729 -7.638 -2.174 1.00 94.06 241 LEU A O 1
ATOM 1838 N N . GLY A 1 242 ? -7.407 -9.863 -2.253 1.00 90.06 242 GLY A N 1
ATOM 1839 C CA . GLY A 1 242 ? -7.008 -9.929 -3.653 1.00 90.06 242 GLY A CA 1
ATOM 1840 C C . GLY A 1 242 ? -7.438 -11.244 -4.290 1.00 90.06 242 GLY A C 1
ATOM 1841 O O . GLY A 1 242 ? -8.019 -12.111 -3.638 1.00 90.06 242 GLY A O 1
ATOM 1842 N N . ASN A 1 243 ? -7.128 -11.393 -5.572 1.00 82.88 243 ASN A N 1
ATOM 1843 C CA . ASN A 1 243 ? -7.388 -12.608 -6.335 1.00 82.88 243 ASN A CA 1
ATOM 1844 C C . ASN A 1 243 ? -6.095 -13.091 -7.024 1.00 82.88 243 ASN A C 1
ATOM 1846 O O . ASN A 1 243 ? -5.978 -13.009 -8.244 1.00 82.88 243 ASN A O 1
ATOM 1850 N N . PRO A 1 244 ? -5.066 -13.513 -6.264 1.00 64.81 244 PRO A N 1
ATOM 1851 C CA . PRO A 1 244 ? -3.809 -13.965 -6.851 1.00 64.81 244 PRO A CA 1
ATOM 1852 C C . PRO A 1 244 ? -4.012 -15.260 -7.653 1.00 64.81 244 PRO A C 1
ATOM 1854 O O . PRO A 1 244 ? -4.582 -16.222 -7.144 1.00 64.81 244 PRO A O 1
ATOM 1857 N N . LEU A 1 245 ? -3.500 -15.314 -8.890 1.00 60.03 245 LEU A N 1
ATOM 1858 C CA . LEU A 1 245 ? -3.453 -16.530 -9.729 1.00 60.03 245 LEU A CA 1
ATOM 1859 C C . LEU A 1 245 ? -4.821 -17.202 -9.990 1.00 60.03 245 LEU A C 1
ATOM 1861 O O . LEU A 1 245 ? -4.883 -18.409 -10.218 1.00 60.03 245 LEU A O 1
ATOM 1865 N N . GLY A 1 246 ? -5.925 -16.452 -9.895 1.00 60.25 246 GLY A N 1
ATOM 1866 C CA . GLY A 1 246 ? -7.281 -17.000 -10.000 1.00 60.25 246 GLY A CA 1
ATOM 1867 C C . GLY A 1 246 ? -7.691 -17.897 -8.823 1.00 60.25 246 GLY A C 1
ATOM 1868 O O . GLY A 1 246 ? -8.735 -18.550 -8.884 1.00 60.25 246 GLY A O 1
ATOM 1869 N N . LEU A 1 247 ? -6.889 -17.947 -7.751 1.00 59.88 247 LEU A N 1
ATOM 1870 C CA . LEU A 1 247 ? -7.268 -18.551 -6.478 1.00 59.88 247 LEU A CA 1
ATOM 1871 C C . LEU A 1 247 ? -8.240 -17.587 -5.791 1.00 59.88 247 LEU A C 1
ATOM 1873 O O . LEU A 1 247 ? -7.828 -16.623 -5.143 1.00 59.88 247 LEU A O 1
ATOM 1877 N N . GLU A 1 248 ? -9.533 -17.836 -6.005 1.00 64.81 248 GLU A N 1
ATOM 1878 C CA . GLU A 1 248 ? -10.625 -16.943 -5.612 1.00 64.81 248 GLU A CA 1
ATOM 1879 C C . GLU A 1 248 ? -10.465 -16.372 -4.187 1.00 64.81 248 GLU A C 1
ATOM 1881 O O . GLU A 1 248 ? -10.348 -17.113 -3.209 1.00 64.81 248 GLU A O 1
ATOM 1886 N N . ASP A 1 249 ? -10.527 -15.038 -4.088 1.00 65.56 249 ASP A N 1
ATOM 1887 C CA . ASP A 1 249 ? -10.756 -14.252 -2.866 1.00 65.56 249 ASP A CA 1
ATOM 1888 C C . ASP A 1 249 ? -9.830 -14.560 -1.680 1.00 65.56 249 ASP A C 1
ATOM 1890 O O . ASP A 1 249 ? -10.276 -14.791 -0.549 1.00 65.56 249 ASP A O 1
ATOM 1894 N N . THR A 1 250 ? -8.520 -14.515 -1.918 1.00 83.44 250 THR A N 1
ATOM 1895 C CA . THR A 1 250 ? -7.535 -14.667 -0.844 1.00 83.44 250 THR A CA 1
ATOM 1896 C C . THR A 1 250 ? -7.607 -13.468 0.100 1.00 83.44 250 THR A C 1
ATOM 1898 O O . THR A 1 250 ? -7.259 -12.342 -0.269 1.00 83.44 250 THR A O 1
ATOM 1901 N N . ILE A 1 251 ? -8.057 -13.729 1.329 1.00 91.31 251 ILE A N 1
ATOM 1902 C CA . ILE A 1 251 ? -8.090 -12.763 2.425 1.00 91.31 251 ILE A CA 1
ATOM 1903 C C . ILE A 1 251 ? -7.000 -13.076 3.450 1.00 91.31 251 ILE A C 1
ATOM 1905 O O . ILE A 1 251 ? -6.887 -14.212 3.914 1.00 91.31 251 ILE A O 1
ATOM 1909 N N . SER A 1 252 ? -6.258 -12.047 3.850 1.00 91.19 252 SER A N 1
ATOM 1910 C CA . SER A 1 252 ? -5.306 -12.104 4.963 1.00 91.19 252 SER A CA 1
ATOM 1911 C C . SER A 1 252 ? -5.609 -10.995 5.965 1.00 91.19 252 SER A C 1
ATOM 1913 O O . SER A 1 252 ? -6.193 -9.969 5.617 1.00 91.19 252 SER A O 1
ATOM 1915 N N . ASP A 1 253 ? -5.199 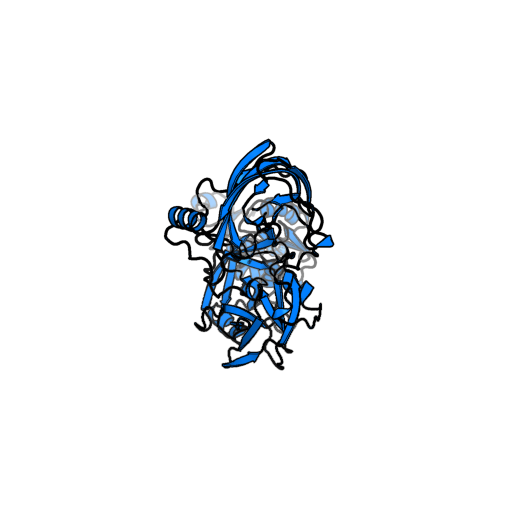-11.170 7.216 1.00 93.56 253 ASP A N 1
ATOM 1916 C CA . ASP A 1 253 ? -5.302 -10.154 8.256 1.00 93.56 253 ASP A CA 1
ATOM 1917 C C . ASP A 1 253 ? -3.924 -9.780 8.815 1.00 93.56 253 ASP A C 1
ATOM 1919 O O . ASP A 1 253 ? -2.944 -10.514 8.701 1.00 93.56 253 ASP A O 1
ATOM 1923 N N . GLY A 1 254 ? -3.832 -8.596 9.410 1.00 92.50 254 GLY A N 1
ATOM 1924 C CA . GLY A 1 254 ? -2.578 -8.080 9.948 1.00 92.50 254 GLY A CA 1
ATOM 1925 C C . GLY A 1 254 ? -2.770 -6.743 10.640 1.00 92.50 254 GLY A C 1
ATOM 1926 O O . GLY A 1 254 ? -3.892 -6.381 10.991 1.00 92.50 254 GLY A O 1
ATOM 1927 N N . LEU A 1 255 ? -1.672 -6.027 10.852 1.00 93.44 255 LEU A N 1
ATOM 1928 C CA . LEU A 1 255 ? -1.653 -4.708 11.477 1.00 93.44 255 LEU A CA 1
ATOM 1929 C C . LEU A 1 255 ? -0.978 -3.690 10.560 1.00 93.44 255 LEU A C 1
ATOM 1931 O O . LEU A 1 255 ? -0.077 -4.039 9.788 1.00 93.44 255 LEU A O 1
ATOM 1935 N N . ILE A 1 256 ? -1.343 -2.421 10.713 1.00 91.00 256 ILE A N 1
ATOM 1936 C CA . ILE A 1 256 ? -0.535 -1.312 10.206 1.00 91.00 256 ILE A CA 1
ATOM 1937 C C . ILE A 1 256 ? 0.761 -1.249 11.018 1.00 91.00 256 ILE A C 1
ATOM 1939 O O . ILE A 1 256 ? 0.749 -1.032 12.227 1.00 91.00 256 ILE A O 1
ATOM 1943 N N . SER A 1 257 ? 1.898 -1.419 10.354 1.00 86.62 257 SER A N 1
ATOM 1944 C CA . SER A 1 257 ? 3.226 -1.292 10.965 1.00 86.62 257 SER A CA 1
ATOM 1945 C C . SER A 1 257 ? 3.763 0.140 10.881 1.00 86.62 257 SER A C 1
ATOM 1947 O O . SER A 1 257 ? 4.466 0.598 11.779 1.00 86.62 257 SER A O 1
ATOM 1949 N N . THR A 1 258 ? 3.464 0.871 9.803 1.00 84.44 258 THR A N 1
ATOM 1950 C CA . THR A 1 258 ? 3.828 2.288 9.596 1.00 84.44 258 THR A CA 1
ATOM 1951 C C . THR A 1 258 ? 2.910 2.878 8.521 1.00 84.44 258 THR A C 1
ATOM 1953 O O . THR A 1 258 ? 2.647 2.204 7.535 1.00 84.44 258 THR A O 1
ATOM 1956 N N . ILE A 1 259 ? 2.435 4.117 8.670 1.00 77.44 259 ILE A N 1
ATOM 1957 C CA . ILE A 1 259 ? 1.492 4.747 7.714 1.00 77.44 259 ILE A CA 1
ATOM 1958 C C . ILE A 1 259 ? 2.161 5.584 6.614 1.00 77.44 259 ILE A C 1
ATOM 1960 O O . ILE A 1 259 ? 1.514 5.962 5.646 1.00 77.44 259 ILE A O 1
ATOM 1964 N N . ASN A 1 260 ? 3.441 5.909 6.777 1.00 75.38 260 ASN A N 1
ATOM 1965 C CA . ASN A 1 260 ? 4.180 6.846 5.933 1.00 75.38 260 ASN A CA 1
ATOM 1966 C C . ASN A 1 260 ? 5.619 6.371 5.681 1.00 75.38 260 ASN A C 1
ATOM 1968 O O . ASN A 1 260 ? 6.577 7.142 5.769 1.00 75.38 260 ASN A O 1
ATOM 1972 N N . ARG A 1 261 ? 5.795 5.073 5.422 1.00 76.75 261 ARG A N 1
ATOM 1973 C CA . ARG A 1 261 ? 7.111 4.514 5.113 1.00 76.75 261 ARG A CA 1
ATOM 1974 C C . ARG A 1 261 ? 7.566 5.052 3.760 1.00 76.75 261 ARG A C 1
ATOM 1976 O O . ARG A 1 261 ? 6.920 4.780 2.760 1.00 76.75 261 ARG A O 1
ATOM 1983 N N . VAL A 1 262 ? 8.690 5.761 3.723 1.00 70.69 262 VAL A N 1
ATOM 1984 C CA . VAL A 1 262 ? 9.264 6.242 2.461 1.00 70.69 262 VAL A CA 1
ATOM 1985 C C . VAL A 1 262 ? 10.309 5.253 1.945 1.00 70.69 262 VAL A C 1
ATOM 1987 O O . VAL A 1 262 ? 11.271 4.963 2.657 1.00 70.69 262 VAL A O 1
ATOM 1990 N N . ILE A 1 263 ? 10.115 4.742 0.727 1.00 63.06 263 ILE A N 1
ATOM 1991 C CA . ILE A 1 263 ? 11.054 3.871 -0.006 1.00 63.06 263 ILE A CA 1
ATOM 1992 C C . ILE A 1 263 ? 11.189 4.454 -1.412 1.00 63.06 263 ILE A C 1
ATOM 1994 O O . ILE A 1 263 ? 10.179 4.706 -2.061 1.00 63.06 263 ILE A O 1
ATOM 1998 N N . ASN A 1 264 ? 12.415 4.734 -1.861 1.00 61.31 264 ASN A N 1
ATOM 1999 C CA . ASN A 1 264 ? 12.702 5.308 -3.186 1.00 61.31 264 ASN A CA 1
ATOM 2000 C C . ASN A 1 264 ? 11.852 6.555 -3.529 1.00 61.31 264 ASN A C 1
ATOM 2002 O O . ASN A 1 264 ? 11.431 6.763 -4.662 1.00 61.31 264 ASN A O 1
ATOM 2006 N N . GLY A 1 265 ? 11.559 7.394 -2.524 1.00 54.16 265 GLY A N 1
ATOM 2007 C CA . GLY A 1 265 ? 10.761 8.618 -2.686 1.00 54.16 265 GLY A CA 1
ATOM 2008 C C . GLY A 1 265 ? 9.244 8.412 -2.822 1.00 54.16 265 GLY A C 1
ATOM 2009 O O . GLY A 1 265 ? 8.523 9.390 -3.033 1.00 54.16 265 GLY A O 1
ATOM 2010 N N . MET A 1 266 ? 8.760 7.177 -2.676 1.00 62.38 266 MET A N 1
ATOM 2011 C CA . MET A 1 266 ? 7.342 6.819 -2.599 1.00 62.38 266 MET A CA 1
ATOM 2012 C C . MET A 1 266 ? 6.915 6.589 -1.152 1.00 62.38 266 MET A C 1
ATOM 2014 O O . MET A 1 266 ? 7.676 6.032 -0.360 1.00 62.38 266 MET A O 1
ATOM 2018 N N . THR A 1 267 ? 5.690 6.991 -0.819 1.00 70.25 267 THR A N 1
ATOM 2019 C CA . THR A 1 267 ? 5.091 6.767 0.500 1.00 70.25 267 THR A CA 1
ATOM 2020 C C . THR A 1 267 ? 4.261 5.490 0.481 1.00 70.25 267 THR A C 1
ATOM 2022 O O . THR A 1 267 ? 3.386 5.327 -0.360 1.00 70.25 267 THR A O 1
ATOM 2025 N N . PHE A 1 268 ? 4.492 4.617 1.455 1.00 83.44 268 PHE A N 1
ATOM 2026 C CA . PHE A 1 268 ? 3.779 3.360 1.628 1.00 83.44 268 PHE A CA 1
ATOM 2027 C C . PHE A 1 268 ? 3.161 3.245 3.018 1.00 83.44 268 PHE A C 1
ATOM 2029 O O . PHE A 1 268 ? 3.721 3.690 4.027 1.00 83.44 268 PHE A O 1
ATOM 2036 N N . ILE A 1 269 ? 2.045 2.527 3.070 1.00 89.62 269 ILE A N 1
ATOM 2037 C CA . ILE A 1 269 ? 1.523 1.918 4.284 1.00 89.62 269 ILE A CA 1
ATOM 2038 C C . ILE A 1 269 ? 2.235 0.573 4.433 1.00 89.62 269 ILE A C 1
ATOM 2040 O O . ILE A 1 269 ? 2.026 -0.348 3.646 1.00 89.62 269 ILE A O 1
ATOM 2044 N N . GLN A 1 270 ? 3.096 0.455 5.436 1.00 91.25 270 GLN A N 1
ATOM 2045 C CA . GLN A 1 270 ? 3.723 -0.808 5.803 1.00 91.25 270 GLN A CA 1
ATOM 2046 C C . GLN A 1 270 ? 2.745 -1.627 6.645 1.00 91.25 270 GLN A C 1
ATOM 2048 O O . GLN A 1 270 ? 2.200 -1.123 7.630 1.00 91.25 270 GLN A O 1
ATOM 2053 N N . ILE A 1 271 ? 2.567 -2.897 6.302 1.00 92.12 271 ILE A N 1
ATOM 2054 C CA . ILE A 1 271 ? 1.623 -3.813 6.944 1.00 92.12 271 ILE A CA 1
ATOM 2055 C C . ILE A 1 271 ? 2.298 -5.135 7.305 1.00 92.12 271 ILE A C 1
ATOM 2057 O O . ILE A 1 271 ? 3.274 -5.542 6.679 1.00 92.12 271 ILE A O 1
ATOM 2061 N N . SER A 1 272 ? 1.741 -5.828 8.298 1.00 91.38 272 SER A N 1
ATOM 2062 C CA . SER A 1 272 ? 2.164 -7.189 8.650 1.00 91.38 272 SER A CA 1
ATOM 2063 C C . SER A 1 272 ? 1.308 -8.286 8.012 1.00 91.38 272 SER A C 1
ATOM 2065 O O . SER A 1 272 ? 1.660 -9.457 8.125 1.00 91.38 272 SER A O 1
ATOM 2067 N N . ALA A 1 273 ? 0.198 -7.935 7.347 1.00 91.19 273 ALA A N 1
ATOM 2068 C CA . ALA A 1 273 ? -0.649 -8.915 6.669 1.00 91.19 273 ALA A CA 1
ATOM 2069 C C . ALA A 1 273 ? 0.134 -9.607 5.541 1.00 91.19 273 ALA A C 1
ATOM 2071 O O . ALA A 1 273 ? 0.742 -8.902 4.729 1.00 91.19 273 ALA A O 1
ATOM 2072 N N . PRO A 1 274 ? 0.128 -10.949 5.464 1.00 87.25 274 PRO A N 1
ATOM 2073 C CA . PRO A 1 274 ? 0.770 -11.676 4.377 1.00 87.25 274 PRO A CA 1
ATOM 2074 C C . PRO A 1 274 ? 0.181 -11.311 3.012 1.00 87.25 274 PRO A C 1
ATOM 2076 O O . PRO A 1 274 ? -1.038 -11.338 2.821 1.00 87.25 274 PRO A O 1
ATOM 2079 N N . ILE A 1 275 ? 1.066 -11.017 2.061 1.00 83.69 275 ILE A N 1
ATOM 2080 C CA . ILE A 1 275 ? 0.754 -10.840 0.639 1.00 83.69 275 ILE A CA 1
ATOM 2081 C C . ILE A 1 275 ? 1.670 -11.751 -0.189 1.00 83.69 275 ILE A C 1
ATOM 2083 O O . ILE A 1 275 ? 2.694 -12.227 0.300 1.00 83.69 275 ILE A O 1
ATOM 2087 N N . SER A 1 276 ? 1.287 -12.066 -1.421 1.00 75.31 276 SER A N 1
ATOM 2088 C CA . SER A 1 276 ? 2.011 -13.003 -2.293 1.00 75.31 276 SER A CA 1
ATOM 2089 C C . SER A 1 276 ? 1.975 -12.503 -3.738 1.00 75.31 276 SER A C 1
ATOM 2091 O O . SER A 1 276 ? 1.150 -11.642 -4.054 1.00 75.31 276 SER A O 1
ATOM 2093 N N . PRO A 1 277 ? 2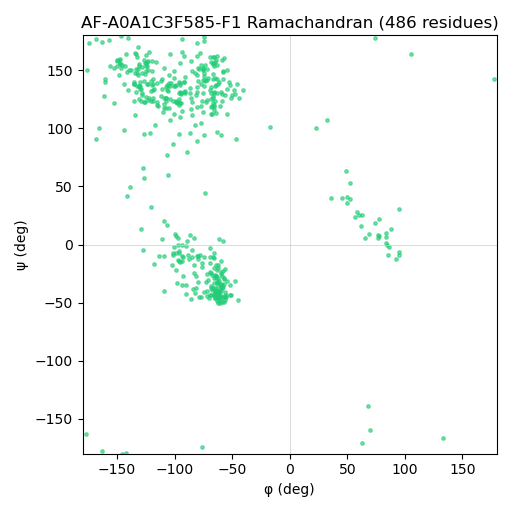.834 -13.011 -4.638 1.00 75.62 277 PRO A N 1
ATOM 2094 C CA . PRO A 1 277 ? 2.737 -12.682 -6.057 1.00 75.62 277 PRO A CA 1
ATOM 2095 C C . PRO A 1 277 ? 1.296 -12.830 -6.576 1.00 75.62 277 PRO A C 1
ATOM 2097 O O . PRO A 1 277 ? 0.608 -13.801 -6.259 1.00 75.62 277 PRO A O 1
ATOM 2100 N N . GLY A 1 278 ? 0.819 -11.830 -7.321 1.00 75.75 278 GLY A N 1
ATOM 2101 C CA . GLY A 1 278 ? -0.564 -11.749 -7.811 1.00 75.75 278 GLY A CA 1
ATOM 2102 C C . GLY A 1 278 ? -1.545 -10.979 -6.913 1.00 75.75 278 GLY A C 1
ATOM 2103 O O . GLY A 1 278 ? -2.628 -10.619 -7.376 1.00 75.75 278 GLY A O 1
ATOM 2104 N N . SER A 1 279 ? -1.189 -10.654 -5.662 1.00 85.06 279 SER A N 1
ATOM 2105 C CA . SER A 1 279 ? -2.007 -9.759 -4.825 1.00 85.06 279 SER A CA 1
ATOM 2106 C C . SER A 1 279 ? -1.724 -8.269 -5.060 1.00 85.06 279 SER A C 1
ATOM 2108 O O . SER A 1 279 ? -2.391 -7.431 -4.453 1.00 85.06 279 SER A O 1
ATOM 2110 N N . SER A 1 280 ? -0.739 -7.911 -5.896 1.00 89.31 280 SER A N 1
ATOM 2111 C CA . SER A 1 280 ? -0.545 -6.523 -6.349 1.00 89.31 280 SER A CA 1
ATOM 2112 C C . SER A 1 280 ? -1.835 -5.996 -6.974 1.00 89.31 280 SER A C 1
ATOM 2114 O O . SER A 1 280 ? -2.484 -6.700 -7.746 1.00 89.31 280 SER A O 1
ATOM 2116 N N . GLY A 1 281 ? -2.236 -4.787 -6.599 1.00 93.81 281 GLY A N 1
ATOM 2117 C CA . GLY A 1 281 ? -3.475 -4.153 -7.035 1.00 93.81 281 GLY A CA 1
ATOM 2118 C C . GLY A 1 281 ? -4.714 -4.534 -6.217 1.00 93.81 281 GLY A C 1
ATOM 2119 O O . GLY A 1 281 ? -5.805 -4.050 -6.508 1.00 93.81 281 GLY A O 1
ATOM 2120 N N . GLY A 1 282 ? -4.571 -5.390 -5.200 1.00 95.06 282 GLY A N 1
ATOM 2121 C CA . GLY A 1 282 ? -5.640 -5.764 -4.270 1.00 95.06 282 GLY A CA 1
ATOM 2122 C C . GLY A 1 282 ? -5.973 -4.663 -3.259 1.00 95.06 282 GLY A C 1
ATOM 2123 O O . GLY A 1 282 ? -5.320 -3.623 -3.197 1.00 95.06 282 GLY A O 1
ATOM 2124 N N . ALA A 1 283 ? -7.005 -4.879 -2.445 1.00 96.38 283 ALA A N 1
ATOM 2125 C CA . ALA A 1 283 ? -7.456 -3.905 -1.455 1.00 96.38 283 ALA A CA 1
ATOM 2126 C C . ALA A 1 283 ? -6.766 -4.103 -0.098 1.00 96.38 283 ALA A C 1
ATOM 2128 O O . ALA A 1 283 ? -6.775 -5.208 0.444 1.00 96.38 283 ALA A O 1
ATOM 2129 N N . LEU A 1 284 ? -6.260 -3.017 0.494 1.00 96.12 284 LEU A N 1
ATOM 2130 C CA . LEU A 1 284 ? -5.968 -2.911 1.926 1.00 96.12 284 LEU A CA 1
ATOM 2131 C C . LEU A 1 284 ? -7.156 -2.240 2.627 1.00 96.12 284 LEU A C 1
ATOM 2133 O O . LEU A 1 284 ? -7.567 -1.146 2.240 1.00 96.12 284 LEU A O 1
ATOM 2137 N N . ILE A 1 285 ? -7.708 -2.891 3.649 1.00 95.44 285 ILE A N 1
ATOM 2138 C CA . ILE A 1 285 ? -9.053 -2.624 4.166 1.00 95.44 285 ILE A CA 1
ATOM 2139 C C . ILE A 1 285 ? -9.008 -2.432 5.684 1.00 95.44 285 ILE A C 1
ATOM 2141 O O . ILE A 1 285 ? -8.391 -3.227 6.398 1.00 95.44 285 ILE A O 1
ATOM 2145 N N . ASN A 1 286 ? -9.681 -1.395 6.181 1.00 91.38 286 ASN A N 1
ATOM 2146 C CA . ASN A 1 286 ? -9.865 -1.174 7.616 1.00 91.38 286 ASN A CA 1
ATOM 2147 C C . ASN A 1 286 ? -11.009 -2.034 8.192 1.00 91.38 286 ASN A C 1
ATOM 2149 O O . ASN A 1 286 ? -11.783 -2.672 7.478 1.00 91.38 286 ASN A O 1
ATOM 2153 N N . GLU A 1 287 ? -11.176 -2.020 9.512 1.00 88.06 287 GLU A N 1
ATOM 2154 C CA . GLU A 1 287 ? -12.235 -2.778 10.191 1.00 88.06 287 GLU A CA 1
ATOM 2155 C C . GLU A 1 287 ? -13.668 -2.310 9.875 1.00 88.06 287 GLU A C 1
ATOM 2157 O O . GLU A 1 287 ? -14.628 -2.956 10.287 1.00 88.06 287 GLU A O 1
ATOM 2162 N N . GLN A 1 288 ? -13.848 -1.196 9.163 1.00 87.31 288 GLN A N 1
ATOM 2163 C CA . GLN A 1 288 ? -15.155 -0.701 8.719 1.00 87.31 288 GLN A CA 1
ATOM 2164 C C . GLN A 1 288 ? -15.509 -1.194 7.303 1.00 87.31 288 GLN A C 1
ATOM 2166 O O . GLN A 1 288 ? -16.595 -0.898 6.803 1.00 87.31 288 GLN A O 1
ATOM 2171 N N . GLY A 1 289 ? -14.625 -1.968 6.662 1.00 90.50 289 GLY A N 1
ATOM 2172 C CA . GLY A 1 289 ? -14.803 -2.426 5.284 1.00 90.50 289 GLY A CA 1
ATOM 2173 C C . GLY A 1 289 ? -14.492 -1.349 4.245 1.00 90.50 289 GLY A C 1
ATOM 2174 O O . GLY A 1 289 ? -14.991 -1.422 3.124 1.00 90.50 289 GLY A O 1
ATOM 2175 N N . GLU A 1 290 ? -13.704 -0.339 4.614 1.00 92.25 290 GLU A N 1
ATOM 2176 C CA . GLU A 1 290 ? -13.279 0.736 3.722 1.00 92.25 290 GLU A CA 1
ATOM 2177 C C . GLU A 1 290 ? -11.853 0.479 3.241 1.00 92.25 290 GLU A C 1
ATOM 2179 O O . GLU A 1 290 ? -10.974 0.098 4.018 1.00 92.25 290 GLU A O 1
ATOM 2184 N N . VAL A 1 291 ? -11.621 0.697 1.951 1.00 95.38 291 VAL A N 1
ATOM 2185 C CA . VAL A 1 291 ? -10.306 0.577 1.330 1.00 95.38 291 VAL A CA 1
ATOM 2186 C C . VAL A 1 291 ? -9.481 1.809 1.688 1.00 95.38 291 VAL A C 1
ATOM 2188 O O . VAL A 1 291 ? -9.858 2.938 1.362 1.00 95.38 291 VAL A O 1
ATOM 2191 N N . ILE A 1 292 ? -8.360 1.571 2.364 1.00 92.88 292 ILE A N 1
ATOM 2192 C CA . ILE A 1 292 ? -7.392 2.584 2.808 1.00 92.88 292 ILE A CA 1
ATOM 2193 C C . ILE A 1 292 ? -6.152 2.629 1.902 1.00 92.88 292 ILE A C 1
ATOM 2195 O O . ILE A 1 292 ? -5.423 3.614 1.891 1.00 92.88 292 ILE A O 1
ATOM 2199 N N . GLY A 1 293 ? -5.915 1.584 1.109 1.00 94.12 293 GLY A N 1
ATOM 2200 C CA . GLY A 1 293 ? -4.796 1.522 0.175 1.00 94.12 293 GLY A CA 1
ATOM 2201 C C . GLY A 1 293 ? -4.908 0.357 -0.798 1.00 94.12 293 GLY A C 1
ATOM 2202 O O . GLY A 1 293 ? -5.830 -0.455 -0.710 1.00 94.12 293 GLY A O 1
ATOM 2203 N N . ILE A 1 294 ? -3.952 0.281 -1.716 1.00 96.25 294 ILE A N 1
ATOM 2204 C CA . ILE A 1 294 ? -3.839 -0.759 -2.737 1.00 96.25 294 ILE A CA 1
ATOM 2205 C C . ILE A 1 294 ? -2.565 -1.563 -2.475 1.00 96.25 294 ILE A C 1
ATOM 2207 O O . ILE A 1 294 ? -1.481 -0.988 -2.394 1.00 96.25 294 ILE A O 1
ATOM 2211 N N . THR A 1 295 ? -2.677 -2.877 -2.290 1.00 94.50 295 THR A N 1
ATOM 2212 C CA . THR A 1 295 ? -1.532 -3.737 -1.946 1.00 94.50 295 THR A CA 1
ATOM 2213 C C . THR A 1 295 ? -0.512 -3.779 -3.079 1.00 94.50 295 THR A C 1
ATOM 2215 O O . THR A 1 295 ? -0.893 -3.937 -4.233 1.00 94.50 295 THR A O 1
ATOM 2218 N N . ALA A 1 296 ? 0.778 -3.685 -2.749 1.00 88.56 296 ALA A N 1
ATOM 2219 C CA . ALA A 1 296 ? 1.892 -3.745 -3.694 1.00 88.56 296 ALA A CA 1
ATOM 2220 C C . ALA A 1 296 ? 2.820 -4.906 -3.300 1.00 88.56 296 ALA A C 1
ATOM 2222 O O . ALA A 1 296 ? 3.636 -4.784 -2.383 1.00 88.56 296 ALA A O 1
ATOM 2223 N N . ALA A 1 297 ? 2.644 -6.070 -3.934 1.00 65.44 297 ALA A N 1
ATOM 2224 C CA . ALA A 1 297 ? 3.478 -7.242 -3.669 1.00 65.44 297 ALA A CA 1
ATOM 2225 C C . ALA A 1 297 ? 4.869 -7.081 -4.304 1.00 65.44 297 ALA A C 1
ATOM 2227 O O . ALA A 1 297 ? 5.001 -6.468 -5.357 1.00 65.44 297 ALA A O 1
ATOM 2228 N N . GLY A 1 298 ? 5.898 -7.653 -3.667 1.00 56.44 298 GLY A N 1
ATOM 2229 C CA . GLY A 1 298 ? 7.264 -7.698 -4.212 1.00 56.44 298 GLY A CA 1
ATOM 2230 C C . GLY A 1 298 ? 8.122 -6.451 -3.977 1.00 56.44 298 GLY A C 1
ATOM 2231 O O . GLY A 1 298 ? 9.198 -6.354 -4.548 1.00 56.44 298 GLY A O 1
ATOM 2232 N N . LEU A 1 299 ? 7.679 -5.503 -3.143 1.00 55.75 299 LEU A N 1
ATOM 2233 C CA . LEU A 1 299 ? 8.393 -4.236 -2.933 1.00 55.75 299 LEU A CA 1
ATOM 2234 C C . LEU A 1 299 ? 9.604 -4.327 -1.972 1.00 55.75 299 LEU A C 1
ATOM 2236 O O . LEU A 1 299 ? 10.352 -3.360 -1.851 1.00 55.75 299 LEU A O 1
ATOM 2240 N N . ALA A 1 300 ? 9.791 -5.448 -1.263 1.00 53.47 300 ALA A N 1
ATOM 2241 C CA . ALA A 1 300 ? 10.999 -5.732 -0.484 1.00 53.47 300 ALA A CA 1
ATOM 2242 C C . ALA A 1 300 ? 11.146 -7.232 -0.183 1.00 53.47 300 ALA A C 1
ATOM 2244 O O . ALA A 1 300 ? 10.168 -7.895 0.173 1.00 53.47 300 ALA A O 1
ATOM 2245 N N . ASP A 1 301 ? 12.381 -7.733 -0.214 1.00 48.75 301 ASP A N 1
ATOM 2246 C CA . ASP A 1 301 ? 12.716 -9.066 0.283 1.00 48.75 301 ASP A CA 1
ATOM 2247 C C . ASP A 1 301 ? 12.783 -9.063 1.816 1.00 48.75 301 ASP A C 1
ATOM 2249 O O . ASP A 1 301 ? 13.720 -8.564 2.442 1.00 48.75 301 ASP A O 1
ATOM 2253 N N . GLY A 1 302 ? 11.753 -9.614 2.458 1.00 52.19 302 GLY A N 1
ATOM 2254 C CA . GLY A 1 302 ? 11.726 -9.779 3.908 1.00 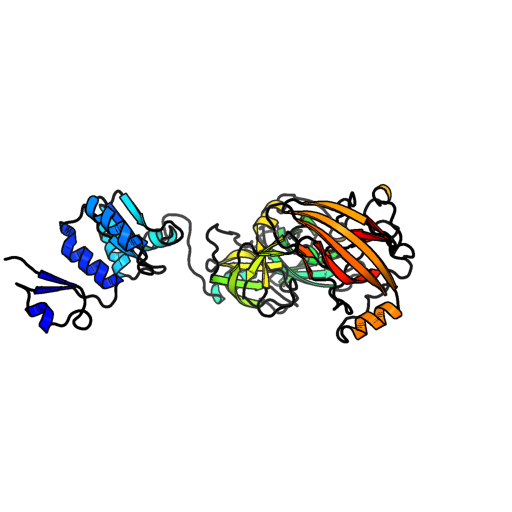52.19 302 GLY A CA 1
ATOM 2255 C C . GLY A 1 302 ? 10.418 -10.369 4.423 1.00 52.19 302 GLY A C 1
ATOM 2256 O O . GLY A 1 302 ? 9.331 -10.052 3.945 1.00 52.19 302 GLY A O 1
ATOM 2257 N N . GLN A 1 303 ? 10.500 -11.230 5.439 1.00 56.69 303 GLN A N 1
ATOM 2258 C CA . GLN A 1 303 ? 9.295 -11.780 6.062 1.00 56.69 303 GLN A CA 1
ATOM 2259 C C . GLN A 1 303 ? 8.534 -10.682 6.820 1.00 56.69 303 GLN A C 1
ATOM 2261 O O . GLN A 1 303 ? 9.116 -9.971 7.638 1.00 56.69 303 GLN A O 1
ATOM 2266 N N . ASN A 1 304 ? 7.223 -10.578 6.576 1.00 64.56 304 ASN A N 1
ATOM 2267 C 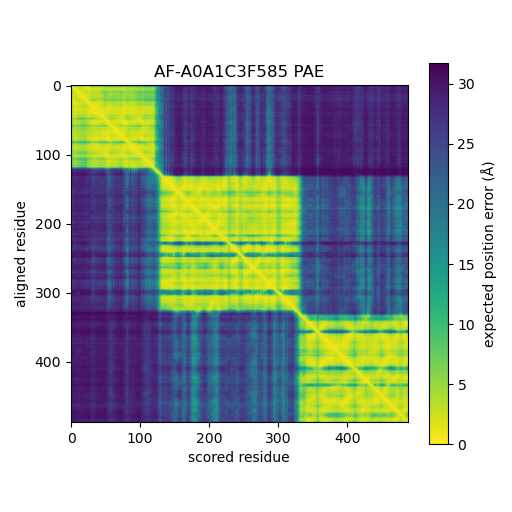CA . ASN A 1 304 ? 6.320 -9.587 7.181 1.00 64.56 304 ASN A CA 1
ATOM 2268 C C . ASN A 1 304 ? 6.692 -8.114 6.903 1.00 64.56 304 ASN A C 1
ATOM 2270 O O . ASN A 1 304 ? 6.322 -7.228 7.676 1.00 64.56 304 ASN A O 1
ATOM 2274 N N . LEU A 1 305 ? 7.404 -7.842 5.804 1.00 79.12 305 LEU A N 1
ATOM 2275 C CA . LEU A 1 305 ? 7.638 -6.495 5.277 1.00 79.12 305 LEU A CA 1
ATOM 2276 C C . LEU A 1 305 ? 6.790 -6.290 4.022 1.00 79.12 305 LEU A C 1
ATOM 2278 O O . LEU A 1 305 ? 7.279 -6.361 2.902 1.00 79.12 305 LEU A O 1
ATOM 2282 N N . ASN A 1 306 ? 5.497 -6.061 4.231 1.00 88.62 306 ASN A N 1
ATOM 2283 C CA . ASN A 1 306 ? 4.530 -5.916 3.151 1.00 88.62 306 ASN A CA 1
ATOM 2284 C C . ASN A 1 306 ? 4.067 -4.463 3.045 1.00 88.62 306 ASN A C 1
ATOM 2286 O O . ASN A 1 306 ? 4.054 -3.732 4.041 1.00 88.62 306 ASN A O 1
ATOM 2290 N N . PHE A 1 307 ? 3.675 -4.043 1.843 1.00 90.56 307 PHE A N 1
ATOM 2291 C CA . PHE A 1 307 ? 3.367 -2.645 1.559 1.00 90.56 307 PHE A CA 1
ATOM 2292 C C . PHE A 1 307 ? 2.059 -2.487 0.790 1.00 90.56 307 PHE A C 1
ATOM 2294 O O . PHE A 1 307 ? 1.636 -3.352 0.021 1.00 90.56 307 PHE A O 1
ATOM 2301 N N . ALA A 1 308 ? 1.424 -1.343 1.004 1.00 93.19 308 ALA A N 1
ATOM 2302 C CA . ALA A 1 308 ? 0.327 -0.848 0.199 1.00 93.19 308 ALA A CA 1
ATOM 2303 C C . ALA A 1 308 ? 0.550 0.630 -0.118 1.00 93.19 308 ALA A C 1
ATOM 2305 O O . ALA A 1 308 ? 1.114 1.376 0.684 1.00 93.19 308 ALA A O 1
ATOM 2306 N N . ILE A 1 309 ? 0.083 1.046 -1.283 1.00 91.50 309 ILE A N 1
ATOM 2307 C CA . ILE A 1 309 ? 0.097 2.433 -1.731 1.00 91.50 309 ILE A CA 1
ATOM 2308 C C . ILE A 1 309 ? -1.183 3.098 -1.205 1.00 91.50 309 ILE A C 1
ATOM 2310 O O . ILE A 1 309 ? -2.260 2.507 -1.361 1.00 91.50 309 ILE A O 1
ATOM 2314 N N . PRO A 1 310 ? -1.108 4.273 -0.557 1.00 89.50 310 PRO A N 1
ATOM 2315 C CA . PRO A 1 310 ? -2.290 5.003 -0.102 1.00 89.50 310 PRO A CA 1
ATOM 2316 C C . PRO A 1 310 ? -3.301 5.203 -1.236 1.00 89.50 310 PRO A C 1
ATOM 2318 O O . PRO A 1 310 ? -2.932 5.522 -2.368 1.00 89.50 310 PRO A O 1
ATOM 2321 N N . TYR A 1 311 ? -4.595 5.009 -0.962 1.00 88.44 311 TYR A N 1
ATOM 2322 C CA . TYR A 1 311 ? -5.605 5.123 -2.022 1.00 88.44 311 TYR A CA 1
ATOM 2323 C C . TYR A 1 311 ? -5.677 6.550 -2.602 1.00 88.44 311 TYR A C 1
ATOM 2325 O O . TYR A 1 311 ? -6.140 6.735 -3.728 1.00 88.44 311 TYR A O 1
ATOM 2333 N N . GLU A 1 312 ? -5.225 7.561 -1.855 1.00 84.25 312 GLU A N 1
ATOM 2334 C CA . GLU A 1 312 ? -5.173 8.952 -2.294 1.00 84.25 312 GLU A CA 1
ATOM 2335 C C . GLU A 1 312 ? -4.341 9.131 -3.556 1.00 84.25 312 GLU A C 1
ATOM 2337 O O . GLU A 1 312 ? -4.751 9.896 -4.430 1.00 84.25 312 GLU A O 1
ATOM 2342 N N . ASP A 1 313 ? -3.245 8.381 -3.698 1.00 82.69 313 ASP A N 1
ATOM 2343 C CA . ASP A 1 313 ? -2.383 8.431 -4.883 1.00 82.69 313 ASP A CA 1
ATOM 2344 C C . ASP A 1 313 ? -3.128 7.966 -6.147 1.00 82.69 313 ASP A C 1
ATOM 2346 O O . ASP A 1 313 ? -2.863 8.446 -7.250 1.00 82.69 313 ASP A O 1
ATOM 2350 N N . PHE A 1 314 ? -4.140 7.106 -5.989 1.00 89.75 314 PHE A N 1
ATOM 2351 C CA . PHE A 1 314 ? -5.063 6.709 -7.057 1.00 89.75 314 PHE A CA 1
ATOM 2352 C C . PHE A 1 314 ? -6.202 7.710 -7.224 1.00 89.75 314 PHE A C 1
ATOM 2354 O O . PHE A 1 314 ? -6.639 7.998 -8.340 1.00 89.75 314 PHE A O 1
ATOM 2361 N N . ASN A 1 315 ? -6.703 8.259 -6.119 1.00 85.19 315 ASN A N 1
ATOM 2362 C CA . ASN A 1 315 ? -7.826 9.181 -6.142 1.00 85.19 315 ASN A CA 1
ATOM 2363 C C . ASN A 1 315 ? -7.481 10.483 -6.883 1.00 85.19 315 ASN A C 1
ATOM 2365 O O . ASN A 1 315 ? -8.310 10.982 -7.639 1.00 85.19 315 ASN A O 1
ATOM 2369 N N . VAL A 1 316 ? -6.249 10.990 -6.750 1.00 80.50 316 VAL A N 1
ATOM 2370 C CA . VAL A 1 316 ? -5.799 12.194 -7.475 1.00 80.50 316 VAL A CA 1
ATOM 2371 C C . VAL A 1 316 ? -5.727 11.997 -8.993 1.00 80.50 316 VAL A C 1
ATOM 2373 O O . VAL A 1 316 ? -5.916 12.953 -9.743 1.00 80.50 316 VAL A O 1
ATOM 2376 N N . ILE A 1 317 ? -5.477 10.770 -9.466 1.00 82.19 317 ILE A N 1
ATOM 2377 C CA . ILE A 1 317 ? -5.390 10.457 -10.902 1.00 82.19 317 ILE A CA 1
ATOM 2378 C C . ILE A 1 317 ? -6.698 9.922 -11.493 1.00 82.19 317 ILE A C 1
ATOM 2380 O O . ILE A 1 317 ? -6.862 9.920 -12.713 1.00 82.19 317 ILE A O 1
ATOM 2384 N N . LYS A 1 318 ? -7.653 9.509 -10.652 1.00 87.25 318 LYS A N 1
ATOM 2385 C CA . LYS A 1 318 ? -8.948 8.950 -11.064 1.00 87.25 318 LYS A CA 1
ATOM 2386 C C . LYS A 1 318 ? -9.728 9.862 -12.007 1.00 87.25 318 LYS A C 1
ATOM 2388 O O . LYS A 1 318 ? -10.441 9.354 -12.873 1.00 87.25 318 LYS A O 1
ATOM 2393 N N . ASP A 1 319 ? -9.572 11.175 -11.882 1.00 83.56 319 ASP A N 1
ATOM 2394 C CA . ASP A 1 319 ? -10.319 12.163 -12.665 1.00 83.56 319 ASP A CA 1
ATOM 2395 C C . ASP A 1 319 ? -9.545 12.740 -13.863 1.00 83.56 319 ASP A C 1
ATOM 2397 O O . ASP A 1 319 ? -10.042 13.640 -14.539 1.00 83.56 319 ASP A O 1
ATOM 2401 N N . GLN A 1 320 ? -8.370 12.190 -14.197 1.00 80.12 320 GLN A N 1
ATOM 2402 C CA . GLN A 1 320 ? -7.628 12.588 -15.404 1.00 80.12 320 GLN A CA 1
ATOM 2403 C C . GLN A 1 320 ? -8.392 12.267 -16.703 1.00 80.12 320 GLN A C 1
ATOM 2405 O O . GLN A 1 320 ? -8.239 12.981 -17.691 1.00 80.12 320 GLN A O 1
ATOM 2410 N N . ASN A 1 321 ? -9.239 11.227 -16.696 1.00 84.12 321 ASN A N 1
ATOM 2411 C CA . ASN A 1 321 ? -10.100 10.806 -17.813 1.00 84.12 321 ASN A CA 1
ATOM 2412 C C . ASN A 1 321 ? -9.363 10.663 -19.159 1.00 84.12 321 ASN A C 1
ATOM 2414 O O . ASN A 1 321 ? -9.878 11.035 -20.216 1.00 84.12 321 ASN A O 1
ATOM 2418 N N . LEU A 1 322 ? -8.154 10.111 -19.118 1.00 80.50 322 LEU A N 1
ATOM 2419 C CA . LEU A 1 322 ? -7.378 9.780 -20.306 1.00 80.50 322 LEU A CA 1
ATOM 2420 C C . LEU A 1 322 ? -8.084 8.690 -21.133 1.00 80.50 322 LEU A C 1
ATOM 2422 O O . LEU A 1 322 ? -8.918 7.932 -20.641 1.00 80.50 322 LEU A O 1
ATOM 2426 N N . ASN A 1 323 ? -7.744 8.610 -22.417 1.00 86.25 323 ASN A N 1
ATOM 2427 C CA . ASN A 1 323 ? -8.173 7.525 -23.300 1.00 86.25 323 ASN A CA 1
ATOM 2428 C C . ASN A 1 323 ? -6.946 6.898 -23.965 1.00 86.25 323 ASN A C 1
ATOM 2430 O O . ASN A 1 323 ? -6.787 6.928 -25.184 1.00 86.25 323 ASN A O 1
ATOM 2434 N N . MET A 1 324 ? -6.023 6.425 -23.133 1.00 78.56 324 MET A N 1
ATOM 2435 C CA . MET A 1 324 ? -4.729 5.915 -23.568 1.00 78.56 324 MET A CA 1
ATOM 2436 C C . MET A 1 324 ? -4.782 4.394 -23.695 1.00 78.56 324 MET A C 1
ATOM 2438 O O . MET A 1 324 ? -5.241 3.721 -22.779 1.00 78.56 324 MET A O 1
ATOM 2442 N N . SER A 1 325 ? -4.337 3.828 -24.817 1.00 79.12 325 SER A N 1
ATOM 2443 C CA . SER A 1 325 ? -4.296 2.365 -24.959 1.00 79.12 325 SER A CA 1
ATOM 2444 C C . SER A 1 325 ? -3.290 1.750 -23.977 1.00 79.12 325 SER A C 1
ATOM 2446 O O . SER A 1 325 ? -2.326 2.407 -23.587 1.00 79.12 325 SER A O 1
ATOM 2448 N N . LEU A 1 326 ? -3.483 0.488 -23.585 1.00 73.00 326 LEU A N 1
ATOM 2449 C CA . LEU A 1 326 ? -2.554 -0.208 -22.687 1.00 73.00 326 LEU A CA 1
ATOM 2450 C C . LEU A 1 326 ? -1.176 -0.349 -23.333 1.00 73.00 326 LEU A C 1
ATOM 2452 O O . LEU A 1 326 ? -0.189 -0.000 -22.712 1.00 73.00 326 LEU A O 1
ATOM 2456 N N . GLY A 1 327 ? -1.106 -0.679 -24.624 1.00 60.22 327 GLY A N 1
ATOM 2457 C CA . GLY A 1 327 ? 0.156 -0.636 -25.374 1.00 60.22 327 GLY A CA 1
ATOM 2458 C C . GLY A 1 327 ? 0.709 0.778 -25.624 1.00 60.22 327 GLY A C 1
ATOM 2459 O O . GLY A 1 327 ? 1.764 0.911 -26.246 1.00 60.22 327 GLY A O 1
ATOM 2460 N N . SER A 1 328 ? -0.019 1.820 -25.204 1.00 48.53 328 SER A N 1
ATOM 2461 C CA . SER A 1 328 ? 0.414 3.220 -25.169 1.00 48.53 328 SER A CA 1
ATOM 2462 C C . SER A 1 328 ? 0.846 3.679 -23.786 1.00 48.53 328 SER A C 1
ATOM 2464 O O . SER A 1 328 ? 1.279 4.831 -23.708 1.00 48.53 328 SER A O 1
ATOM 2466 N N . THR A 1 329 ? 0.766 2.831 -22.735 1.00 46.00 329 THR A N 1
ATOM 2467 C CA . THR A 1 329 ? 1.614 3.026 -21.545 1.00 46.00 329 THR A CA 1
ATOM 2468 C C . THR A 1 329 ? 2.973 3.416 -22.061 1.00 46.00 329 THR A C 1
ATOM 2470 O O . THR A 1 329 ? 3.439 2.821 -23.044 1.00 46.00 329 THR A O 1
ATOM 2473 N N . PRO A 1 330 ? 3.605 4.456 -21.506 1.00 38.91 330 PRO A N 1
ATOM 2474 C CA . PRO A 1 330 ? 5.011 4.593 -21.747 1.00 38.91 330 PRO A CA 1
ATOM 2475 C C . PRO A 1 330 ? 5.616 3.306 -21.180 1.00 38.91 330 PRO A C 1
ATOM 2477 O O . PRO A 1 330 ? 5.880 3.227 -19.989 1.00 38.91 330 PRO A O 1
ATOM 2480 N N . ASN A 1 331 ? 5.808 2.297 -22.038 1.00 42.19 331 ASN A N 1
ATOM 2481 C CA . ASN A 1 331 ? 6.992 1.463 -22.030 1.00 42.19 331 ASN A CA 1
ATOM 2482 C C . ASN A 1 331 ? 8.099 2.490 -21.937 1.00 42.19 331 ASN A C 1
ATOM 2484 O O . ASN A 1 331 ? 8.399 3.104 -22.958 1.00 42.19 331 ASN A O 1
ATOM 2488 N N . GLN A 1 332 ? 8.471 2.802 -20.698 1.00 47.69 332 GLN A N 1
ATOM 2489 C CA . GLN A 1 332 ? 9.384 3.843 -20.268 1.00 47.69 332 GLN A CA 1
ATOM 2490 C C . GLN A 1 332 ? 9.532 4.979 -21.288 1.00 47.69 332 GLN A C 1
ATOM 2492 O O . GLN A 1 332 ? 10.253 4.799 -22.266 1.00 47.69 332 GLN A O 1
ATOM 2497 N N . HIS A 1 333 ? 8.835 6.111 -21.066 1.00 47.25 333 HIS A N 1
ATOM 2498 C CA . HIS A 1 333 ? 8.826 7.316 -21.920 1.00 47.25 333 HIS A CA 1
ATOM 2499 C C . HIS A 1 333 ? 10.022 7.318 -22.877 1.00 47.25 333 HIS A C 1
ATOM 2501 O O . HIS A 1 333 ? 11.129 7.569 -22.396 1.00 47.25 333 HIS A O 1
ATOM 2507 N N . PRO A 1 334 ? 9.858 6.950 -24.170 1.00 52.94 334 PRO A N 1
ATOM 2508 C CA . PRO A 1 334 ? 10.994 6.877 -25.070 1.00 52.94 334 PRO A CA 1
ATOM 2509 C C . PRO A 1 334 ? 11.679 8.228 -25.010 1.00 52.94 334 PRO A C 1
ATOM 2511 O O . PRO A 1 334 ? 11.084 9.245 -25.377 1.00 52.94 334 PRO A O 1
ATOM 2514 N N . ILE A 1 335 ? 12.886 8.232 -24.453 1.00 55.84 335 ILE A N 1
ATOM 2515 C CA . ILE A 1 335 ? 13.631 9.449 -24.211 1.00 55.84 335 ILE A CA 1
ATOM 2516 C C . ILE A 1 335 ? 13.936 9.979 -25.603 1.00 55.84 335 ILE A C 1
ATOM 2518 O O . ILE A 1 335 ? 14.606 9.273 -26.370 1.00 55.84 335 ILE A O 1
ATOM 2522 N N . PRO A 1 336 ? 13.411 11.162 -25.983 1.00 56.47 336 PRO A N 1
ATOM 2523 C CA . PRO A 1 336 ? 13.672 11.713 -27.298 1.00 56.47 336 PRO A CA 1
ATOM 2524 C C . PRO A 1 336 ? 15.168 11.630 -27.581 1.00 56.47 336 PRO A C 1
ATOM 2526 O O . PRO A 1 336 ? 15.988 12.038 -26.765 1.00 56.47 336 PRO A O 1
ATOM 2529 N N . THR A 1 337 ? 15.572 11.100 -28.732 1.00 59.59 337 THR A N 1
ATOM 2530 C CA . THR A 1 337 ? 17.010 10.967 -29.026 1.00 59.59 337 THR A CA 1
ATOM 2531 C C . THR A 1 337 ? 17.732 12.319 -28.988 1.00 59.59 337 THR A C 1
ATOM 2533 O O . THR A 1 337 ? 18.929 12.370 -28.717 1.00 59.59 337 THR A O 1
ATOM 2536 N N . SER A 1 338 ? 16.991 13.417 -29.178 1.00 55.62 338 SER A N 1
ATOM 2537 C CA . SER A 1 338 ? 17.439 14.798 -28.995 1.00 55.62 338 SER A CA 1
ATOM 2538 C C . SER A 1 338 ? 17.717 15.213 -27.543 1.00 55.62 338 SER A C 1
ATOM 2540 O O . SER A 1 338 ? 18.474 16.159 -27.349 1.00 55.62 338 SER A O 1
ATOM 2542 N N . SER A 1 339 ? 17.113 14.568 -26.538 1.00 55.22 339 SER A N 1
ATOM 2543 C CA . SER A 1 339 ? 17.365 14.830 -25.110 1.00 55.22 339 SER A CA 1
ATOM 2544 C C . SER A 1 339 ? 18.425 13.909 -24.502 1.00 55.22 339 SER A C 1
ATOM 2546 O O . SER A 1 339 ? 18.917 14.199 -23.414 1.00 55.22 339 SER A O 1
ATOM 2548 N N . LEU A 1 340 ? 18.857 12.858 -25.213 1.00 64.12 340 LEU A N 1
ATOM 2549 C CA . LEU A 1 340 ? 19.961 12.005 -24.774 1.00 64.12 340 LEU A CA 1
ATOM 2550 C C . LEU A 1 340 ? 21.273 12.798 -24.723 1.00 64.12 340 LEU A C 1
ATOM 2552 O O . LEU A 1 340 ? 21.842 13.154 -25.761 1.00 64.12 340 LEU A O 1
ATOM 2556 N N . ALA A 1 341 ? 21.816 12.996 -23.522 1.00 74.62 341 ALA A N 1
ATOM 2557 C CA . ALA A 1 341 ? 23.124 13.618 -23.378 1.00 74.62 341 ALA A CA 1
ATOM 2558 C C . ALA A 1 341 ? 24.235 12.761 -24.023 1.00 74.62 341 ALA A C 1
ATOM 2560 O O . ALA A 1 341 ? 24.086 11.559 -24.309 1.00 74.62 341 ALA A O 1
ATOM 2561 N N . LYS A 1 342 ? 25.386 13.399 -24.272 1.00 84.19 342 LYS A N 1
ATOM 2562 C CA . LYS A 1 342 ? 26.595 12.686 -24.698 1.00 84.19 342 LYS A CA 1
ATOM 2563 C C . LYS A 1 342 ? 27.065 11.801 -23.538 1.00 84.19 342 LYS A C 1
ATOM 2565 O O . LYS A 1 342 ? 27.322 12.351 -22.470 1.00 84.19 342 LYS A O 1
ATOM 2570 N N . PRO A 1 343 ? 27.174 10.474 -23.731 1.00 89.50 343 PRO A N 1
ATOM 2571 C CA . PRO A 1 343 ? 27.612 9.595 -22.666 1.00 89.50 343 PRO A CA 1
ATOM 2572 C C . PRO A 1 343 ? 29.097 9.809 -22.385 1.00 89.50 343 PRO A C 1
ATOM 2574 O O . PRO A 1 343 ? 29.897 10.022 -23.300 1.00 89.50 343 PRO A O 1
ATOM 2577 N N . VAL A 1 344 ? 29.438 9.713 -21.114 1.00 92.44 344 VAL A N 1
ATOM 2578 C CA . VAL A 1 344 ? 30.790 9.745 -20.584 1.00 92.44 344 VAL A CA 1
ATOM 2579 C C . VAL A 1 344 ? 31.417 8.356 -20.711 1.00 92.44 344 VAL A C 1
ATOM 2581 O O . VAL A 1 344 ? 30.721 7.337 -20.693 1.00 92.44 344 VAL A O 1
ATOM 2584 N N . ASP A 1 345 ? 32.730 8.323 -20.926 1.00 94.38 345 ASP A N 1
ATOM 2585 C CA . ASP A 1 345 ? 33.488 7.080 -21.051 1.00 94.38 345 ASP A CA 1
ATOM 2586 C C . ASP A 1 345 ? 33.518 6.293 -19.734 1.00 94.38 345 ASP A C 1
ATOM 2588 O O . ASP A 1 345 ? 33.386 6.854 -18.646 1.00 94.38 345 ASP A O 1
ATOM 2592 N N . LEU A 1 346 ? 33.720 4.977 -19.839 1.00 94.62 346 LEU A N 1
ATOM 2593 C CA . LEU A 1 346 ? 33.979 4.135 -18.672 1.00 94.62 346 LEU A CA 1
ATOM 2594 C C . LEU A 1 346 ? 35.217 4.641 -17.919 1.00 94.62 346 LEU A C 1
ATOM 2596 O O . LEU A 1 346 ? 36.163 5.138 -18.530 1.00 94.62 346 LEU A O 1
ATOM 2600 N N . ASN A 1 347 ? 35.230 4.462 -16.599 1.00 94.94 347 ASN A N 1
ATOM 2601 C CA . ASN A 1 347 ? 36.287 4.916 -15.689 1.00 94.94 347 ASN A CA 1
ATOM 2602 C C . ASN A 1 347 ? 36.485 6.442 -15.649 1.00 94.94 347 ASN A C 1
ATOM 2604 O O . ASN A 1 347 ? 37.501 6.922 -15.146 1.00 94.94 347 ASN A O 1
ATOM 2608 N N . VAL A 1 348 ? 35.523 7.217 -16.159 1.00 96.12 348 VAL A N 1
ATOM 2609 C CA . VAL A 1 348 ? 35.503 8.672 -16.014 1.00 96.12 348 VAL A CA 1
ATOM 2610 C C . VAL A 1 348 ? 34.408 9.059 -15.029 1.00 96.12 348 VAL A C 1
ATOM 2612 O O . VAL A 1 348 ? 33.223 8.833 -15.263 1.00 96.12 348 VAL A O 1
ATOM 2615 N N . SER A 1 349 ? 34.836 9.670 -13.930 1.00 94.44 349 SER A N 1
ATOM 2616 C CA . SER A 1 349 ? 33.961 10.143 -12.867 1.00 94.44 349 SER A CA 1
ATOM 2617 C C . SER A 1 349 ? 33.157 11.374 -13.287 1.00 94.44 349 SER A C 1
ATOM 2619 O O . SER A 1 349 ? 33.673 12.254 -13.985 1.00 94.44 349 SER A O 1
ATOM 2621 N N . GLN A 1 350 ? 31.893 11.441 -12.869 1.00 94.88 350 GLN A N 1
ATOM 2622 C CA . GLN A 1 350 ? 31.008 12.587 -13.065 1.00 94.88 350 GLN A CA 1
ATOM 2623 C C . GLN A 1 350 ? 30.344 13.001 -11.761 1.00 94.88 350 GLN A C 1
ATOM 2625 O O . GLN A 1 350 ? 29.886 12.163 -10.989 1.00 94.88 350 GLN A O 1
ATOM 2630 N N . THR A 1 351 ? 30.236 14.311 -11.556 1.00 93.31 351 THR A N 1
ATOM 2631 C CA . THR A 1 351 ? 29.547 14.891 -10.404 1.00 93.31 351 THR A CA 1
ATOM 2632 C C . THR A 1 351 ? 28.190 15.439 -10.818 1.00 93.31 351 THR A C 1
ATOM 2634 O O . THR A 1 351 ? 28.080 16.123 -11.836 1.00 93.31 351 THR A O 1
ATOM 2637 N N . LEU A 1 352 ? 27.167 15.170 -10.011 1.00 89.25 352 LEU A N 1
ATOM 2638 C CA . LEU A 1 352 ? 25.812 15.678 -10.198 1.00 89.25 352 LEU A CA 1
ATOM 2639 C C . LEU A 1 352 ? 25.288 16.266 -8.888 1.00 89.25 352 LEU A C 1
ATOM 2641 O O . LEU A 1 352 ? 25.424 15.658 -7.829 1.00 89.25 352 LEU A O 1
ATOM 2645 N N . GLU A 1 353 ? 24.645 17.426 -8.997 1.00 87.94 353 GLU A N 1
ATOM 2646 C CA . GLU A 1 353 ? 23.775 17.988 -7.965 1.00 87.94 353 GLU A CA 1
ATOM 2647 C C . GLU A 1 353 ? 22.341 17.550 -8.264 1.00 87.94 353 GLU A C 1
ATOM 2649 O O . GLU A 1 353 ? 21.767 17.921 -9.293 1.00 87.94 353 GLU A O 1
ATOM 2654 N N . VAL A 1 354 ? 21.761 16.753 -7.376 1.00 77.12 354 VAL A N 1
ATOM 2655 C CA . VAL A 1 354 ? 20.378 16.299 -7.481 1.00 77.12 354 VAL A CA 1
ATOM 2656 C C . VAL A 1 354 ? 19.538 17.154 -6.552 1.00 77.12 354 VAL A C 1
ATOM 2658 O O . VAL A 1 354 ? 19.668 17.073 -5.334 1.00 77.12 354 VAL A O 1
ATOM 2661 N N . ASN A 1 355 ? 18.662 17.974 -7.132 1.00 68.62 355 ASN A N 1
ATOM 2662 C CA . ASN A 1 355 ? 17.686 18.766 -6.389 1.00 68.62 355 ASN A CA 1
ATOM 2663 C C . ASN A 1 355 ? 16.319 18.081 -6.474 1.00 68.62 355 ASN A C 1
ATOM 2665 O O . ASN A 1 355 ? 15.536 18.343 -7.388 1.00 68.62 355 ASN A O 1
ATOM 2669 N N . GLY A 1 356 ? 16.071 17.149 -5.553 1.00 50.88 356 GLY A N 1
ATOM 2670 C CA . GLY A 1 356 ? 14.811 16.420 -5.451 1.00 50.88 356 GLY A CA 1
ATOM 2671 C C . GLY A 1 356 ? 13.818 17.093 -4.501 1.00 50.88 356 GLY A C 1
ATOM 2672 O O . GLY A 1 356 ? 14.188 17.881 -3.638 1.00 50.88 356 GLY A O 1
ATOM 2673 N N . PHE A 1 357 ? 12.539 16.728 -4.613 1.00 35.19 357 PHE A N 1
ATOM 2674 C CA . PHE A 1 357 ? 11.462 17.263 -3.766 1.00 35.19 357 PHE A CA 1
ATOM 2675 C C . PHE A 1 357 ? 11.663 17.006 -2.254 1.00 35.19 357 PHE A C 1
ATOM 2677 O O . PHE A 1 357 ? 11.154 17.777 -1.449 1.00 35.19 357 PHE A O 1
ATOM 2684 N N . ASP A 1 358 ? 12.410 15.961 -1.867 1.00 37.53 358 ASP A N 1
ATOM 2685 C CA . ASP A 1 358 ? 12.599 15.558 -0.458 1.00 37.53 358 ASP A CA 1
ATOM 2686 C C . ASP A 1 358 ? 14.077 15.409 -0.025 1.00 37.53 358 ASP A C 1
ATOM 2688 O O . ASP A 1 358 ? 14.385 15.163 1.141 1.00 37.53 358 ASP A O 1
ATOM 2692 N N . SER A 1 359 ? 15.039 15.559 -0.934 1.00 47.91 359 SER A N 1
ATOM 2693 C CA . SER A 1 359 ? 16.461 15.628 -0.579 1.00 47.91 359 SER A CA 1
ATOM 2694 C C . SER A 1 359 ? 17.258 16.238 -1.715 1.00 47.91 359 SER A C 1
ATOM 2696 O O . SER A 1 359 ? 17.199 15.755 -2.846 1.00 47.91 359 SER A O 1
ATOM 2698 N N . ASN A 1 360 ? 18.037 17.260 -1.378 1.00 76.81 360 ASN A N 1
ATOM 2699 C CA . ASN A 1 360 ? 19.090 17.763 -2.244 1.00 76.81 360 ASN A CA 1
ATOM 2700 C C . ASN A 1 360 ? 20.372 17.032 -1.866 1.00 76.81 360 ASN A C 1
ATOM 2702 O O . ASN A 1 360 ? 20.672 16.949 -0.679 1.00 76.81 360 ASN A O 1
ATOM 2706 N N . TYR A 1 361 ? 21.110 16.488 -2.818 1.00 86.06 361 TYR A N 1
ATOM 2707 C CA . TYR A 1 361 ? 22.387 15.845 -2.532 1.00 86.06 361 TYR A CA 1
ATOM 2708 C C . TYR A 1 361 ? 23.321 15.979 -3.723 1.00 86.06 361 TYR A C 1
ATOM 2710 O O . TYR A 1 361 ? 22.880 16.168 -4.857 1.00 86.06 361 TYR A O 1
ATOM 2718 N N . SER A 1 362 ? 24.612 15.846 -3.454 1.00 91.56 362 SER A N 1
ATOM 2719 C CA . SER A 1 362 ? 25.627 15.815 -4.492 1.00 91.56 362 SER A CA 1
ATOM 2720 C C . SER A 1 362 ? 26.385 14.509 -4.442 1.00 91.56 362 SER A C 1
ATOM 2722 O O . SER A 1 362 ? 26.707 13.991 -3.369 1.00 91.56 362 SER A O 1
ATOM 2724 N N . ALA A 1 363 ? 26.630 13.946 -5.616 1.00 93.38 363 ALA A N 1
ATOM 2725 C CA . ALA A 1 363 ? 27.264 12.650 -5.747 1.00 93.38 363 ALA A CA 1
ATOM 2726 C C . ALA A 1 363 ? 28.268 12.639 -6.889 1.00 93.38 363 ALA A C 1
ATOM 2728 O O . ALA A 1 363 ? 28.118 13.343 -7.888 1.00 93.38 363 ALA A O 1
ATOM 2729 N N . GLU A 1 364 ? 29.280 11.808 -6.715 1.00 96.38 364 GLU A N 1
ATOM 2730 C CA . GLU A 1 364 ? 30.259 11.438 -7.714 1.00 96.38 364 GLU A CA 1
ATOM 2731 C C . GLU A 1 364 ? 29.978 9.994 -8.151 1.00 96.38 364 GLU A C 1
ATOM 2733 O O . GLU A 1 364 ? 29.869 9.103 -7.310 1.00 96.38 364 GLU A O 1
ATOM 2738 N N . VAL A 1 365 ? 29.822 9.767 -9.456 1.00 96.50 365 VAL A N 1
ATOM 2739 C CA . VAL A 1 365 ? 29.432 8.470 -10.024 1.00 96.50 365 VAL A CA 1
ATOM 2740 C C . VAL A 1 365 ? 30.378 8.096 -11.155 1.00 96.50 365 VAL A C 1
ATOM 2742 O O . VAL A 1 365 ? 30.703 8.927 -12.005 1.00 96.50 365 VAL A O 1
ATOM 2745 N N . THR A 1 366 ? 30.793 6.833 -11.187 1.00 97.00 366 THR A N 1
ATOM 2746 C CA . THR A 1 366 ? 31.622 6.257 -12.251 1.00 97.00 366 THR A CA 1
ATOM 2747 C C . THR A 1 366 ? 31.075 4.891 -12.652 1.00 97.00 366 THR A C 1
ATOM 2749 O O . THR A 1 366 ? 30.735 4.087 -11.790 1.00 97.00 366 THR A O 1
ATOM 2752 N N . VAL A 1 367 ? 31.039 4.597 -13.954 1.00 97.50 367 VAL A N 1
ATOM 2753 C CA . VAL A 1 367 ? 30.878 3.221 -14.453 1.00 97.50 367 VAL A CA 1
ATOM 2754 C C . VAL A 1 367 ? 32.268 2.671 -14.748 1.00 97.50 367 VAL A C 1
ATOM 2756 O O . VAL A 1 367 ? 32.934 3.134 -15.672 1.00 97.50 367 VAL A O 1
ATOM 2759 N N . GLU A 1 368 ? 32.734 1.720 -13.947 1.00 97.06 368 GLU A N 1
ATOM 2760 C CA . GLU A 1 368 ? 34.098 1.180 -14.023 1.00 97.06 368 GLU A CA 1
ATOM 2761 C C . GLU A 1 368 ? 34.220 0.102 -15.104 1.00 97.06 368 GLU A C 1
ATOM 2763 O O . GLU A 1 368 ? 35.192 0.045 -15.864 1.00 97.06 368 GLU A O 1
ATOM 2768 N N . GLN A 1 369 ? 33.207 -0.759 -15.186 1.00 97.06 369 GLN A N 1
ATOM 2769 C CA . GLN A 1 369 ? 33.235 -1.945 -16.028 1.00 97.06 369 GLN A CA 1
ATOM 2770 C C . GLN A 1 369 ? 31.843 -2.285 -16.545 1.00 97.06 369 GLN A C 1
ATOM 2772 O O . GLN A 1 369 ? 30.857 -2.115 -15.836 1.00 97.06 369 GLN A O 1
ATOM 2777 N N . VAL A 1 370 ? 31.777 -2.818 -17.767 1.00 97.44 370 VAL A N 1
ATOM 2778 C CA . VAL A 1 370 ? 30.551 -3.369 -18.351 1.00 97.44 370 VAL A CA 1
ATOM 2779 C C . VAL A 1 370 ? 30.829 -4.763 -18.904 1.00 97.44 370 VAL A C 1
ATOM 2781 O O . VAL A 1 370 ? 31.838 -4.983 -19.574 1.00 97.44 370 VAL A O 1
ATOM 2784 N N . ILE A 1 371 ? 29.949 -5.715 -18.602 1.00 97.31 371 ILE A N 1
ATOM 2785 C CA . ILE A 1 371 ? 30.027 -7.114 -19.036 1.00 97.31 371 ILE A CA 1
ATOM 2786 C C . ILE A 1 371 ? 28.673 -7.496 -19.627 1.00 97.31 371 ILE A C 1
ATOM 2788 O O . ILE A 1 371 ? 27.645 -7.182 -19.044 1.00 97.31 371 ILE A O 1
ATOM 2792 N N . ARG A 1 372 ? 28.644 -8.194 -20.765 1.00 95.44 372 ARG A N 1
ATOM 2793 C CA . ARG A 1 372 ? 27.392 -8.593 -21.431 1.00 95.44 372 ARG A CA 1
ATOM 2794 C C . ARG A 1 372 ? 27.395 -10.051 -21.885 1.00 95.44 372 ARG A C 1
ATOM 2796 O O . ARG A 1 372 ? 28.447 -10.691 -21.952 1.00 95.44 372 ARG A O 1
ATOM 2803 N N . GLY A 1 373 ? 26.214 -10.572 -22.202 1.00 94.88 373 GLY A N 1
ATOM 2804 C CA . GLY A 1 373 ? 26.042 -11.881 -22.833 1.00 94.88 373 GLY A CA 1
ATOM 2805 C C . GLY A 1 373 ? 26.413 -13.058 -21.927 1.00 94.88 373 GLY A C 1
ATOM 2806 O O . GLY A 1 373 ? 26.095 -13.079 -20.740 1.00 94.88 373 GLY A O 1
ATOM 2807 N N . ALA A 1 374 ? 27.092 -14.068 -22.477 1.00 95.44 374 ALA A N 1
ATOM 2808 C CA . ALA A 1 374 ? 27.381 -15.320 -21.765 1.00 95.44 374 ALA A CA 1
ATOM 2809 C C . ALA A 1 374 ? 28.206 -15.124 -20.477 1.00 95.44 374 ALA A C 1
ATOM 2811 O O . ALA A 1 374 ? 27.991 -15.826 -19.486 1.00 95.44 374 ALA A O 1
ATOM 2812 N N . GLN A 1 375 ? 29.127 -14.155 -20.472 1.00 96.69 375 GLN A N 1
ATOM 2813 C CA . GLN A 1 375 ? 29.919 -13.842 -19.284 1.00 96.69 375 GLN A CA 1
ATOM 2814 C C . GLN A 1 375 ? 29.047 -13.210 -18.192 1.00 96.69 375 GLN A C 1
ATOM 2816 O O . GLN A 1 375 ? 29.130 -13.621 -17.037 1.00 96.69 375 GLN A O 1
ATOM 2821 N N . ALA A 1 376 ? 28.171 -12.277 -18.571 1.00 96.25 376 ALA A N 1
ATOM 2822 C CA . ALA A 1 376 ? 27.202 -11.666 -17.667 1.00 96.25 376 ALA A CA 1
ATOM 2823 C C . ALA A 1 376 ? 26.258 -12.714 -17.061 1.00 96.25 376 ALA A C 1
ATOM 2825 O O . ALA A 1 376 ? 26.100 -12.777 -15.845 1.00 96.25 376 ALA A O 1
ATOM 2826 N N . LEU A 1 377 ? 25.719 -13.609 -17.894 1.00 94.75 377 LEU A N 1
ATOM 2827 C CA . LEU A 1 377 ? 24.892 -14.729 -17.443 1.00 94.75 377 LEU A CA 1
ATOM 2828 C C . LEU A 1 377 ? 25.618 -15.622 -16.435 1.00 94.75 377 LEU A C 1
ATOM 2830 O O . LEU A 1 377 ? 25.041 -15.996 -15.418 1.00 94.75 377 LEU A O 1
ATOM 2834 N N . THR A 1 378 ? 26.883 -15.947 -16.698 1.00 96.81 378 THR A N 1
ATOM 2835 C CA . THR A 1 378 ? 27.685 -16.765 -15.778 1.00 96.81 378 THR A CA 1
ATOM 2836 C C . THR A 1 378 ? 27.829 -16.077 -14.423 1.00 96.81 378 THR A C 1
ATOM 2838 O O . THR A 1 378 ? 27.669 -16.719 -13.391 1.00 96.81 378 THR A O 1
ATOM 2841 N N . MET A 1 379 ? 28.087 -14.768 -14.410 1.00 96.75 379 MET A N 1
ATOM 2842 C CA . MET A 1 379 ? 28.210 -14.007 -13.165 1.00 96.75 379 MET A CA 1
ATOM 2843 C C . MET A 1 379 ? 26.898 -13.964 -12.381 1.00 96.75 379 MET A C 1
ATOM 2845 O O . MET A 1 379 ? 26.911 -14.252 -11.189 1.00 96.75 379 MET A O 1
ATOM 2849 N N . VAL A 1 380 ? 25.773 -13.692 -13.047 1.00 93.44 380 VAL A N 1
ATOM 2850 C CA . VAL A 1 380 ? 24.440 -13.662 -12.418 1.00 93.44 380 VAL A CA 1
ATOM 2851 C C . VAL A 1 380 ? 24.068 -15.027 -11.839 1.00 93.44 380 VAL A C 1
ATOM 2853 O O . VAL A 1 380 ? 23.579 -15.104 -10.717 1.00 93.44 380 VAL A O 1
ATOM 2856 N N . LYS A 1 381 ? 24.343 -16.126 -12.554 1.00 92.62 381 LYS A N 1
ATOM 2857 C CA . LYS A 1 381 ? 24.066 -17.483 -12.051 1.00 92.62 381 LYS A CA 1
ATOM 2858 C C . LYS A 1 381 ? 24.999 -17.908 -10.918 1.00 92.62 381 LYS A C 1
ATOM 2860 O O . LYS A 1 381 ? 24.572 -18.674 -10.064 1.00 92.62 381 LYS A O 1
ATOM 2865 N N . ASN A 1 382 ? 26.238 -17.417 -10.896 1.00 94.56 382 ASN A N 1
ATOM 2866 C CA . ASN A 1 382 ? 27.165 -17.665 -9.790 1.00 94.56 382 ASN A CA 1
ATOM 2867 C C . ASN A 1 382 ? 26.791 -16.877 -8.528 1.00 94.56 382 ASN A C 1
ATOM 2869 O O . ASN A 1 382 ? 27.050 -17.360 -7.431 1.00 94.56 382 ASN A O 1
ATOM 2873 N N . ALA A 1 383 ? 26.210 -15.682 -8.681 1.00 89.31 383 ALA A N 1
ATOM 2874 C CA . ALA A 1 383 ? 25.714 -14.885 -7.562 1.00 89.31 383 ALA A CA 1
ATOM 2875 C C . ALA A 1 383 ? 24.567 -15.603 -6.840 1.00 89.31 383 ALA A C 1
ATOM 2877 O O . ALA A 1 383 ? 24.566 -15.724 -5.617 1.00 89.31 383 ALA A O 1
ATOM 2878 N N . ASN A 1 384 ? 23.622 -16.150 -7.610 1.00 87.62 384 ASN A N 1
ATOM 2879 C CA . ASN A 1 384 ? 22.570 -17.011 -7.095 1.00 87.62 384 ASN A CA 1
ATOM 2880 C C . ASN A 1 384 ? 22.099 -17.981 -8.186 1.00 87.62 384 ASN A C 1
ATOM 2882 O O . ASN A 1 384 ? 21.595 -17.574 -9.234 1.00 87.62 384 ASN A O 1
ATOM 2886 N N . GLU A 1 385 ? 22.201 -19.286 -7.926 1.00 87.75 385 GLU A N 1
ATOM 2887 C CA . GLU A 1 385 ? 21.756 -20.314 -8.873 1.00 87.75 385 GLU A CA 1
ATOM 2888 C C . GLU A 1 385 ? 20.246 -20.247 -9.159 1.00 87.75 385 GLU A C 1
ATOM 2890 O O . GLU A 1 385 ? 19.805 -20.737 -10.200 1.00 87.75 385 GLU A O 1
ATOM 2895 N N . SER A 1 386 ? 19.457 -19.613 -8.286 1.00 85.38 386 SER A N 1
ATOM 2896 C CA . SER A 1 386 ? 18.014 -19.398 -8.467 1.00 85.38 386 SER A CA 1
ATOM 2897 C C . SER A 1 386 ? 17.683 -18.227 -9.393 1.00 85.38 386 SER A C 1
ATOM 2899 O O . SER A 1 386 ? 16.539 -18.137 -9.832 1.00 85.38 386 SER A O 1
ATOM 2901 N N . ASN A 1 387 ? 18.661 -17.374 -9.730 1.00 82.69 387 ASN A N 1
ATOM 2902 C CA . ASN A 1 387 ? 18.452 -16.280 -10.675 1.00 82.69 387 ASN A CA 1
ATOM 2903 C C . ASN A 1 387 ? 17.966 -16.816 -12.030 1.00 82.69 387 ASN A C 1
ATOM 2905 O O . ASN A 1 387 ? 18.395 -17.887 -12.504 1.00 82.69 387 ASN A O 1
ATOM 2909 N N . THR A 1 388 ? 17.059 -16.077 -12.661 1.00 84.31 388 THR A N 1
ATOM 2910 C CA . THR A 1 388 ? 16.376 -16.520 -13.874 1.00 84.31 388 THR A CA 1
ATOM 2911 C C . THR A 1 388 ? 17.264 -16.373 -15.112 1.00 84.31 388 THR A C 1
ATOM 2913 O O . THR A 1 388 ? 18.328 -15.746 -15.093 1.00 84.31 388 THR A O 1
ATOM 2916 N N . LEU A 1 389 ? 16.884 -17.026 -16.213 1.00 85.69 389 LEU A N 1
ATOM 2917 C CA . LEU A 1 389 ? 17.517 -16.771 -17.508 1.00 85.69 389 LEU A CA 1
ATOM 2918 C C . LEU A 1 389 ? 16.939 -15.481 -18.111 1.00 85.69 389 LEU A C 1
ATOM 2920 O O . LEU A 1 389 ? 15.759 -15.205 -17.895 1.00 85.69 389 LEU A O 1
ATOM 2924 N N . PRO A 1 390 ? 17.707 -14.742 -18.935 1.00 80.50 390 PRO A N 1
ATOM 2925 C CA . PRO A 1 390 ? 17.170 -13.606 -19.669 1.00 80.50 390 PRO A CA 1
ATOM 2926 C C . PRO A 1 390 ? 15.921 -14.002 -20.454 1.00 80.50 390 PRO A C 1
ATOM 2928 O O . PRO A 1 390 ? 15.880 -15.070 -21.075 1.00 80.50 390 PRO A O 1
ATOM 2931 N N . LYS A 1 391 ? 14.918 -13.120 -20.473 1.00 78.94 391 LYS A N 1
ATOM 2932 C CA . LYS A 1 391 ? 13.735 -13.311 -21.319 1.00 78.94 391 LYS A CA 1
ATOM 2933 C C . LYS A 1 391 ? 14.138 -13.515 -22.784 1.00 78.94 391 LYS A C 1
ATOM 2935 O O . LYS A 1 391 ? 15.147 -12.980 -23.248 1.00 78.94 391 LYS A O 1
ATOM 2940 N N . SER A 1 392 ? 13.323 -14.266 -23.525 1.00 81.75 392 SER A N 1
ATOM 2941 C CA . SER A 1 392 ? 13.583 -14.561 -24.939 1.00 81.75 392 SER A CA 1
ATOM 2942 C C . SER A 1 392 ? 13.880 -13.283 -25.737 1.00 81.75 392 SER A C 1
ATOM 2944 O O . SER A 1 392 ? 13.136 -12.305 -25.658 1.00 81.75 392 SER A O 1
ATOM 2946 N N . GLY A 1 393 ? 14.986 -13.281 -26.487 1.00 83.75 393 GLY A N 1
ATOM 2947 C CA . GLY A 1 393 ? 15.441 -12.126 -27.272 1.00 83.75 393 GLY A CA 1
ATOM 2948 C C . GLY A 1 393 ? 16.251 -11.076 -26.500 1.00 83.75 393 GLY A C 1
ATOM 2949 O O . GLY A 1 393 ? 16.567 -10.033 -27.071 1.00 83.75 393 GLY A O 1
ATOM 2950 N N . TYR A 1 394 ? 16.598 -11.335 -25.238 1.00 90.19 394 TYR A N 1
ATOM 2951 C CA . TYR A 1 394 ? 17.423 -10.460 -24.405 1.00 90.19 394 TYR A CA 1
ATOM 2952 C C . TYR A 1 394 ? 18.641 -11.207 -23.849 1.00 90.19 394 TYR A C 1
ATOM 2954 O O . TYR A 1 394 ? 18.690 -12.436 -23.827 1.00 90.19 394 TYR A O 1
ATOM 2962 N N . GLU A 1 395 ? 19.628 -10.450 -23.387 1.00 93.75 395 GLU A N 1
ATOM 2963 C CA . GLU A 1 395 ? 20.775 -10.932 -22.624 1.00 93.75 395 GLU A CA 1
ATOM 2964 C C . GLU A 1 395 ? 21.006 -10.051 -21.393 1.00 93.75 395 GLU A C 1
ATOM 2966 O O . GLU A 1 395 ? 20.531 -8.914 -21.340 1.00 93.75 395 GLU A O 1
ATOM 2971 N N . TYR A 1 396 ? 21.750 -10.567 -20.413 1.00 94.81 396 TYR A N 1
ATOM 2972 C CA . TYR A 1 396 ? 22.190 -9.755 -19.284 1.00 94.81 396 TYR A CA 1
ATOM 2973 C C . TYR A 1 396 ? 23.310 -8.797 -19.692 1.00 94.81 396 TYR A C 1
ATOM 2975 O O . TYR A 1 396 ? 24.229 -9.167 -20.433 1.00 94.81 396 TYR A O 1
ATOM 2983 N N . LEU A 1 397 ? 23.249 -7.585 -19.148 1.00 95.81 397 LEU A N 1
ATOM 2984 C CA . LEU A 1 397 ? 24.314 -6.592 -19.143 1.00 95.81 397 LEU A CA 1
ATOM 2985 C C . LEU A 1 397 ? 24.543 -6.156 -17.700 1.00 95.81 397 LEU A C 1
ATOM 2987 O O . LEU A 1 397 ? 23.624 -5.684 -17.041 1.00 95.81 397 LEU A O 1
ATOM 2991 N N . LEU A 1 398 ? 25.770 -6.316 -17.220 1.00 95.88 398 LEU A N 1
ATOM 2992 C CA . LEU A 1 398 ? 26.192 -5.907 -15.893 1.00 95.88 398 LEU A CA 1
ATOM 2993 C C . LEU A 1 398 ? 27.064 -4.672 -15.996 1.00 95.88 398 LEU A C 1
ATOM 2995 O O . LEU A 1 398 ? 27.963 -4.621 -16.837 1.00 95.88 398 LEU A O 1
ATOM 2999 N N . ALA A 1 399 ? 26.834 -3.716 -15.107 1.00 96.25 399 ALA A N 1
ATOM 3000 C CA . ALA A 1 399 ? 27.667 -2.536 -14.961 1.00 96.25 399 ALA A CA 1
ATOM 3001 C C . ALA A 1 399 ? 28.198 -2.453 -13.532 1.00 96.25 399 ALA A C 1
ATOM 3003 O O . ALA A 1 399 ? 27.414 -2.482 -12.588 1.00 96.25 399 ALA A O 1
ATOM 3004 N N . LYS A 1 400 ? 29.518 -2.348 -13.375 1.00 97.25 400 LYS A N 1
ATOM 3005 C CA . LYS A 1 400 ? 30.137 -2.080 -12.079 1.00 97.25 400 LYS A CA 1
ATOM 3006 C C . LYS A 1 400 ? 30.162 -0.577 -11.857 1.00 97.25 400 LYS A C 1
ATOM 3008 O O . LYS A 1 400 ? 30.789 0.157 -12.624 1.00 97.25 400 LYS A O 1
ATOM 3013 N N . ILE A 1 401 ? 29.456 -0.137 -10.832 1.00 97.12 401 ILE A N 1
ATOM 3014 C CA . ILE A 1 401 ? 29.271 1.261 -10.477 1.00 97.12 401 ILE A CA 1
ATOM 3015 C C . ILE A 1 401 ? 30.125 1.574 -9.258 1.00 97.12 401 ILE A C 1
ATOM 3017 O O . ILE A 1 401 ? 30.123 0.817 -8.293 1.00 97.12 401 ILE A O 1
ATOM 3021 N N . ASN A 1 402 ? 30.802 2.716 -9.286 1.00 96.94 402 ASN A N 1
ATOM 3022 C CA . ASN A 1 402 ? 31.368 3.355 -8.108 1.00 96.94 402 ASN A CA 1
ATOM 3023 C C . ASN A 1 402 ? 30.568 4.619 -7.812 1.00 96.94 402 ASN A C 1
ATOM 3025 O O . ASN A 1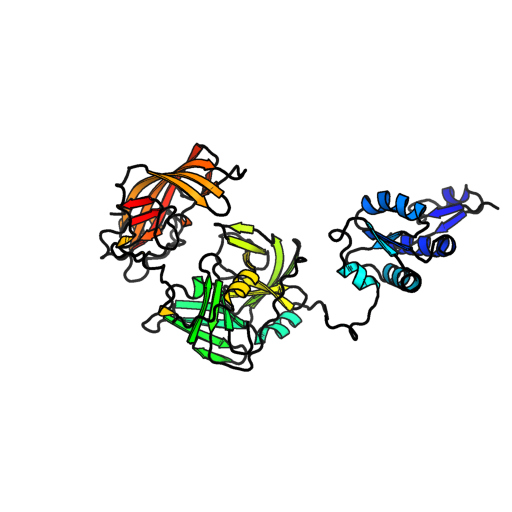 402 ? 30.386 5.467 -8.692 1.00 96.94 402 ASN A O 1
ATOM 3029 N N . PHE A 1 403 ? 30.084 4.733 -6.585 1.00 95.94 403 PHE A N 1
ATOM 3030 C CA . PHE A 1 403 ? 29.275 5.849 -6.141 1.00 95.94 403 PHE A CA 1
ATOM 3031 C C . PHE A 1 403 ? 29.845 6.431 -4.860 1.00 95.94 403 PHE A C 1
ATOM 3033 O O . PHE A 1 403 ? 30.062 5.721 -3.878 1.00 95.94 403 PHE A O 1
ATOM 3040 N N . LYS A 1 404 ? 30.020 7.749 -4.834 1.00 96.19 404 LYS A N 1
ATOM 3041 C CA . LYS A 1 404 ? 30.465 8.485 -3.659 1.00 96.19 404 LYS A CA 1
ATOM 3042 C C . LYS A 1 404 ? 29.535 9.647 -3.377 1.00 96.19 404 LYS A C 1
ATOM 3044 O O . LYS A 1 404 ? 29.365 10.556 -4.186 1.00 96.19 404 LYS A O 1
ATOM 3049 N N . LEU A 1 405 ? 28.991 9.652 -2.171 1.00 93.62 405 LEU A N 1
ATOM 3050 C CA . LEU A 1 405 ? 28.145 10.726 -1.694 1.00 93.62 405 LEU A CA 1
ATOM 3051 C C . LEU A 1 405 ? 29.012 11.896 -1.220 1.00 93.62 405 LEU A C 1
ATOM 3053 O O . LEU A 1 405 ? 29.790 11.757 -0.276 1.00 93.62 405 LEU A O 1
ATOM 3057 N N . LEU A 1 406 ? 28.880 13.060 -1.849 1.00 94.12 406 LEU A N 1
ATOM 3058 C CA . LEU A 1 406 ? 29.674 14.246 -1.526 1.00 9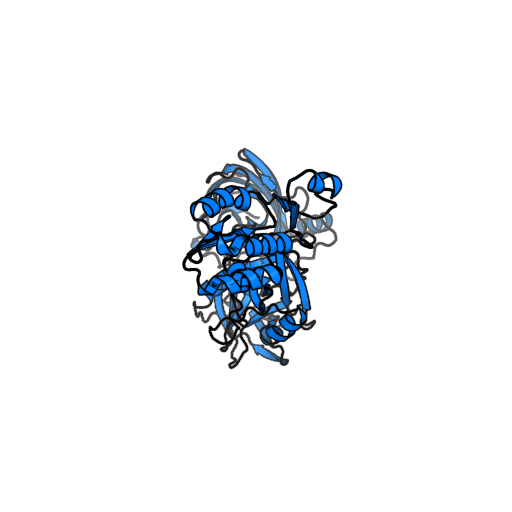4.12 406 LEU A CA 1
ATOM 3059 C C . LEU A 1 406 ? 28.994 15.113 -0.463 1.00 94.12 406 LEU A C 1
ATOM 3061 O O . LEU A 1 406 ? 29.656 15.562 0.477 1.00 94.12 406 LEU A O 1
ATOM 3065 N N . ASP A 1 407 ? 27.681 15.315 -0.577 1.00 91.44 407 ASP A N 1
ATOM 3066 C CA . ASP A 1 407 ? 26.886 16.067 0.393 1.00 91.44 407 ASP A CA 1
ATOM 3067 C C . ASP A 1 407 ? 25.436 15.575 0.470 1.00 91.44 407 ASP A C 1
ATOM 3069 O O . ASP A 1 407 ? 24.902 15.057 -0.505 1.00 91.44 407 ASP A O 1
ATOM 3073 N N . ILE A 1 408 ? 24.799 15.770 1.629 1.00 83.00 408 ILE A N 1
ATOM 3074 C CA . ILE A 1 408 ? 23.362 15.546 1.849 1.00 83.00 408 ILE A CA 1
ATOM 3075 C C . ILE A 1 408 ? 22.762 16.832 2.428 1.00 83.00 408 ILE A C 1
ATOM 3077 O O . ILE A 1 408 ? 23.159 17.299 3.495 1.00 83.00 408 ILE A O 1
ATOM 3081 N N . GLY A 1 409 ? 21.764 17.381 1.746 1.00 73.50 409 GLY A N 1
ATOM 3082 C CA . GLY A 1 409 ? 20.969 18.532 2.161 1.00 73.50 409 GLY A CA 1
ATOM 3083 C C . GLY A 1 409 ? 19.682 18.157 2.908 1.00 73.50 409 GLY A C 1
ATOM 3084 O O . GLY A 1 409 ? 19.333 16.991 3.084 1.00 73.50 409 GLY A O 1
ATOM 3085 N N . GLY A 1 410 ? 18.947 19.177 3.365 1.00 63.84 410 GLY A N 1
ATOM 3086 C CA . GLY A 1 410 ? 17.620 19.000 3.978 1.00 63.84 410 GLY A CA 1
ATOM 3087 C C . GLY A 1 410 ? 17.618 18.421 5.401 1.00 63.84 410 GLY A C 1
ATOM 3088 O O . GLY A 1 410 ? 16.595 17.916 5.846 1.00 63.84 410 GLY A O 1
ATOM 3089 N N . GLY A 1 411 ? 18.746 18.467 6.122 1.00 60.78 411 GLY A N 1
ATOM 3090 C CA . GLY A 1 411 ? 18.847 17.963 7.501 1.00 60.78 411 GLY A CA 1
ATOM 3091 C C . GLY A 1 411 ? 18.928 16.435 7.626 1.00 60.78 411 GLY A C 1
ATOM 3092 O O . GLY A 1 411 ? 18.885 15.914 8.739 1.00 60.78 411 GLY A O 1
ATOM 3093 N N . LYS A 1 412 ? 19.063 15.714 6.506 1.00 65.00 412 LYS A N 1
ATOM 3094 C CA . LYS A 1 412 ? 19.266 14.261 6.476 1.00 65.00 412 LYS A CA 1
ATOM 3095 C C . LYS A 1 412 ? 20.737 13.920 6.746 1.00 65.00 412 LYS A C 1
ATOM 3097 O O . LYS A 1 412 ? 21.641 14.650 6.353 1.00 65.00 412 LYS A O 1
ATOM 3102 N N . SER A 1 413 ? 20.978 12.799 7.421 1.00 70.94 413 SER A N 1
ATOM 3103 C CA . SER A 1 413 ? 22.329 12.293 7.712 1.00 70.94 413 SER A CA 1
ATOM 3104 C C . SER A 1 413 ? 22.688 11.033 6.926 1.00 70.94 413 SER A C 1
ATOM 3106 O O . SER A 1 413 ? 23.845 10.625 6.948 1.00 70.94 413 SER A O 1
ATOM 3108 N N . LEU A 1 414 ? 21.717 10.427 6.239 1.00 71.75 414 LEU A N 1
ATOM 3109 C CA . LEU A 1 414 ? 21.855 9.134 5.586 1.00 71.75 414 LEU A CA 1
ATOM 3110 C C . LEU A 1 414 ? 21.143 9.135 4.232 1.00 71.75 414 LEU A C 1
ATOM 3112 O O . LEU A 1 414 ? 19.987 9.550 4.144 1.00 71.75 414 LEU A O 1
ATOM 3116 N N . TYR A 1 415 ? 21.828 8.640 3.207 1.00 73.75 415 TYR A N 1
ATOM 3117 C CA . TYR A 1 415 ? 21.293 8.395 1.873 1.00 73.75 415 TYR A CA 1
ATOM 3118 C C . TYR A 1 415 ? 21.222 6.887 1.628 1.00 73.75 415 TYR A C 1
ATOM 3120 O O . TYR A 1 415 ? 22.160 6.159 1.958 1.00 73.75 415 TYR A O 1
ATOM 3128 N N . VAL A 1 416 ? 20.094 6.420 1.099 1.00 71.56 416 VAL A N 1
ATOM 3129 C CA . VAL A 1 416 ? 19.931 5.038 0.639 1.00 71.56 416 VAL A CA 1
ATOM 3130 C C . VAL A 1 416 ? 20.162 5.064 -0.860 1.00 71.56 416 VAL A C 1
ATOM 3132 O O . VAL A 1 416 ? 19.505 5.832 -1.555 1.00 71.56 416 VAL A O 1
ATOM 3135 N N . PHE A 1 417 ? 21.134 4.283 -1.301 1.00 76.56 417 PHE A N 1
ATOM 3136 C CA . PHE A 1 417 ? 21.610 4.213 -2.672 1.00 76.56 417 PHE A CA 1
ATOM 3137 C C . PHE A 1 417 ? 21.494 2.770 -3.142 1.00 76.56 417 PHE A C 1
ATOM 3139 O O . PHE A 1 417 ? 21.839 1.874 -2.366 1.00 76.56 417 PHE A O 1
ATOM 3146 N N . GLY A 1 418 ? 21.041 2.559 -4.374 1.00 77.38 418 GLY A N 1
ATOM 3147 C CA . GLY A 1 418 ? 20.872 1.211 -4.895 1.00 77.38 418 GLY A CA 1
ATOM 3148 C C . GLY A 1 418 ? 20.747 1.120 -6.405 1.00 77.38 418 GLY A C 1
ATOM 3149 O O . GLY A 1 418 ? 20.821 2.117 -7.128 1.00 77.38 418 GLY A O 1
ATOM 3150 N N . GLU A 1 419 ? 20.550 -0.099 -6.896 1.00 75.44 419 GLU A N 1
ATOM 3151 C CA . GLU A 1 419 ? 20.459 -0.355 -8.336 1.00 75.44 419 GLU A CA 1
ATOM 3152 C C . GLU A 1 419 ? 19.321 0.412 -9.018 1.00 75.44 419 GLU A C 1
ATOM 3154 O O . GLU A 1 419 ? 19.498 0.908 -10.134 1.00 75.44 419 GLU A O 1
ATOM 3159 N N . SER A 1 420 ? 18.194 0.614 -8.326 1.00 71.88 420 SER A N 1
ATOM 3160 C CA . SER A 1 420 ? 17.014 1.324 -8.839 1.00 71.88 420 SER A CA 1
ATOM 3161 C C . SER A 1 420 ? 17.274 2.777 -9.248 1.00 71.88 420 SER A C 1
ATOM 3163 O O . SER A 1 420 ? 16.457 3.380 -9.941 1.00 71.88 420 SER A O 1
ATOM 3165 N N . ASP A 1 421 ? 18.412 3.350 -8.848 1.00 78.62 421 ASP A N 1
ATOM 3166 C CA . ASP A 1 421 ? 18.800 4.710 -9.217 1.00 78.62 421 ASP A CA 1
ATOM 3167 C C . ASP A 1 421 ? 19.363 4.818 -10.655 1.00 78.62 421 ASP A C 1
ATOM 3169 O O . ASP A 1 421 ? 19.571 5.927 -11.166 1.00 78.62 421 ASP A O 1
ATOM 3173 N N . PHE A 1 422 ? 19.608 3.687 -11.333 1.00 86.88 422 PHE A N 1
ATOM 3174 C CA . PHE A 1 422 ? 20.203 3.632 -12.672 1.00 86.88 422 PHE A CA 1
ATOM 3175 C C . PHE A 1 422 ? 19.225 3.161 -13.744 1.00 86.88 422 PHE A C 1
ATOM 3177 O O . PHE A 1 422 ? 18.472 2.221 -13.566 1.00 86.88 422 PHE A O 1
ATOM 3184 N N . ASN A 1 423 ? 19.301 3.729 -14.941 1.00 86.50 423 ASN A N 1
ATOM 3185 C CA . ASN A 1 423 ? 18.546 3.227 -16.090 1.00 86.50 423 ASN A CA 1
ATOM 3186 C C . ASN A 1 423 ? 19.499 2.787 -17.196 1.00 86.50 423 ASN A C 1
ATOM 3188 O O . ASN A 1 423 ? 20.493 3.470 -17.441 1.00 86.50 423 ASN A O 1
ATOM 3192 N N . LEU A 1 424 ? 19.174 1.705 -17.908 1.00 89.56 424 LEU A N 1
ATOM 3193 C CA . LEU A 1 424 ? 19.826 1.360 -19.170 1.00 89.56 424 LEU A CA 1
ATOM 3194 C C . LEU A 1 424 ? 18.940 1.833 -20.321 1.00 89.56 424 LEU A C 1
ATOM 3196 O O . LEU A 1 424 ? 17.786 1.448 -20.418 1.00 89.56 424 LEU A O 1
ATOM 3200 N N . VAL A 1 425 ? 19.472 2.661 -21.208 1.00 87.31 425 VAL A N 1
ATOM 3201 C CA . VAL A 1 425 ? 18.737 3.285 -22.308 1.00 87.31 425 VAL A CA 1
ATOM 3202 C C . VAL A 1 425 ? 19.362 2.876 -23.628 1.00 87.31 425 VAL A C 1
ATOM 3204 O O . VAL A 1 425 ? 20.547 3.094 -23.861 1.00 87.31 425 VAL A O 1
ATOM 3207 N N . SER A 1 426 ? 18.569 2.290 -24.513 1.00 86.94 426 SER A N 1
ATOM 3208 C CA . SER A 1 426 ? 18.981 1.930 -25.865 1.00 86.94 426 SER A CA 1
ATOM 3209 C C . SER A 1 426 ? 19.487 3.121 -26.668 1.00 86.94 426 SER A C 1
ATOM 3211 O O . SER A 1 426 ? 19.131 4.278 -26.424 1.00 86.94 426 SER A O 1
ATOM 3213 N N . GLN A 1 427 ? 20.237 2.831 -27.731 1.00 83.56 427 GLN A N 1
ATOM 3214 C CA . GLN A 1 427 ? 20.668 3.853 -28.691 1.00 83.56 427 GLN A CA 1
ATOM 3215 C C . GLN A 1 427 ? 19.506 4.648 -29.322 1.00 83.56 427 GLN A C 1
ATOM 3217 O O . GLN A 1 427 ? 19.710 5.764 -29.800 1.00 83.56 427 GLN A O 1
ATOM 3222 N N . ASN A 1 428 ? 18.292 4.088 -29.299 1.00 79.38 428 ASN A N 1
ATOM 3223 C CA . ASN A 1 428 ? 17.080 4.691 -29.850 1.00 79.38 428 ASN A CA 1
ATOM 3224 C C . ASN A 1 428 ? 16.206 5.382 -28.788 1.00 79.38 428 ASN A C 1
ATOM 3226 O O . ASN A 1 428 ? 15.096 5.799 -29.107 1.00 79.38 428 ASN A O 1
ATOM 3230 N N . GLY A 1 429 ? 16.679 5.499 -27.542 1.00 74.00 429 GLY A N 1
ATOM 3231 C CA . GLY A 1 429 ? 15.953 6.178 -26.464 1.00 74.00 429 GLY A CA 1
ATOM 3232 C C . GLY A 1 429 ? 14.913 5.319 -25.740 1.00 74.00 429 GLY A C 1
ATOM 3233 O O . GLY A 1 429 ? 14.268 5.804 -24.821 1.00 74.00 429 GLY A O 1
ATOM 3234 N N . LEU A 1 430 ? 14.755 4.045 -26.109 1.00 75.38 430 LEU A N 1
ATOM 3235 C CA . LEU A 1 430 ? 13.973 3.086 -25.320 1.00 75.38 430 LEU A CA 1
ATOM 3236 C C . LEU A 1 430 ? 14.751 2.741 -24.060 1.00 75.38 430 LEU A C 1
ATOM 3238 O O . LEU A 1 430 ? 15.891 2.298 -24.182 1.00 75.38 430 LEU A O 1
ATOM 3242 N N . VAL A 1 431 ? 14.163 2.918 -22.888 1.00 75.31 431 VAL A N 1
ATOM 3243 C CA . VAL A 1 431 ? 14.759 2.410 -21.655 1.00 75.31 431 VAL A CA 1
ATOM 3244 C C . VAL A 1 431 ? 14.549 0.881 -21.611 1.00 75.31 431 VAL A C 1
ATOM 3246 O O . VAL A 1 431 ? 13.654 0.337 -22.266 1.00 75.31 431 VAL A O 1
ATOM 3249 N N . TYR A 1 432 ? 15.446 0.173 -20.939 1.00 74.81 432 TYR A N 1
ATOM 3250 C CA . TYR A 1 432 ? 15.371 -1.255 -20.679 1.00 74.81 432 TYR A CA 1
ATOM 3251 C C . TYR A 1 432 ? 14.972 -1.509 -19.227 1.00 74.81 432 TYR A C 1
ATOM 3253 O O . TYR A 1 432 ? 15.386 -0.788 -18.318 1.00 74.81 432 TYR A O 1
ATOM 3261 N N . ASN A 1 433 ? 14.214 -2.583 -19.009 1.00 59.53 433 ASN A N 1
ATOM 3262 C CA . ASN A 1 433 ? 13.829 -3.018 -17.672 1.00 59.53 433 ASN A CA 1
ATOM 3263 C C . ASN A 1 433 ? 15.065 -3.429 -16.861 1.00 59.53 433 ASN A C 1
ATOM 3265 O O . ASN A 1 433 ? 15.937 -4.152 -17.360 1.00 59.53 433 ASN A O 1
ATOM 3269 N N . GLN A 1 434 ? 15.085 -3.012 -15.598 1.00 63.66 434 GLN A N 1
ATOM 3270 C CA . GLN A 1 434 ? 15.921 -3.637 -14.581 1.00 63.66 434 GLN A CA 1
ATOM 3271 C C . GLN A 1 434 ? 15.406 -5.039 -14.262 1.00 63.66 434 GLN A C 1
ATOM 3273 O O . GLN A 1 434 ? 14.258 -5.381 -14.564 1.00 63.66 434 GLN A O 1
ATOM 3278 N N . THR A 1 435 ? 16.264 -5.850 -13.659 1.00 59.97 435 THR A N 1
ATOM 3279 C CA . THR A 1 435 ? 15.916 -7.202 -13.239 1.00 59.97 435 THR A CA 1
ATOM 3280 C C . THR A 1 435 ? 16.161 -7.338 -11.753 1.00 59.97 435 THR A C 1
ATOM 3282 O O . THR A 1 435 ? 17.290 -7.118 -11.341 1.00 59.97 435 THR A O 1
ATOM 3285 N N . GLY A 1 436 ? 15.152 -7.745 -10.978 1.00 59.72 436 GLY A N 1
ATOM 3286 C CA . GLY A 1 436 ? 15.298 -8.042 -9.545 1.00 59.72 436 GLY A CA 1
ATOM 3287 C C . GLY A 1 436 ? 16.033 -9.362 -9.285 1.00 59.72 436 GLY A C 1
ATOM 3288 O O . GLY A 1 436 ? 15.559 -10.199 -8.525 1.00 59.72 436 GLY A O 1
ATOM 3289 N N . GLU A 1 437 ? 17.128 -9.594 -10.005 1.00 78.12 437 GLU A N 1
ATOM 3290 C CA . GLU A 1 437 ? 18.009 -10.744 -9.817 1.00 78.12 437 GLU A CA 1
ATOM 3291 C C . GLU A 1 437 ? 19.016 -10.412 -8.720 1.00 78.12 437 GLU A C 1
ATOM 3293 O O . GLU A 1 437 ? 19.443 -9.269 -8.601 1.00 78.12 437 GLU A O 1
ATOM 3298 N N . VAL A 1 438 ? 19.469 -11.414 -7.967 1.00 78.75 438 VAL A N 1
ATOM 3299 C CA . VAL A 1 438 ? 20.532 -11.189 -6.979 1.00 78.75 438 VAL A CA 1
ATOM 3300 C C . VAL A 1 438 ? 21.823 -10.809 -7.703 1.00 78.75 438 VAL A C 1
ATOM 3302 O O . VAL A 1 438 ? 22.328 -11.597 -8.514 1.00 78.75 438 VAL A O 1
ATOM 3305 N N . GLU A 1 439 ? 22.368 -9.628 -7.419 1.00 86.00 439 GLU A N 1
ATOM 3306 C CA . GLU A 1 439 ? 23.558 -9.133 -8.101 1.00 86.00 439 GLU A CA 1
ATOM 3307 C C . GLU A 1 439 ? 24.824 -9.851 -7.610 1.00 86.00 439 GLU A C 1
ATOM 3309 O O . GLU A 1 439 ? 24.899 -10.296 -6.459 1.00 86.00 439 GLU A O 1
ATOM 3314 N N . PRO A 1 440 ? 25.860 -9.977 -8.458 1.00 91.75 440 PRO A N 1
ATOM 3315 C CA . PRO A 1 440 ? 27.156 -10.466 -8.008 1.00 91.75 440 PRO A CA 1
ATOM 3316 C C . PRO A 1 440 ? 27.795 -9.542 -6.975 1.00 91.75 440 PRO A C 1
ATOM 3318 O O . PRO A 1 440 ? 27.606 -8.330 -7.009 1.00 91.75 440 PRO A O 1
ATOM 3321 N N . ASP A 1 441 ? 28.664 -10.106 -6.137 1.00 89.81 441 ASP A N 1
ATOM 3322 C CA . ASP A 1 441 ? 29.494 -9.305 -5.244 1.00 89.81 441 ASP A CA 1
ATOM 3323 C C . ASP A 1 441 ? 30.502 -8.422 -6.021 1.00 89.81 441 ASP A C 1
ATOM 3325 O O . ASP A 1 441 ? 31.102 -8.867 -7.013 1.00 89.81 441 ASP A O 1
ATOM 3329 N N . PRO A 1 442 ? 30.773 -7.191 -5.548 1.00 93.69 442 PRO A N 1
ATOM 3330 C CA . PRO A 1 442 ? 30.102 -6.534 -4.424 1.00 93.69 442 PRO A CA 1
ATOM 3331 C C . PRO A 1 442 ? 28.691 -6.039 -4.794 1.00 93.69 442 PRO A C 1
ATOM 3333 O O . PRO A 1 442 ? 28.465 -5.589 -5.918 1.00 93.69 442 PRO A O 1
ATOM 3336 N N . GLN A 1 443 ? 27.755 -6.098 -3.841 1.00 86.81 443 GLN A N 1
ATOM 3337 C CA . GLN A 1 443 ? 26.404 -5.552 -4.009 1.00 86.81 443 GLN A CA 1
ATOM 3338 C C . GLN A 1 443 ? 26.402 -4.019 -3.958 1.00 86.81 443 GLN A C 1
ATOM 3340 O O . GLN A 1 443 ? 27.135 -3.404 -3.175 1.00 86.81 443 GLN A O 1
ATOM 3345 N N . LEU A 1 444 ? 25.571 -3.394 -4.797 1.00 84.44 444 LEU A N 1
ATOM 3346 C CA . LEU A 1 444 ? 25.529 -1.937 -4.921 1.00 84.44 444 LEU A CA 1
ATOM 3347 C C . LEU A 1 444 ? 24.730 -1.258 -3.801 1.00 84.44 444 LEU A C 1
ATOM 3349 O O . LEU A 1 444 ? 25.080 -0.146 -3.388 1.00 84.44 444 LEU A O 1
ATOM 3353 N N . ASP A 1 445 ? 23.697 -1.929 -3.301 1.00 80.19 445 ASP A N 1
ATOM 3354 C CA . ASP A 1 445 ? 22.795 -1.395 -2.288 1.00 80.19 445 ASP A CA 1
ATOM 3355 C C . ASP A 1 445 ? 23.529 -1.036 -0.992 1.00 80.19 445 ASP A C 1
ATOM 3357 O O . ASP A 1 445 ? 24.128 -1.872 -0.311 1.00 80.19 445 ASP A O 1
ATOM 3361 N N . ALA A 1 446 ? 23.469 0.243 -0.621 1.00 82.75 446 ALA A N 1
ATOM 3362 C CA . ALA A 1 446 ? 24.184 0.758 0.535 1.00 82.75 446 ALA A CA 1
ATOM 3363 C C . ALA A 1 446 ? 23.457 1.905 1.241 1.00 82.75 446 ALA A C 1
ATOM 3365 O O . ALA A 1 446 ? 22.686 2.682 0.678 1.00 82.75 446 ALA A O 1
ATOM 3366 N N . ARG A 1 447 ? 23.777 2.045 2.529 1.00 81.62 447 ARG A N 1
ATOM 3367 C CA . ARG A 1 447 ? 23.404 3.189 3.364 1.00 81.62 447 ARG A CA 1
ATOM 3368 C C . ARG A 1 447 ? 24.630 4.073 3.544 1.00 81.62 447 ARG A C 1
ATOM 3370 O O . ARG A 1 447 ? 25.555 3.708 4.268 1.00 81.62 447 ARG A O 1
ATOM 3377 N N . LEU A 1 448 ? 24.637 5.226 2.888 1.00 83.06 448 LEU A N 1
ATOM 3378 C CA . LEU A 1 448 ? 25.793 6.109 2.802 1.00 83.06 448 LEU A CA 1
ATOM 3379 C C . LEU A 1 448 ? 25.613 7.365 3.652 1.00 83.06 448 LEU A C 1
ATOM 3381 O O . LEU A 1 448 ? 24.571 8.019 3.639 1.00 83.06 448 LEU A O 1
ATOM 3385 N N . TYR A 1 449 ? 26.673 7.720 4.372 1.00 88.00 449 TYR A N 1
ATOM 3386 C CA . TYR A 1 449 ? 26.827 9.019 5.021 1.00 88.00 449 TYR A CA 1
ATOM 3387 C C . TYR A 1 449 ? 27.596 9.966 4.099 1.00 88.00 449 TYR A C 1
ATOM 3389 O O . TYR A 1 449 ? 28.255 9.536 3.151 1.00 88.00 449 TYR A O 1
ATOM 3397 N N . LYS A 1 450 ? 27.572 11.264 4.408 1.00 91.69 450 LYS A N 1
ATOM 3398 C CA . LYS A 1 450 ? 28.390 12.256 3.703 1.00 91.69 450 LYS A CA 1
ATOM 3399 C C . LYS A 1 450 ? 29.862 11.823 3.642 1.00 91.69 450 LYS A C 1
ATOM 3401 O O . LYS A 1 450 ? 30.478 11.561 4.673 1.00 91.69 450 LYS A O 1
ATOM 3406 N N . GLY A 1 451 ? 30.423 11.797 2.437 1.00 92.38 451 GLY A N 1
ATOM 3407 C CA . GLY A 1 451 ? 31.802 11.407 2.150 1.00 92.38 451 GLY A CA 1
ATOM 3408 C C . GLY A 1 451 ? 32.024 9.903 1.968 1.00 92.38 451 GLY A C 1
ATOM 3409 O O . GLY A 1 451 ? 33.120 9.521 1.555 1.00 92.38 451 GLY A O 1
ATOM 3410 N N . ALA A 1 452 ? 31.028 9.060 2.260 1.00 93.88 452 ALA A N 1
ATOM 3411 C CA . ALA A 1 452 ? 31.117 7.617 2.067 1.00 93.88 452 ALA A CA 1
ATOM 3412 C C . ALA A 1 452 ? 30.943 7.234 0.591 1.00 93.88 452 ALA A C 1
ATOM 3414 O O . ALA A 1 452 ? 30.293 7.942 -0.183 1.00 93.88 452 ALA A O 1
ATOM 3415 N N . SER A 1 453 ? 31.501 6.086 0.223 1.00 95.12 453 SER A N 1
ATOM 3416 C CA . SER A 1 453 ? 31.375 5.497 -1.106 1.00 95.12 453 SER A CA 1
ATOM 3417 C C . SER A 1 453 ? 31.004 4.024 -1.017 1.00 95.12 453 SER A C 1
ATOM 3419 O O . SER A 1 453 ? 31.394 3.355 -0.059 1.00 95.12 453 SER A O 1
ATOM 3421 N N . ASN A 1 454 ? 30.307 3.530 -2.034 1.00 95.62 454 ASN A N 1
ATOM 3422 C CA . ASN A 1 454 ? 30.131 2.106 -2.284 1.00 95.62 454 ASN A CA 1
ATOM 3423 C C . ASN A 1 454 ? 30.437 1.797 -3.751 1.00 95.62 454 ASN A C 1
ATOM 3425 O O . ASN A 1 454 ? 30.279 2.656 -4.620 1.00 95.62 454 ASN A O 1
ATOM 3429 N N . GLU A 1 455 ? 30.852 0.567 -4.018 1.00 96.06 455 GLU A N 1
ATOM 3430 C CA . GLU A 1 455 ? 30.915 0.035 -5.372 1.00 96.06 455 GLU A CA 1
ATOM 3431 C C . GLU A 1 455 ? 30.127 -1.264 -5.455 1.00 96.06 455 GLU A C 1
ATOM 3433 O O . GLU A 1 455 ? 30.085 -2.029 -4.495 1.00 96.06 455 GLU A O 1
ATOM 3438 N N . GLY A 1 456 ? 29.522 -1.520 -6.607 1.00 95.00 456 GLY A N 1
ATOM 3439 C CA . GLY A 1 456 ? 28.762 -2.741 -6.809 1.00 95.00 456 GLY A CA 1
ATOM 3440 C C . GLY A 1 456 ? 28.261 -2.930 -8.225 1.00 95.00 456 GLY A C 1
ATOM 3441 O O . GLY A 1 456 ? 28.442 -2.066 -9.085 1.00 95.00 456 GLY A O 1
ATOM 3442 N N . TRP A 1 457 ? 27.674 -4.091 -8.477 1.00 94.88 457 TRP A N 1
ATOM 3443 C CA . TRP A 1 457 ? 27.106 -4.429 -9.777 1.00 94.88 457 TRP A CA 1
ATOM 3444 C C . TRP A 1 457 ? 25.635 -4.033 -9.870 1.00 94.88 457 TRP A C 1
ATOM 3446 O O . TRP A 1 457 ? 24.897 -4.177 -8.907 1.00 94.88 457 TRP A O 1
ATOM 3456 N N . VAL A 1 458 ? 25.220 -3.588 -11.056 1.00 91.50 458 VAL A N 1
ATOM 3457 C CA . VAL A 1 458 ? 23.809 -3.487 -11.459 1.00 91.50 458 VAL A CA 1
ATOM 3458 C C . VAL A 1 458 ? 23.560 -4.448 -12.606 1.00 91.50 458 VAL A C 1
ATOM 3460 O O . VAL A 1 458 ? 24.397 -4.538 -13.514 1.00 91.50 458 VAL A O 1
ATOM 3463 N N . VAL A 1 459 ? 22.416 -5.133 -12.590 1.00 91.38 459 VAL A N 1
ATOM 3464 C CA . VAL A 1 459 ? 22.012 -6.088 -13.627 1.00 91.38 459 VAL A CA 1
ATOM 3465 C C . VAL A 1 459 ? 20.880 -5.505 -14.479 1.00 91.38 459 VAL A C 1
ATOM 3467 O O . VAL A 1 459 ? 19.829 -5.104 -13.991 1.00 91.38 459 VAL A O 1
ATOM 3470 N N . PHE A 1 460 ? 21.084 -5.483 -15.795 1.00 90.75 460 PHE A N 1
ATOM 3471 C CA . PHE A 1 460 ? 20.091 -5.043 -16.772 1.00 90.75 460 PHE A CA 1
ATOM 3472 C C . PHE A 1 460 ? 19.799 -6.137 -17.796 1.00 90.75 460 PHE A C 1
ATOM 3474 O O . PHE A 1 460 ? 20.648 -6.984 -18.087 1.00 90.75 460 PHE A O 1
ATOM 3481 N N . LEU A 1 461 ? 18.632 -6.048 -18.438 1.00 87.00 461 LEU A N 1
ATOM 3482 C CA . LEU A 1 461 ? 18.374 -6.744 -19.698 1.00 87.00 461 LEU A CA 1
ATOM 3483 C C . LEU A 1 461 ? 18.649 -5.823 -20.874 1.00 87.00 461 LEU A C 1
ATOM 3485 O O . LEU A 1 461 ? 18.247 -4.667 -20.884 1.00 87.00 461 LEU A O 1
ATOM 3489 N N . VAL A 1 462 ? 19.260 -6.361 -21.918 1.00 90.94 462 VAL A N 1
ATOM 3490 C CA . VAL A 1 462 ? 19.500 -5.636 -23.164 1.00 90.94 462 VAL A CA 1
ATOM 3491 C C . VAL A 1 462 ? 19.209 -6.543 -24.346 1.00 90.94 462 VAL A C 1
ATOM 3493 O O . VAL A 1 462 ? 19.357 -7.762 -24.255 1.00 90.94 462 VAL A O 1
ATOM 3496 N N . LYS A 1 463 ? 18.775 -5.977 -25.472 1.00 89.69 463 LYS A N 1
ATOM 3497 C CA . LYS A 1 463 ? 18.701 -6.765 -26.702 1.00 89.69 463 LYS A CA 1
ATOM 3498 C C . LYS A 1 463 ? 20.111 -6.986 -27.262 1.00 89.69 463 LYS A C 1
ATOM 3500 O O . LYS A 1 463 ? 20.878 -6.025 -27.329 1.00 89.69 463 LYS A O 1
ATOM 3505 N N . PRO A 1 464 ? 20.461 -8.200 -27.725 1.00 92.00 464 PRO A N 1
ATOM 3506 C CA . PRO A 1 464 ? 21.787 -8.468 -28.281 1.00 92.00 464 PRO A CA 1
ATOM 3507 C C . PRO A 1 464 ? 22.174 -7.561 -29.462 1.00 92.00 464 PRO A C 1
ATOM 3509 O O . PRO A 1 464 ? 23.353 -7.263 -29.644 1.00 92.00 464 PRO A O 1
ATOM 3512 N N . ASP A 1 465 ? 21.198 -7.091 -30.245 1.00 91.62 465 ASP A N 1
ATOM 3513 C CA . ASP A 1 465 ? 21.403 -6.203 -31.396 1.00 91.62 465 ASP A CA 1
ATOM 3514 C C . ASP A 1 465 ? 21.587 -4.719 -31.024 1.00 91.62 465 ASP A C 1
ATOM 3516 O O . ASP A 1 465 ? 22.008 -3.916 -31.864 1.00 91.62 465 ASP A O 1
ATOM 3520 N N . ASP A 1 466 ? 21.351 -4.342 -29.765 1.00 92.31 466 ASP A N 1
ATOM 3521 C CA . ASP A 1 466 ? 21.678 -3.014 -29.265 1.00 92.31 466 ASP A CA 1
ATOM 3522 C C . ASP A 1 466 ? 23.157 -2.934 -28.879 1.00 92.31 466 ASP A C 1
ATOM 3524 O O . ASP A 1 466 ? 23.631 -3.444 -27.859 1.00 92.31 466 ASP A O 1
ATOM 3528 N N . THR A 1 467 ? 23.922 -2.303 -29.761 1.00 92.88 467 THR A N 1
ATOM 3529 C CA . THR A 1 467 ? 25.381 -2.220 -29.640 1.00 92.88 467 THR A CA 1
ATOM 3530 C C . THR A 1 467 ? 25.853 -0.974 -28.905 1.00 92.88 467 THR A C 1
ATOM 3532 O O . THR A 1 467 ? 27.038 -0.885 -28.596 1.00 92.88 467 THR A O 1
ATOM 3535 N N . LYS A 1 468 ? 24.967 -0.001 -28.643 1.00 93.62 468 LYS A N 1
ATOM 3536 C CA . LYS A 1 468 ? 25.333 1.277 -28.011 1.00 93.62 468 LYS A CA 1
ATOM 3537 C C . LYS A 1 468 ? 24.321 1.753 -26.960 1.00 93.62 468 LYS A C 1
ATOM 3539 O O . LYS A 1 468 ? 23.922 2.924 -27.006 1.00 93.62 468 LYS A O 1
ATOM 3544 N N . PRO A 1 469 ? 23.910 0.897 -26.010 1.00 94.38 469 PRO A N 1
ATOM 3545 C CA . PRO A 1 469 ? 23.106 1.358 -24.895 1.00 94.38 469 PRO A CA 1
ATOM 3546 C C . PRO A 1 469 ? 23.916 2.315 -24.002 1.00 94.38 469 PRO A C 1
ATOM 3548 O O . PRO A 1 469 ? 25.150 2.374 -24.047 1.00 94.38 469 PRO A O 1
ATOM 3551 N N . LYS A 1 470 ? 23.213 3.095 -23.189 1.00 93.94 470 LYS A N 1
ATOM 3552 C CA . LYS A 1 470 ? 23.771 4.070 -22.253 1.00 93.94 470 LYS A CA 1
ATOM 3553 C C . LYS A 1 470 ? 23.213 3.812 -20.866 1.00 93.94 470 LYS A C 1
ATOM 3555 O O . LYS A 1 470 ? 22.024 3.555 -20.738 1.00 93.94 470 LYS A O 1
ATOM 3560 N N . ILE A 1 471 ? 24.041 3.937 -19.842 1.00 93.62 471 ILE A N 1
ATOM 3561 C CA . ILE A 1 471 ? 23.574 3.945 -18.453 1.00 93.62 471 ILE A CA 1
ATOM 3562 C C . ILE A 1 471 ? 23.322 5.391 -18.052 1.00 93.62 471 ILE A C 1
ATOM 3564 O O . ILE A 1 471 ? 24.099 6.272 -18.415 1.00 93.62 471 ILE A O 1
ATOM 3568 N N . SER A 1 472 ? 22.253 5.655 -17.318 1.00 90.69 472 SER A N 1
ATOM 3569 C CA . SER A 1 472 ? 21.927 6.999 -16.859 1.00 90.69 472 SER A CA 1
ATOM 3570 C C . SER A 1 472 ? 21.599 7.026 -15.375 1.00 90.69 472 SER A C 1
ATOM 3572 O O . SER A 1 472 ? 20.999 6.077 -14.876 1.00 90.69 472 SER A O 1
ATOM 3574 N N . TYR A 1 473 ? 21.959 8.117 -14.706 1.00 88.75 473 TYR A N 1
ATOM 3575 C CA . TYR A 1 473 ? 21.727 8.339 -13.281 1.00 88.75 473 TYR A CA 1
ATOM 3576 C C . TYR A 1 473 ? 21.202 9.758 -13.037 1.00 88.75 473 TYR A C 1
ATOM 3578 O O . TYR A 1 473 ? 21.692 10.718 -13.641 1.00 88.75 473 TYR A O 1
ATOM 3586 N N . GLY A 1 474 ? 20.210 9.893 -12.152 1.00 77.00 474 GLY A N 1
ATOM 3587 C CA . GLY A 1 474 ? 19.628 11.189 -11.775 1.00 77.00 474 GLY A CA 1
ATOM 3588 C C . GLY A 1 474 ? 18.942 11.938 -12.926 1.00 77.00 474 GLY A C 1
ATOM 3589 O O . GLY A 1 474 ? 18.898 13.168 -12.921 1.00 77.00 474 GLY A O 1
ATOM 3590 N N . VAL A 1 475 ? 18.467 11.213 -13.942 1.00 75.50 475 VAL A N 1
ATOM 3591 C CA . VAL A 1 475 ? 17.748 11.776 -15.095 1.00 75.50 475 VAL A CA 1
ATOM 3592 C C . VAL A 1 475 ? 16.291 12.048 -14.715 1.00 75.50 475 VAL A C 1
ATOM 3594 O O . VAL A 1 475 ? 15.664 11.253 -14.017 1.00 75.50 475 VAL A O 1
ATOM 3597 N N . ASN A 1 476 ? 15.738 13.167 -15.185 1.00 64.50 476 ASN A N 1
ATOM 3598 C CA . ASN A 1 476 ? 14.317 13.472 -15.039 1.00 64.50 476 ASN A CA 1
ATOM 3599 C C . ASN A 1 476 ? 13.453 12.497 -15.853 1.00 64.50 476 ASN A C 1
ATOM 3601 O O . ASN A 1 476 ? 13.900 11.892 -16.824 1.00 64.50 476 ASN A O 1
ATOM 3605 N N . TYR A 1 477 ? 12.166 12.411 -15.519 1.00 54.78 477 TYR A N 1
ATOM 3606 C CA . TYR A 1 477 ? 11.218 11.530 -16.212 1.00 54.78 477 TYR A CA 1
ATOM 3607 C C . TYR A 1 477 ? 11.103 11.785 -17.732 1.00 54.78 477 TYR A C 1
ATOM 3609 O O . TYR A 1 477 ? 10.828 10.868 -18.499 1.00 54.78 477 TYR A O 1
ATOM 3617 N N . ASP A 1 478 ? 11.337 13.015 -18.195 1.00 57.75 478 ASP A N 1
ATOM 3618 C CA . ASP A 1 478 ? 11.343 13.377 -19.622 1.00 57.75 478 ASP A CA 1
ATOM 3619 C C . ASP A 1 478 ? 12.681 13.075 -20.333 1.00 57.75 478 ASP A C 1
ATOM 3621 O O . ASP A 1 478 ? 12.877 13.422 -21.503 1.00 57.75 478 ASP A O 1
ATOM 3625 N N . GLY A 1 479 ? 13.615 12.435 -19.625 1.00 62.41 479 GLY A N 1
ATOM 3626 C CA . GLY A 1 479 ? 14.947 12.104 -20.105 1.00 62.41 479 GLY A CA 1
ATOM 3627 C C . GLY A 1 479 ? 15.927 13.278 -20.114 1.00 62.41 479 GLY A C 1
ATOM 3628 O O . GLY A 1 479 ? 17.026 13.142 -20.649 1.00 62.41 479 GLY A O 1
ATOM 3629 N N . THR A 1 480 ? 15.551 14.436 -19.562 1.00 70.00 480 THR A N 1
ATOM 3630 C CA . THR A 1 480 ? 16.451 15.587 -19.427 1.00 70.00 480 THR A CA 1
ATOM 3631 C C . THR A 1 480 ? 17.284 15.509 -18.149 1.00 70.00 480 THR A C 1
ATOM 3633 O O . THR A 1 480 ? 16.913 14.865 -17.169 1.00 70.00 480 THR A O 1
ATOM 3636 N N . GLY A 1 481 ? 18.419 16.210 -18.135 1.00 78.19 481 GLY A N 1
ATOM 3637 C CA . GLY A 1 481 ? 19.298 16.249 -16.967 1.00 78.19 481 GLY A CA 1
ATOM 3638 C C . GLY A 1 481 ? 20.018 14.923 -16.704 1.00 78.19 481 GLY A C 1
ATOM 3639 O O . GLY A 1 481 ? 20.189 14.094 -17.604 1.00 78.19 481 GLY A O 1
ATOM 3640 N N . GLY A 1 482 ? 20.474 14.767 -15.462 1.00 85.38 482 GLY A N 1
ATOM 3641 C CA . GLY A 1 482 ? 21.273 13.631 -15.017 1.00 85.38 482 GLY A CA 1
ATOM 3642 C C . GLY A 1 482 ? 22.631 13.507 -15.708 1.00 85.38 482 GLY A C 1
ATOM 3643 O O . GLY A 1 482 ? 23.087 14.386 -16.445 1.00 85.38 482 GLY A O 1
ATOM 3644 N N . ILE A 1 483 ? 23.281 12.380 -15.452 1.00 90.44 483 ILE A N 1
ATOM 3645 C CA . ILE A 1 483 ? 24.558 11.986 -16.050 1.00 90.44 483 ILE A CA 1
ATOM 3646 C C . ILE A 1 483 ? 24.378 10.684 -16.820 1.00 90.44 483 ILE A C 1
ATOM 3648 O O . ILE A 1 483 ? 23.540 9.849 -16.484 1.00 90.44 483 ILE A O 1
ATOM 3652 N N . TRP A 1 484 ? 25.165 10.536 -17.879 1.00 92.94 484 TRP A N 1
ATOM 3653 C CA . TRP A 1 484 ? 25.019 9.472 -18.861 1.00 92.94 484 TRP A CA 1
ATOM 3654 C C . TRP A 1 484 ? 26.378 8.842 -19.118 1.00 92.94 484 TRP A C 1
ATOM 3656 O O . TRP A 1 484 ? 27.352 9.562 -19.313 1.00 92.94 484 TRP A O 1
ATOM 3666 N N . PHE A 1 485 ? 26.437 7.520 -19.184 1.00 95.56 485 PHE A N 1
ATOM 3667 C CA . PHE A 1 485 ? 27.653 6.734 -19.349 1.00 95.56 485 PHE A CA 1
ATOM 3668 C C . PHE A 1 485 ? 27.507 5.755 -20.507 1.00 95.56 485 PHE A C 1
ATOM 3670 O O . PHE A 1 485 ? 26.402 5.322 -20.847 1.00 95.56 485 PHE A O 1
ATOM 3677 N N . LYS A 1 486 ? 28.628 5.397 -21.129 1.00 95.06 486 LYS A N 1
ATOM 3678 C CA . LYS A 1 486 ? 28.656 4.306 -22.104 1.00 95.06 486 LYS A CA 1
ATOM 3679 C C . LYS A 1 486 ? 28.369 2.980 -21.408 1.00 95.06 486 LYS A C 1
ATOM 3681 O O . LYS A 1 486 ? 28.835 2.752 -20.298 1.00 95.06 486 LYS A O 1
ATOM 3686 N N . ALA A 1 487 ? 27.631 2.112 -22.093 1.00 92.56 487 ALA A N 1
ATOM 3687 C CA . ALA A 1 487 ? 27.390 0.738 -21.666 1.00 92.56 487 ALA A CA 1
ATOM 3688 C C . ALA A 1 487 ? 27.887 -0.282 -22.711 1.00 92.56 487 ALA A C 1
ATOM 3690 O O . ALA A 1 487 ? 27.267 -1.323 -22.919 1.00 92.56 487 ALA A O 1
ATOM 3691 N N . TYR A 1 488 ? 28.967 0.058 -23.423 1.00 89.44 488 TYR A N 1
ATOM 3692 C CA . TYR A 1 488 ? 29.517 -0.704 -24.547 1.00 89.44 488 TYR A CA 1
ATOM 3693 C C . TYR A 1 488 ? 31.030 -0.552 -24.672 1.00 89.44 488 TYR A C 1
ATOM 3695 O O . TYR A 1 488 ? 31.559 0.493 -24.220 1.00 89.44 488 TYR A O 1
#

Secondary structure (DSSP, 8-state):
---EEEES-TTTS-HHHHTTSSSEEEE--SSHHHHHHHHHHHTGGGS-TTEEEEEESS-SHHHHHHHHHHHHTT--EEEE-TT--HHHHHHHHHHGGG-SEEEESS-TTTS-HHHHHHHS---TTSSS---PPPPHHHHHHHHGGGEEEEEEE-TT--EEEEEEEEE--TT-EEEEEHHHHTT-SEEEEEETTS-EEEEEEEEEEEGGGTEEEEEES-SS--PPPB---TT--TT-EEEEEE-GGG-TTEEEEEEEEEEEEEETTEEEEEE-S---TT-TT-EEEETTS-EEEEEETTSSSSTT-EEEEEHHHHHTTTT----B-GGGS-SS----TTT-PPPBPTT--EEEEEE-SS-EEEEEEEEEEEEEHHHHHHHHHHH-TTPPPPPTT-EEEEEEEEEEEEEE-TT---EEE-GGGEEEE-TTS-EE-B--PPPPSSB--EEE-TT-EEEEEEEEEE-TT----EEEEEE-TTS-EEEEEE--